Protein AF-0000000080388549 (afdb_homodimer)

Organism: NCBI:txid1090322

Foldseek 3Di:
DDWDLDLVLEAEEQDDLDDPRQKDFPSHQKYWHAPPVVRKIWIWGFDFDDDDGITGTDDTHTDDIGLQEDEDDDAAASLQPLVQLVVQVVVCVVRPNHQKYWHAHPVRGIIMDGNRDLVQAAEAEEFEEDDVPPTPLVVLVVVVVVVCLCRSLRYDYDYDYYYCLVVADAQEEEDDCVRVGHYHHLVDDDDDAAEHEYEEAPVSVVSCCVRDPPHHYHYQHCAQQDHPRGYDPEEYEYEDQDQVQAAWDAHPNHIYGYHYPPDDSVSSSVRVVRSSVVVVVVVVVVVD/DDWDLDLVLEAEEQDDLDDPRQKDFPSHQKYWHAPPVVRKIWIWGFDFDDDDGITGTDDTHTDDIGPQEDEDDDADASLQPLVQLVVQVVVCVVRPRHQKYWHAHPVRGIIIDGNRDLVQAAEAEEFEEDDVPPTPLVVLVVVVVVVCLCRSLRYDYDYDYYYCLVVADAQEEEDDCVRVHHYHHLVDDDDDAAEHEYEEAPVSVVSCCVRDPPHHYHYQHCAAQDHPRGYDPEEYEYEDQDQVQAAWDAHPNHIYGYHYPPDDSVSSSVRVVRSSVVVVVVVVVVVD

Structure (mmCIF, N/CA/C/O backbone):
data_AF-0000000080388549-model_v1
#
loop_
_entity.id
_entity.type
_entity.pdbx_description
1 polymer 'Uncharacterized protein'
#
loop_
_atom_site.group_PDB
_atom_site.id
_atom_site.type_symbol
_atom_site.label_atom_id
_atom_site.label_alt_id
_atom_site.label_comp_id
_atom_site.label_asym_id
_atom_site.label_entity_id
_atom_site.label_seq_id
_atom_site.pdbx_PDB_ins_code
_atom_site.Cartn_x
_atom_site.Cartn_y
_atom_site.Cartn_z
_atom_site.occupancy
_atom_site.B_iso_or_equiv
_atom_site.auth_seq_id
_atom_site.auth_comp_id
_atom_site.auth_asym_id
_atom_site.auth_atom_id
_atom_site.pdbx_PDB_model_num
ATOM 1 N N . MET A 1 1 ? -21.75 14.898 9.391 1 97.12 1 MET A N 1
ATOM 2 C CA . MET A 1 1 ? -20.391 14.781 9.938 1 97.12 1 MET A CA 1
ATOM 3 C C . MET A 1 1 ? -19.453 15.758 9.258 1 97.12 1 MET A C 1
ATOM 5 O O . MET A 1 1 ? -19.484 15.914 8.039 1 97.12 1 MET A O 1
ATOM 9 N N . ILE A 1 2 ? -18.703 16.516 10.023 1 97.56 2 ILE A N 1
ATOM 10 C CA . ILE A 1 2 ? -17.625 17.344 9.5 1 97.56 2 ILE A CA 1
ATOM 11 C C . ILE A 1 2 ? -16.281 16.719 9.867 1 97.56 2 ILE A C 1
ATOM 13 O O . ILE A 1 2 ? -15.961 16.562 11.047 1 97.56 2 ILE A O 1
ATOM 17 N N . PHE A 1 3 ? -15.555 16.328 8.938 1 97.44 3 PHE A N 1
ATOM 18 C CA . PHE A 1 3 ? -14.234 15.719 9.039 1 97.44 3 PHE A CA 1
ATOM 19 C C . PHE A 1 3 ? -13.297 16.266 7.973 1 97.44 3 PHE A C 1
ATOM 21 O O . PHE A 1 3 ? -13.398 15.906 6.801 1 97.44 3 PHE A O 1
ATOM 28 N N . PRO A 1 4 ? -12.367 17.156 8.398 1 96.31 4 PRO A N 1
ATOM 29 C CA . PRO A 1 4 ? -11.484 17.781 7.406 1 96.31 4 PRO A CA 1
ATOM 30 C C . PRO A 1 4 ? -10.758 16.75 6.543 1 96.31 4 PRO A C 1
ATOM 32 O O . PRO A 1 4 ? -10.32 15.711 7.047 1 96.31 4 PRO A O 1
ATOM 35 N N . ASP A 1 5 ? -10.594 17.047 5.254 1 90.5 5 ASP A N 1
ATOM 36 C CA . ASP A 1 5 ? -9.914 16.172 4.32 1 90.5 5 ASP A CA 1
ATOM 37 C C . ASP A 1 5 ? -8.414 16.109 4.609 1 90.5 5 ASP A C 1
ATOM 39 O O . ASP A 1 5 ? -7.777 15.07 4.43 1 90.5 5 ASP A O 1
ATOM 43 N N . GLU A 1 6 ? -7.887 17.203 5.016 1 89.88 6 GLU A N 1
ATOM 44 C CA . GLU A 1 6 ? -6.465 17.344 5.312 1 89.88 6 GLU A CA 1
ATOM 45 C C . GLU A 1 6 ? -6.242 18.125 6.602 1 89.88 6 GLU A C 1
ATOM 47 O O . GLU A 1 6 ? -6.98 19.062 6.895 1 89.88 6 GLU A O 1
ATOM 52 N N . TYR A 1 7 ? -5.191 17.734 7.289 1 88.31 7 TYR A N 1
ATOM 53 C CA . TYR A 1 7 ? -4.902 18.422 8.539 1 88.31 7 TYR A CA 1
ATOM 54 C C . TYR A 1 7 ? -4.508 19.875 8.281 1 88.31 7 TYR A C 1
ATOM 56 O O . TYR A 1 7 ? -4.633 20.719 9.164 1 88.31 7 TYR A O 1
ATOM 64 N N . LYS A 1 8 ? -4.031 20.219 7.105 1 86.31 8 LYS A N 1
ATOM 65 C CA . LYS A 1 8 ? -3.604 21.578 6.777 1 86.31 8 LYS A CA 1
ATOM 66 C C . LYS A 1 8 ? -4.797 22.531 6.73 1 86.31 8 LYS A C 1
ATOM 68 O O . LYS A 1 8 ? -4.621 23.75 6.707 1 86.31 8 LYS A O 1
ATOM 73 N N . HIS A 1 9 ? -5.996 21.984 6.684 1 93.75 9 HIS A N 1
ATOM 74 C CA . HIS A 1 9 ? -7.207 22.797 6.699 1 93.75 9 HIS A CA 1
ATOM 75 C C . HIS A 1 9 ? -7.609 23.172 8.125 1 93.75 9 HIS A C 1
ATOM 77 O O . HIS A 1 9 ? -8.57 23.922 8.328 1 93.75 9 HIS A O 1
ATOM 83 N N . VAL A 1 10 ? -6.832 22.641 9.039 1 94.38 10 VAL A N 1
ATOM 84 C CA . VAL A 1 10 ? -7.168 22.844 10.445 1 94.38 10 VAL A CA 1
ATOM 85 C C . VAL A 1 10 ? -6.113 23.734 11.102 1 94.38 10 VAL A C 1
ATOM 87 O O . VAL A 1 10 ? -4.941 23.359 11.18 1 94.38 10 VAL A O 1
ATOM 90 N N . GLY A 1 11 ? -6.594 24.891 11.484 1 90.94 11 GLY A N 1
ATOM 91 C CA . GLY A 1 11 ? -5.727 25.766 12.258 1 90.94 11 GLY A CA 1
ATOM 92 C C . GLY A 1 11 ? -5.922 25.625 13.758 1 90.94 11 GLY A C 1
ATOM 93 O O . GLY A 1 11 ? -6.98 25.188 14.211 1 90.94 11 GLY A O 1
ATOM 94 N N . HIS A 1 12 ? -4.871 25.922 14.492 1 90.69 12 HIS A N 1
ATOM 95 C CA . HIS A 1 12 ? -4.898 25.906 15.945 1 90.69 12 HIS A CA 1
ATOM 96 C C . HIS A 1 12 ? -4.395 27.234 16.516 1 90.69 12 HIS A C 1
ATOM 98 O O . HIS A 1 12 ? -3.4 27.781 16.031 1 90.69 12 HIS A O 1
ATOM 104 N N . SER A 1 13 ? -5.195 27.781 17.406 1 87.25 13 SER A N 1
ATOM 105 C CA . SER A 1 13 ? -4.805 29.047 18.031 1 87.25 13 SER A CA 1
ATOM 106 C C . SER A 1 13 ? -5.199 29.078 19.5 1 87.25 13 SER A C 1
ATOM 108 O O . SER A 1 13 ? -6.168 28.438 19.906 1 87.25 13 SER A O 1
ATOM 110 N N . LYS A 1 14 ? -4.457 29.828 20.25 1 85.88 14 LYS A N 1
ATOM 111 C CA . LYS A 1 14 ? -4.777 30.031 21.672 1 85.88 14 LYS A CA 1
ATOM 112 C C . LYS A 1 14 ? -5.652 31.266 21.859 1 85.88 14 LYS A C 1
ATOM 114 O O . LYS A 1 14 ? -6.184 31.484 22.953 1 85.88 14 LYS A O 1
ATOM 119 N N . GLU A 1 15 ? -5.742 32 20.844 1 83.12 15 GLU A N 1
ATOM 120 C CA . GLU A 1 15 ? -6.594 33.188 20.859 1 83.12 15 GLU A CA 1
ATOM 121 C C . GLU A 1 15 ? -7.496 33.219 19.625 1 83.12 15 GLU A C 1
ATOM 123 O O . GLU A 1 15 ? -7.156 32.656 18.578 1 83.12 15 GLU A O 1
ATOM 128 N N . MET A 1 16 ? -8.578 33.875 19.859 1 84.88 16 MET A N 1
ATOM 129 C CA . MET A 1 16 ? -9.484 34.062 18.734 1 84.88 16 MET A CA 1
ATOM 130 C C . MET A 1 16 ? -8.852 34.938 17.656 1 84.88 16 MET A C 1
ATOM 132 O O . MET A 1 16 ? -8.234 35.938 17.969 1 84.88 16 MET A O 1
ATOM 136 N N . PRO A 1 17 ? -8.938 34.344 16.5 1 81.31 17 PRO A N 1
ATOM 137 C CA . PRO A 1 17 ? -8.445 35.188 15.422 1 81.31 17 PRO A CA 1
ATOM 138 C C . PRO A 1 17 ? -9.414 36.312 15.07 1 81.31 17 PRO A C 1
ATOM 140 O O . PRO A 1 17 ? -10.164 36.219 14.094 1 81.31 17 PRO A O 1
ATOM 143 N N . ASP A 1 18 ? -9.469 37.25 15.891 1 77.44 18 ASP A N 1
ATOM 144 C CA . ASP A 1 18 ? -10.359 38.375 15.672 1 77.44 18 ASP A CA 1
ATOM 145 C C . ASP A 1 18 ? -9.672 39.688 16.031 1 77.44 18 ASP A C 1
ATOM 147 O O . ASP A 1 18 ? -8.523 39.688 16.484 1 77.44 18 ASP A O 1
ATOM 151 N N . GLY A 1 19 ? -10.32 40.719 15.586 1 74.19 19 GLY A N 1
ATOM 152 C CA . GLY A 1 19 ? -9.797 42.031 15.914 1 74.19 19 GLY A CA 1
ATOM 153 C C . GLY A 1 19 ? -8.531 42.375 15.156 1 74.19 19 GLY A C 1
ATOM 154 O O . GLY A 1 19 ? -8.492 42.281 13.922 1 74.19 19 GLY A O 1
ATOM 155 N N . GLU A 1 20 ? -7.457 42.625 15.898 1 67.81 20 GLU A N 1
ATOM 156 C CA . GLU A 1 20 ? -6.184 43.062 15.328 1 67.81 20 GLU A CA 1
ATOM 157 C C . GLU A 1 20 ? -5.363 41.875 14.852 1 67.81 20 GLU A C 1
ATOM 159 O O . GLU A 1 20 ? -4.531 42 13.953 1 67.81 20 GLU A O 1
ATOM 164 N N . ASP A 1 21 ? -5.68 40.781 15.398 1 76.12 21 ASP A N 1
ATOM 165 C CA . ASP A 1 21 ? -4.934 39.562 15.039 1 76.12 21 ASP A CA 1
ATOM 166 C C . ASP A 1 21 ? -5.84 38.531 14.359 1 76.12 21 ASP A C 1
ATOM 168 O O . ASP A 1 21 ? -6.113 37.469 14.914 1 76.12 21 ASP A O 1
ATOM 172 N N . ARG A 1 22 ? -6.215 38.875 13.133 1 84.44 22 ARG A N 1
ATOM 173 C CA . ARG A 1 22 ? -7.207 38.062 12.461 1 84.44 22 ARG A CA 1
ATOM 174 C C . ARG A 1 22 ? -6.582 37.281 11.305 1 84.44 22 ARG A C 1
ATOM 176 O O . ARG A 1 22 ? -7.297 36.688 10.484 1 84.44 22 ARG A O 1
ATOM 183 N N . ARG A 1 23 ? -5.297 37.344 11.211 1 85.19 23 ARG A N 1
ATOM 184 C CA . ARG A 1 23 ? -4.621 36.688 10.102 1 85.19 23 ARG A CA 1
ATOM 185 C C . ARG A 1 23 ? -4.504 35.188 10.344 1 85.19 23 ARG A C 1
ATOM 187 O O . ARG A 1 23 ? -4.09 34.75 11.422 1 85.19 23 ARG A O 1
ATOM 194 N N . ILE A 1 24 ? -4.957 34.406 9.391 1 88.69 24 ILE A N 1
ATOM 195 C CA . ILE A 1 24 ? -4.871 32.969 9.477 1 88.69 24 ILE A CA 1
ATOM 196 C C . ILE A 1 24 ? -4.254 32.406 8.188 1 88.69 24 ILE A C 1
ATOM 198 O O . ILE A 1 24 ? -4.227 33.094 7.164 1 88.69 24 ILE A O 1
ATOM 202 N N . TYR A 1 25 ? -3.705 31.234 8.289 1 87.56 25 TYR A N 1
ATOM 203 C CA . TYR A 1 25 ? -3.127 30.562 7.125 1 87.56 25 TYR A CA 1
ATOM 204 C C . TYR A 1 25 ? -4.168 30.391 6.027 1 87.56 25 TYR A C 1
ATOM 206 O O . TYR A 1 25 ? -5.324 30.047 6.309 1 87.56 25 TYR A O 1
ATOM 214 N N . PHE A 1 26 ? -3.877 30.516 4.75 1 89 26 PHE A N 1
ATOM 215 C CA . PHE A 1 26 ? -4.816 30.625 3.639 1 89 26 PHE A CA 1
ATOM 216 C C . PHE A 1 26 ? -5.523 29.297 3.395 1 89 26 PHE A C 1
ATOM 218 O O . PHE A 1 26 ? -6.582 29.266 2.77 1 89 26 PHE A O 1
ATOM 225 N N . LEU A 1 27 ? -4.992 28.203 3.898 1 89.56 27 LEU A N 1
ATOM 226 C CA . LEU A 1 27 ? -5.629 26.906 3.672 1 89.56 27 LEU A CA 1
ATOM 227 C C . LEU A 1 27 ? -6.609 26.578 4.793 1 89.56 27 LEU A C 1
ATOM 229 O O . LEU A 1 27 ? -7.363 25.609 4.699 1 89.56 27 LEU A O 1
ATOM 233 N N . THR A 1 28 ? -6.605 27.391 5.84 1 93.06 28 THR A N 1
ATOM 234 C CA . THR A 1 28 ? -7.41 27.094 7.023 1 93.06 28 THR A CA 1
ATOM 235 C C . THR A 1 28 ? -8.898 27.203 6.703 1 93.06 28 THR A C 1
ATOM 237 O O . THR A 1 28 ? -9.367 28.234 6.227 1 93.06 28 THR A O 1
ATOM 240 N N . ARG A 1 29 ? -9.594 26.109 6.969 1 96.25 29 ARG A N 1
ATOM 241 C CA . ARG A 1 29 ? -11.047 26.094 6.824 1 96.25 29 ARG A CA 1
ATOM 242 C C . ARG A 1 29 ? -11.734 25.938 8.18 1 96.25 29 ARG A C 1
ATOM 244 O O . ARG A 1 29 ? -12.891 26.328 8.336 1 96.25 29 ARG A O 1
ATOM 251 N N . TYR A 1 30 ? -11.008 25.406 9.07 1 97.25 30 TYR A N 1
ATOM 252 C CA . TYR A 1 30 ? -11.484 25.219 10.438 1 97.25 30 TYR A CA 1
ATOM 253 C C . TYR A 1 30 ? -10.445 25.688 11.445 1 97.25 30 TYR A C 1
ATOM 255 O O . TYR A 1 30 ? -9.242 25.484 11.242 1 97.25 30 TYR A O 1
ATOM 263 N N . MET A 1 31 ? -10.922 26.266 12.531 1 95.38 31 MET A N 1
ATOM 264 C CA . MET A 1 31 ? -10.016 26.766 13.57 1 95.38 31 MET A CA 1
ATOM 265 C C . MET A 1 31 ? -10.352 26.156 14.922 1 95.38 31 MET A C 1
ATOM 267 O O . MET A 1 31 ? -11.5 26.203 15.367 1 95.38 31 MET A O 1
ATOM 271 N N . ILE A 1 32 ? -9.398 25.484 15.5 1 95.88 32 ILE A N 1
ATOM 272 C CA . ILE A 1 32 ? -9.477 25.047 16.891 1 95.88 32 ILE A CA 1
ATOM 273 C C . ILE A 1 32 ? -8.852 26.109 17.797 1 95.88 32 ILE A C 1
ATOM 275 O O . ILE A 1 32 ? -7.668 26.438 17.656 1 95.88 32 ILE A O 1
ATOM 279 N N . VAL A 1 33 ? -9.633 26.625 18.672 1 93.44 33 VAL A N 1
ATOM 280 C CA . VAL A 1 33 ? -9.148 27.641 19.609 1 93.44 33 VAL A CA 1
ATOM 281 C C . VAL A 1 33 ? -9.094 27.047 21.016 1 93.44 33 VAL A C 1
ATOM 283 O O . VAL A 1 33 ? -10.109 26.547 21.531 1 93.44 33 VAL A O 1
ATOM 286 N N . GLU A 1 34 ? -7.973 27.078 21.531 1 92.69 34 GLU A N 1
ATOM 287 C CA . GLU A 1 34 ? -7.758 26.562 22.891 1 92.69 34 GLU A CA 1
ATOM 288 C C . GLU A 1 34 ? -7.727 27.688 23.922 1 92.69 34 GLU A C 1
ATOM 290 O O . GLU A 1 34 ? -6.922 28.609 23.797 1 92.69 34 GLU A O 1
ATOM 295 N N . ASN A 1 35 ? -8.633 27.578 24.828 1 90 35 ASN A N 1
ATOM 296 C CA . ASN A 1 35 ? -8.594 28.484 25.969 1 90 35 ASN A CA 1
ATOM 297 C C . ASN A 1 35 ? -7.648 27.984 27.062 1 90 35 ASN A C 1
ATOM 299 O O . ASN A 1 35 ? -7.98 27.047 27.781 1 90 35 ASN A O 1
ATOM 303 N N . CYS A 1 36 ? -6.52 28.609 27.25 1 82.75 36 CYS A N 1
ATOM 304 C CA . CYS A 1 36 ? -5.461 28.125 28.141 1 82.75 36 CYS A CA 1
ATOM 305 C C . CYS A 1 36 ? -5.879 28.25 29.594 1 82.75 36 CYS A C 1
ATOM 307 O O . CYS A 1 36 ? -5.363 27.531 30.453 1 82.75 36 CYS A O 1
ATOM 309 N N . GLU A 1 37 ? -6.77 29.125 29.906 1 85.19 37 GLU A N 1
ATOM 310 C CA . GLU A 1 37 ? -7.223 29.312 31.281 1 85.19 37 GLU A CA 1
ATOM 311 C C . GLU A 1 37 ? -8.148 28.188 31.719 1 85.19 37 GLU A C 1
ATOM 313 O O . GLU A 1 37 ? -8.016 27.656 32.812 1 85.19 37 GLU A O 1
ATOM 318 N N . THR A 1 38 ? -9.047 27.812 30.875 1 86.5 38 THR A N 1
ATOM 319 C CA . THR A 1 38 ? -10.062 26.828 31.219 1 86.5 38 THR A CA 1
ATOM 320 C C . THR A 1 38 ? -9.695 25.453 30.688 1 86.5 38 THR A C 1
ATOM 322 O O . THR A 1 38 ? -10.234 24.438 31.125 1 86.5 38 THR A O 1
ATOM 325 N N . GLY A 1 39 ? -8.805 25.469 29.703 1 87.75 39 GLY A N 1
ATOM 326 C CA . GLY A 1 39 ? -8.453 24.219 29.062 1 87.75 39 GLY A CA 1
ATOM 327 C C . GLY A 1 39 ? -9.5 23.734 28.062 1 87.75 39 GLY A C 1
ATOM 328 O O . GLY A 1 39 ? -9.391 22.641 27.516 1 87.75 39 GLY A O 1
ATOM 329 N N . ASN A 1 40 ? -10.477 24.562 27.844 1 93.25 40 ASN A N 1
ATOM 330 C CA . ASN A 1 40 ? -11.555 24.219 26.922 1 93.25 40 ASN A CA 1
ATOM 331 C C . ASN A 1 40 ? -11.195 24.594 25.484 1 93.25 40 ASN A C 1
ATOM 333 O O . ASN A 1 40 ? -10.305 25.406 25.25 1 93.25 40 ASN A O 1
ATOM 337 N N . TYR A 1 41 ? -11.875 23.906 24.594 1 96.44 41 TYR A N 1
ATOM 338 C CA . TYR A 1 41 ? -11.664 24.156 23.172 1 96.44 41 TYR A CA 1
ATOM 339 C C . TYR A 1 41 ? -12.93 24.719 22.531 1 96.44 41 TYR A C 1
ATOM 341 O O . TYR A 1 41 ? -14.039 24.484 23.016 1 96.44 41 TYR A O 1
ATOM 349 N N . SER A 1 42 ? -12.734 25.484 21.562 1 97.06 42 SER A N 1
ATOM 350 C CA . SER A 1 42 ? -13.789 25.891 20.656 1 97.06 42 SER A CA 1
ATOM 351 C C . SER A 1 42 ? -13.406 25.594 19.203 1 97.06 42 SER A C 1
ATOM 353 O O . SER A 1 42 ? -12.234 25.672 18.828 1 97.06 42 SER A O 1
ATOM 355 N N . LEU A 1 43 ? -14.391 25.156 18.438 1 98 43 LEU A N 1
ATOM 356 C CA . LEU A 1 43 ? -14.203 24.828 17.031 1 98 43 LEU A CA 1
ATOM 357 C C . LEU A 1 43 ? -15.008 25.766 16.125 1 98 43 LEU A C 1
ATOM 359 O O . LEU A 1 43 ? -16.203 25.953 16.344 1 98 43 LEU A O 1
ATOM 363 N N . PHE A 1 44 ? -14.328 26.344 15.133 1 97.31 44 PHE A N 1
ATOM 364 C CA . PHE A 1 44 ? -14.984 27.297 14.234 1 97.31 44 PHE A CA 1
ATOM 365 C C . PHE A 1 44 ? -14.766 26.891 12.773 1 97.31 44 PHE A C 1
ATOM 367 O O . PHE A 1 44 ? -13.688 26.422 12.414 1 97.31 44 PHE A O 1
ATOM 374 N N . GLU A 1 45 ? -15.766 27.047 11.938 1 97.69 45 GLU A N 1
ATOM 375 C CA . GLU A 1 45 ? -15.594 27.141 10.492 1 97.69 45 GLU A CA 1
ATOM 376 C C . GLU A 1 45 ? -15.227 28.562 10.078 1 97.69 45 GLU A C 1
ATOM 378 O O . GLU A 1 45 ? -15.852 29.531 10.523 1 97.69 45 GLU A O 1
ATOM 383 N N . VAL A 1 46 ? -14.227 28.719 9.234 1 95.62 46 VAL A N 1
ATOM 384 C CA . VAL A 1 46 ? -13.68 30.047 9.008 1 95.62 46 VAL A CA 1
ATOM 385 C C . VAL A 1 46 ? -13.797 30.406 7.531 1 95.62 46 VAL A C 1
ATOM 387 O O . VAL A 1 46 ? -13.555 29.578 6.66 1 95.62 46 VAL A O 1
ATOM 390 N N . GLU A 1 47 ? -14.227 31.578 7.27 1 94.69 47 GLU A N 1
ATOM 391 C CA . GLU A 1 47 ? -14.062 32.219 5.969 1 94.69 47 GLU A CA 1
ATOM 392 C C . GLU A 1 47 ? -12.969 33.281 6.012 1 94.69 47 GLU A C 1
ATOM 394 O O . GLU A 1 47 ? -12.805 33.969 7.02 1 94.69 47 GLU A O 1
ATOM 399 N N . HIS A 1 48 ? -12.141 33.281 5.023 1 93.25 48 HIS A N 1
ATOM 400 C CA . HIS A 1 48 ? -11.086 34.281 4.992 1 93.25 48 HIS A CA 1
ATOM 401 C C . HIS A 1 48 ? -10.953 34.906 3.605 1 93.25 48 HIS A C 1
ATOM 403 O O . HIS A 1 48 ? -11.469 34.375 2.627 1 93.25 48 HIS A O 1
ATOM 409 N N . GLN A 1 49 ? -10.445 36.094 3.588 1 92.25 49 GLN A N 1
ATOM 410 C CA . GLN A 1 49 ? -10.234 36.844 2.338 1 92.25 49 GLN A CA 1
ATOM 411 C C . GLN A 1 49 ? -8.844 37.438 2.283 1 92.25 49 GLN A C 1
ATOM 413 O O . GLN A 1 49 ? -8.219 37.656 3.32 1 92.25 49 GLN A O 1
ATOM 418 N N . GLY A 1 50 ? -8.359 37.656 1.029 1 90.31 50 GLY A N 1
ATOM 419 C CA . GLY A 1 50 ? -7.062 38.281 0.82 1 90.31 50 GLY A CA 1
ATOM 420 C C . GLY A 1 50 ? -6.133 37.438 -0.041 1 90.31 50 GLY A C 1
ATOM 421 O O . GLY A 1 50 ? -6.57 36.5 -0.698 1 90.31 50 GLY A O 1
ATOM 422 N N . GLU A 1 51 ? -4.875 37.906 -0.137 1 87.06 51 GLU A N 1
ATOM 423 C CA . GLU A 1 51 ? -3.861 37.219 -0.941 1 87.06 51 GLU A CA 1
ATOM 424 C C . GLU A 1 51 ? -2.672 36.812 -0.086 1 87.06 51 GLU A C 1
ATOM 426 O O . GLU A 1 51 ? -2.52 37.281 1.047 1 87.06 51 GLU A O 1
ATOM 431 N N . GLY A 1 52 ? -1.947 35.875 -0.583 1 84.5 52 GLY A N 1
ATOM 432 C CA . GLY A 1 52 ? -0.74 35.438 0.109 1 84.5 52 GLY A CA 1
ATOM 433 C C . GLY A 1 52 ? -0.97 34.281 1.055 1 84.5 52 GLY A C 1
ATOM 434 O O . GLY A 1 52 ? -2.035 33.656 1.036 1 84.5 52 GLY A O 1
ATOM 435 N N . LEU A 1 53 ? 0.017 34 1.964 1 85.38 53 LEU A N 1
ATOM 436 C CA . LEU A 1 53 ? 0.013 32.812 2.842 1 85.38 53 LEU A CA 1
ATOM 437 C C . LEU A 1 53 ? -0.881 33.062 4.055 1 85.38 53 LEU A C 1
ATOM 439 O O . LEU A 1 53 ? -1.437 32.125 4.613 1 85.38 53 LEU A O 1
ATOM 443 N N . LEU A 1 54 ? -0.937 34.312 4.477 1 86.75 54 LEU A N 1
ATOM 444 C CA . LEU A 1 54 ? -1.821 34.688 5.574 1 86.75 54 LEU A CA 1
ATOM 445 C C . LEU A 1 54 ? -2.961 35.562 5.074 1 86.75 54 LEU A C 1
ATOM 447 O O . LEU A 1 54 ? -2.736 36.5 4.293 1 86.75 54 LEU A O 1
ATOM 451 N N . ARG A 1 55 ? -4.184 35.156 5.523 1 90.5 55 ARG A N 1
ATOM 452 C CA . ARG A 1 55 ? -5.375 35.875 5.082 1 90.5 55 ARG A CA 1
ATOM 453 C C . ARG A 1 55 ? -6.234 36.312 6.273 1 90.5 55 ARG A C 1
ATOM 455 O O . ARG A 1 55 ? -6.102 35.75 7.367 1 90.5 55 ARG A O 1
ATOM 462 N N . ASP A 1 56 ? -7.059 37.312 6.008 1 91.06 56 ASP A N 1
ATOM 463 C CA . ASP A 1 56 ? -7.898 37.844 7.082 1 91.06 56 ASP A CA 1
ATOM 464 C C . ASP A 1 56 ? -9.141 36.969 7.277 1 91.06 56 ASP A C 1
ATOM 466 O O . ASP A 1 56 ? -9.898 36.719 6.328 1 91.06 56 ASP A O 1
ATOM 470 N N . ALA A 1 57 ? -9.289 36.531 8.523 1 92.94 57 ALA A N 1
ATOM 471 C CA . ALA A 1 57 ? -10.539 35.844 8.852 1 92.94 57 ALA A CA 1
ATOM 472 C C . ALA A 1 57 ? -11.719 36.812 8.812 1 92.94 57 ALA A C 1
ATOM 474 O O . ALA A 1 57 ? -11.695 37.844 9.484 1 92.94 57 ALA A O 1
ATOM 475 N N . THR A 1 58 ? -12.719 36.562 8.078 1 93 58 THR A N 1
ATOM 476 C CA . THR A 1 58 ? -13.844 37.469 7.91 1 93 58 THR A CA 1
ATOM 477 C C . THR A 1 58 ? -15.086 36.938 8.617 1 93 58 THR A C 1
ATOM 479 O O . THR A 1 58 ? -15.984 37.719 8.969 1 93 58 THR A O 1
ATOM 482 N N . CYS A 1 59 ? -15.156 35.688 8.797 1 93.38 59 CYS A N 1
ATOM 483 C CA . CYS A 1 59 ? -16.297 35.062 9.445 1 93.38 59 CYS A CA 1
ATOM 484 C C . CYS A 1 59 ? -15.883 33.812 10.227 1 93.38 59 CYS A C 1
ATOM 486 O O . CYS A 1 59 ? -15.133 33 9.719 1 93.38 59 CYS A O 1
ATOM 488 N N . LEU A 1 60 ? -16.328 33.75 11.406 1 94.44 60 LEU A N 1
ATOM 489 C CA . LEU A 1 60 ? -16.125 32.594 12.258 1 94.44 60 LEU A CA 1
ATOM 490 C C . LEU A 1 60 ? -17.453 32.031 12.734 1 94.44 60 LEU A C 1
ATOM 492 O O . LEU A 1 60 ?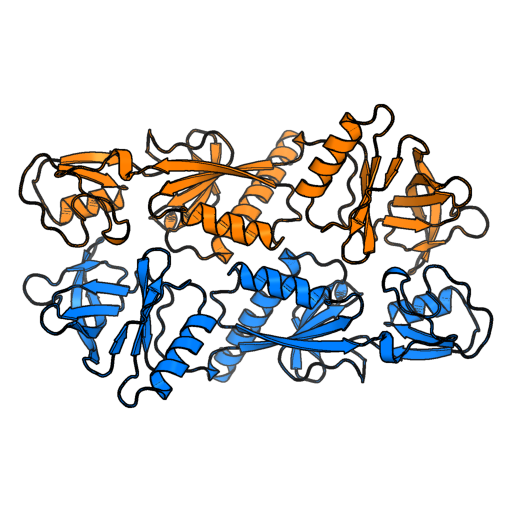 -18.125 32.625 13.578 1 94.44 60 LEU A O 1
ATOM 496 N N . LYS A 1 61 ? -17.797 30.938 12.164 1 96.69 61 LYS A N 1
ATOM 497 C CA . LYS A 1 61 ? -19.016 30.234 12.594 1 96.69 61 LYS A CA 1
ATOM 498 C C . LYS A 1 61 ? -18.688 29.156 13.617 1 96.69 61 LYS A C 1
ATOM 500 O O . LYS A 1 61 ? -18.016 28.172 13.297 1 96.69 61 LYS A O 1
ATOM 505 N N . GLU A 1 62 ? -19.203 29.344 14.805 1 97.31 62 GLU A N 1
ATOM 506 C CA . GLU A 1 62 ? -18.938 28.375 15.859 1 97.31 62 GLU A CA 1
ATOM 507 C C . GLU A 1 62 ? -19.656 27.047 15.586 1 97.31 62 GLU A C 1
ATOM 509 O O . GLU A 1 62 ? -20.859 27.031 15.312 1 97.31 62 GLU A O 1
ATOM 514 N N . LEU A 1 63 ? -18.938 25.969 15.617 1 98.19 63 LEU A N 1
ATOM 515 C CA . LEU A 1 63 ? -19.484 24.641 15.383 1 98.19 63 LEU A CA 1
ATOM 516 C C . LEU A 1 63 ? -19.688 23.891 16.703 1 98.19 63 LEU A C 1
ATOM 518 O O . LEU A 1 63 ? -20.641 23.125 16.859 1 98.19 63 LEU A O 1
ATOM 522 N N . ALA A 1 64 ? -18.797 24.031 17.641 1 98 64 ALA A N 1
ATOM 523 C CA . ALA A 1 64 ? -18.812 23.375 18.938 1 98 64 ALA A CA 1
ATOM 524 C C . ALA A 1 64 ? -17.938 24.141 19.938 1 98 64 ALA A C 1
ATOM 526 O O . ALA A 1 64 ? -17.016 24.859 19.547 1 98 64 ALA A O 1
ATOM 527 N N . SER A 1 65 ? -18.266 23.984 21.266 1 96.88 65 SER A N 1
ATOM 528 C CA . SER A 1 65 ? -17.484 24.672 22.281 1 96.88 65 SER A CA 1
ATOM 529 C C . SER A 1 65 ? -17.625 24 23.641 1 96.88 65 SER A C 1
ATOM 531 O O . SER A 1 65 ? -18.594 23.281 23.891 1 96.88 65 SER A O 1
ATOM 533 N N . GLY A 1 66 ? -16.578 24.219 24.406 1 94.88 66 GLY A N 1
ATOM 534 C CA . GLY A 1 66 ? -16.641 23.828 25.797 1 94.88 66 GLY A CA 1
ATOM 535 C C . GLY A 1 66 ? -16.844 22.344 26 1 94.88 66 GLY A C 1
ATOM 536 O O . GLY A 1 66 ? -16.078 21.531 25.484 1 94.88 66 GLY A O 1
ATOM 537 N N . GLU A 1 67 ? -17.953 22 26.594 1 95.56 67 GLU A N 1
ATOM 538 C CA . GLU A 1 67 ? -18.219 20.625 27.016 1 95.56 67 GLU A CA 1
ATOM 539 C C . GLU A 1 67 ? -18.547 19.75 25.812 1 95.56 67 GLU A C 1
ATOM 541 O O . GLU A 1 67 ? -18.531 18.516 25.922 1 95.56 67 GLU A O 1
ATOM 546 N N . GLU A 1 68 ? -18.75 20.344 24.703 1 98 68 GLU A N 1
ATOM 547 C CA . GLU A 1 68 ? -19.094 19.594 23.5 1 98 68 GLU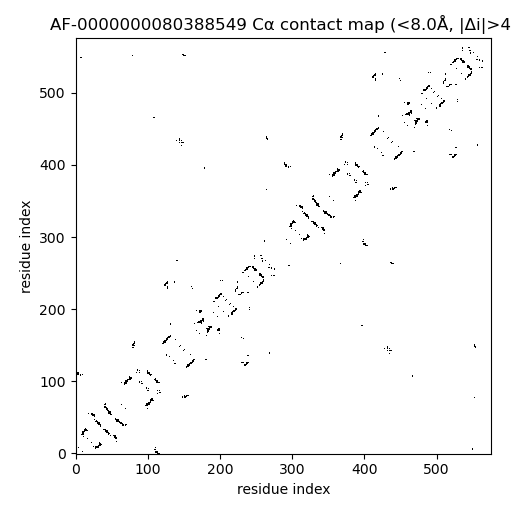 A CA 1
ATOM 548 C C . GLU A 1 68 ? -17.844 18.984 22.875 1 98 68 GLU A C 1
ATOM 550 O O . GLU A 1 68 ? -17.938 18.109 22 1 98 68 GLU A O 1
ATOM 555 N N . ILE A 1 69 ? -16.656 19.453 23.312 1 98.31 69 ILE A N 1
ATOM 556 C CA . ILE A 1 69 ? -15.422 19.078 22.656 1 98.31 69 ILE A CA 1
ATOM 557 C C . ILE A 1 69 ? -14.508 18.344 23.641 1 98.31 69 ILE A C 1
ATOM 559 O O . ILE A 1 69 ? -14.328 18.797 24.781 1 98.31 69 ILE A O 1
ATOM 563 N N . VAL A 1 70 ? -13.969 17.234 23.219 1 97.12 70 VAL A N 1
ATOM 564 C CA . VAL A 1 70 ? -12.922 16.547 23.984 1 97.12 70 VAL A CA 1
ATOM 565 C C . VAL A 1 70 ? -11.703 16.328 23.094 1 97.12 70 VAL A C 1
ATOM 567 O O . VAL A 1 70 ? -11.836 16.062 21.891 1 97.12 70 VAL A O 1
ATOM 570 N N . ARG A 1 71 ? -10.602 16.453 23.641 1 96.81 71 ARG A N 1
ATOM 571 C CA . ARG A 1 71 ? -9.359 16.094 22.969 1 96.81 71 ARG A CA 1
ATOM 572 C C . ARG A 1 71 ? -8.938 14.672 23.312 1 96.81 71 ARG A C 1
ATOM 574 O O . ARG A 1 71 ? -8.805 14.328 24.484 1 96.81 71 ARG A O 1
ATOM 581 N N . TYR A 1 72 ? -8.773 13.828 22.281 1 97.38 72 TYR A N 1
ATOM 582 C CA . TYR A 1 72 ? -8.344 12.445 22.484 1 97.38 72 TYR A CA 1
ATOM 583 C C . TYR A 1 72 ? -6.898 12.398 22.969 1 97.38 72 TYR A C 1
ATOM 585 O O . TYR A 1 72 ? -6.035 13.102 22.438 1 97.38 72 TYR A O 1
ATOM 593 N N . GLU A 1 73 ? -6.527 11.555 23.891 1 94.81 73 GLU A N 1
ATOM 594 C CA . GLU A 1 73 ? -5.262 11.594 24.625 1 94.81 73 GLU A CA 1
ATOM 595 C C . GLU A 1 73 ? -4.141 10.961 23.812 1 94.81 73 GLU A C 1
ATOM 597 O O . GLU A 1 73 ? -3 11.43 23.844 1 94.81 73 GLU A O 1
ATOM 602 N N . LYS A 1 74 ? -4.473 9.945 23.047 1 95.44 74 LYS A N 1
ATOM 603 C CA . LYS A 1 74 ? -3.434 9.203 22.344 1 95.44 74 LYS A CA 1
ATOM 604 C C . LYS A 1 74 ? -3.197 9.781 20.953 1 95.44 74 LYS A C 1
ATOM 606 O O . LYS A 1 74 ? -4.125 10.297 20.328 1 95.44 74 LYS A O 1
ATOM 611 N N . GLU A 1 75 ? -1.926 9.758 20.531 1 92.94 75 GLU A N 1
ATOM 612 C CA . GLU A 1 75 ? -1.603 10.086 19.141 1 92.94 75 GLU A CA 1
ATOM 613 C C . GLU A 1 75 ? -2.006 8.953 18.203 1 92.94 75 GLU A C 1
ATOM 615 O O . GLU A 1 75 ? -1.825 7.777 18.516 1 92.94 75 GLU A O 1
ATOM 620 N N . LEU A 1 76 ? -2.648 9.32 17.094 1 93.88 76 LEU A N 1
ATOM 621 C CA . LEU A 1 76 ? -3.117 8.344 16.125 1 93.88 76 LEU A CA 1
ATOM 622 C C . LEU A 1 76 ? -2.662 8.719 14.719 1 93.88 76 LEU A C 1
ATOM 624 O O . LEU A 1 76 ? -2.154 9.82 14.5 1 93.88 76 LEU A O 1
ATOM 628 N N . ASN A 1 77 ? -2.711 7.742 13.828 1 91.19 77 ASN A N 1
ATOM 629 C CA . ASN A 1 77 ? -2.592 8.086 12.414 1 91.19 77 ASN A CA 1
ATOM 630 C C . ASN A 1 77 ? -3.811 8.859 11.922 1 91.19 77 ASN A C 1
ATOM 632 O O . ASN A 1 77 ? -4.871 8.273 11.688 1 91.19 77 ASN A O 1
ATOM 636 N N . ILE A 1 78 ? -3.631 10.086 11.734 1 92.44 78 ILE A N 1
ATOM 637 C CA . ILE A 1 78 ? -4.789 10.93 11.469 1 92.44 78 ILE A CA 1
ATOM 638 C C . ILE A 1 78 ? -5.191 10.797 10 1 92.44 78 ILE A C 1
ATOM 640 O O . ILE A 1 78 ? -6.184 11.391 9.57 1 92.44 78 ILE A O 1
ATOM 644 N N . LYS A 1 79 ? -4.43 10 9.242 1 92.31 79 LYS A N 1
ATOM 645 C CA . LYS A 1 79 ? -4.828 9.695 7.867 1 92.31 79 LYS A CA 1
ATOM 646 C C . LYS A 1 79 ? -5.766 8.492 7.812 1 92.31 79 LYS A C 1
ATOM 648 O O . LYS A 1 79 ? -6.383 8.227 6.781 1 92.31 79 LYS A O 1
ATOM 653 N N . ASP A 1 80 ? -5.883 7.77 8.883 1 94.44 80 ASP A N 1
ATOM 654 C CA . ASP A 1 80 ? -6.809 6.645 8.984 1 94.44 80 ASP A CA 1
ATOM 655 C C . ASP A 1 80 ? -8.211 7.121 9.367 1 94.44 80 ASP A C 1
ATOM 657 O O . ASP A 1 80 ? -8.57 7.121 10.547 1 94.44 80 ASP A O 1
ATOM 661 N N . ARG A 1 81 ? -8.977 7.414 8.438 1 96.88 81 ARG A N 1
ATOM 662 C CA . ARG A 1 81 ? -10.266 8.062 8.664 1 96.88 81 ARG A CA 1
ATOM 663 C C . ARG A 1 81 ? -11.227 7.133 9.398 1 96.88 81 ARG A C 1
ATOM 665 O O . ARG A 1 81 ? -11.914 7.559 10.328 1 96.88 81 ARG A O 1
ATOM 672 N N . ALA A 1 82 ? -11.289 5.867 8.992 1 97.25 82 ALA A N 1
ATOM 673 C CA . ALA A 1 82 ? -12.188 4.926 9.656 1 97.25 82 ALA A CA 1
ATOM 674 C C . ALA A 1 82 ? -11.883 4.824 11.141 1 97.25 82 ALA A C 1
ATOM 676 O O . ALA A 1 82 ? -12.797 4.828 11.977 1 97.25 82 ALA A O 1
ATOM 677 N N . LEU A 1 83 ? -10.609 4.746 11.461 1 96.94 83 LEU A N 1
ATOM 678 C CA . LEU A 1 83 ? -10.18 4.676 12.852 1 96.94 83 LEU A CA 1
ATOM 679 C C . LEU A 1 83 ? -10.672 5.891 13.633 1 96.94 83 LEU A C 1
ATOM 681 O O . LEU A 1 83 ? -11.188 5.754 14.742 1 96.94 83 LEU A O 1
ATOM 685 N N . LEU A 1 84 ? -10.57 7.082 13.07 1 97.88 84 LEU A N 1
ATOM 686 C CA . LEU A 1 84 ? -10.945 8.312 13.75 1 97.88 84 LEU A CA 1
ATOM 687 C C . LEU A 1 84 ? -12.461 8.414 13.898 1 97.88 84 LEU A C 1
ATOM 689 O O . LEU A 1 84 ? -12.961 8.844 14.938 1 97.88 84 LEU A O 1
ATOM 693 N N . ILE A 1 85 ? -13.172 8.039 12.875 1 98.25 85 ILE A N 1
ATOM 694 C CA . ILE A 1 85 ? -14.633 8.047 12.945 1 98.25 85 ILE A CA 1
ATOM 695 C C . ILE A 1 85 ? -15.102 7.094 14.039 1 98.25 85 ILE A C 1
ATOM 697 O O . ILE A 1 85 ? -15.93 7.457 14.875 1 98.25 85 ILE A O 1
ATOM 701 N N . ASP A 1 86 ? -14.539 5.93 14.086 1 98.06 86 ASP A N 1
ATOM 702 C CA . ASP A 1 86 ? -14.906 4.941 15.094 1 98.06 86 ASP A CA 1
ATOM 703 C C . ASP A 1 86 ? -14.617 5.457 16.5 1 98.06 86 ASP A C 1
ATOM 705 O O . ASP A 1 86 ? -15.469 5.371 17.391 1 98.06 86 ASP A O 1
ATOM 709 N N . THR A 1 87 ? -13.414 5.961 16.641 1 98.19 87 THR A N 1
ATOM 710 C CA . THR A 1 87 ? -12.992 6.453 17.938 1 98.19 87 THR A CA 1
ATOM 711 C C . THR A 1 87 ? -13.883 7.609 18.391 1 98.19 87 THR A C 1
ATOM 713 O O . THR A 1 87 ? -14.336 7.629 19.547 1 98.19 87 THR A O 1
ATOM 716 N N . ALA A 1 88 ? -14.156 8.531 17.5 1 98.56 88 ALA A N 1
ATOM 717 C CA . ALA A 1 88 ? -15.016 9.672 17.828 1 98.56 88 ALA A CA 1
ATOM 718 C C . ALA A 1 88 ? -16.422 9.203 18.172 1 98.56 88 ALA A C 1
ATOM 720 O O . ALA A 1 88 ? -17.047 9.719 19.109 1 98.56 88 ALA A O 1
ATOM 721 N N . THR A 1 89 ? -16.938 8.258 17.391 1 98.31 89 THR A N 1
ATOM 722 C CA . THR A 1 89 ? -18.281 7.727 17.625 1 98.31 89 THR A CA 1
ATOM 723 C C . THR A 1 89 ? -18.391 7.133 19.031 1 98.31 89 THR A C 1
ATOM 725 O O . THR A 1 89 ? -19.344 7.41 19.75 1 98.31 89 THR A O 1
ATOM 728 N N . GLU A 1 90 ? -17.422 6.344 19.391 1 98.06 90 GLU A N 1
ATOM 729 C CA . GLU A 1 90 ? -17.422 5.707 20.703 1 98.06 90 GLU A CA 1
ATOM 730 C C . GLU A 1 90 ? -17.359 6.746 21.812 1 98.06 90 GLU A C 1
ATOM 732 O O . GLU A 1 90 ? -18.109 6.648 22.797 1 98.06 90 GLU A O 1
ATOM 737 N N . ILE A 1 91 ? -16.547 7.734 21.641 1 98 91 ILE A N 1
ATOM 738 C CA . ILE A 1 91 ? -16.391 8.781 22.656 1 98 91 ILE A CA 1
ATOM 739 C C . ILE A 1 91 ? -17.688 9.586 22.766 1 98 91 ILE A C 1
ATOM 741 O O . ILE A 1 91 ? -18.156 9.852 23.875 1 98 91 ILE A O 1
ATOM 745 N N . CYS A 1 92 ? -18.266 9.953 21.656 1 97.75 92 CYS A N 1
ATOM 746 C CA . CYS A 1 92 ? -19.484 10.766 21.656 1 97.75 92 CYS A CA 1
ATOM 747 C C . CYS A 1 92 ? -20.656 9.992 22.25 1 97.75 92 CYS A C 1
ATOM 749 O O . CYS A 1 92 ? -21.547 10.586 22.859 1 97.75 92 CYS A O 1
ATOM 751 N N . LYS A 1 93 ? -20.672 8.727 22.078 1 96.81 93 LYS A N 1
ATOM 752 C CA . LYS A 1 93 ? -21.719 7.895 22.672 1 96.81 93 LYS A CA 1
ATOM 753 C C . LYS A 1 93 ? -21.562 7.785 24.172 1 96.81 93 LYS A C 1
ATOM 755 O O . LYS A 1 93 ? -22.547 7.688 24.906 1 96.81 93 LYS A O 1
ATOM 760 N N . SER A 1 94 ? -20.344 7.754 24.562 1 96.44 94 SER A N 1
ATOM 761 C CA . SER A 1 94 ? -20.047 7.488 25.969 1 96.44 94 SER A CA 1
ATOM 762 C C . SER A 1 94 ? -20.156 8.758 26.797 1 96.44 94 SER A C 1
ATOM 764 O O . SER A 1 94 ? -20.281 8.695 28.031 1 96.44 94 SER A O 1
ATOM 766 N N . LYS A 1 95 ? -20.172 9.906 26.141 1 94.88 95 LYS A N 1
ATOM 767 C CA . LYS A 1 95 ? -20.203 11.188 26.844 1 94.88 95 LYS A CA 1
ATOM 768 C C . LYS A 1 95 ? -21.375 12.039 26.359 1 94.88 95 LYS A C 1
ATOM 770 O O . LYS A 1 95 ? -21.391 12.492 25.219 1 94.88 95 LYS A O 1
ATOM 775 N N . GLU A 1 96 ? -22.328 12.297 27.094 1 90.38 96 GLU A N 1
ATOM 776 C CA . GLU A 1 96 ? -23.625 12.867 26.75 1 90.38 96 GLU A CA 1
ATOM 777 C C . GLU A 1 96 ? -23.469 14.203 26.016 1 90.38 96 GLU A C 1
ATOM 779 O O . GLU A 1 96 ? -24.156 14.461 25.047 1 90.38 96 GLU A O 1
ATOM 784 N N . LYS A 1 97 ? -22.547 15.07 26.391 1 95.19 97 LYS A N 1
ATOM 785 C CA . LYS A 1 97 ? -22.5 16.406 25.812 1 95.19 97 LYS A CA 1
ATOM 786 C C . LYS A 1 97 ? -21.438 16.5 24.719 1 95.19 97 LYS A C 1
ATOM 788 O O . LYS A 1 97 ? -21.375 17.5 24 1 95.19 97 LYS A O 1
ATOM 793 N N . VAL A 1 98 ? -20.797 15.469 24.5 1 98 98 VAL A N 1
ATOM 794 C CA . VAL A 1 98 ? -19.672 15.539 23.578 1 98 98 VAL A CA 1
ATOM 795 C C . VAL A 1 98 ? -20.141 15.203 22.156 1 98 98 VAL A C 1
ATOM 797 O O . VAL A 1 98 ? -20.766 14.164 21.938 1 98 98 VAL A O 1
ATOM 800 N N . ASN A 1 99 ? -19.859 16.031 21.203 1 98.56 99 ASN A N 1
ATOM 801 C CA . ASN A 1 99 ? -20.203 15.766 19.797 1 98.56 99 ASN A CA 1
ATOM 802 C C . ASN A 1 99 ? -19 16 18.891 1 98.56 99 ASN A C 1
ATOM 804 O O . ASN A 1 99 ? -19.094 15.812 17.672 1 98.56 99 ASN A O 1
ATOM 808 N N . THR A 1 100 ? -17.891 16.438 19.453 1 98.75 100 THR A N 1
ATOM 809 C CA . THR A 1 100 ? -16.672 16.75 18.703 1 98.75 100 THR A CA 1
ATOM 810 C C . THR A 1 100 ? -15.445 16.188 19.406 1 98.75 100 THR A C 1
ATOM 812 O O . THR A 1 100 ? -15.281 16.344 20.609 1 98.75 100 THR A O 1
ATOM 815 N N . VAL A 1 101 ? -14.664 15.461 18.641 1 98.62 101 VAL A N 1
ATOM 816 C CA . VAL A 1 101 ? -13.422 14.93 19.188 1 98.62 101 VAL A CA 1
ATOM 817 C C . VAL A 1 101 ? -12.234 15.484 18.406 1 98.62 101 VAL A C 1
ATOM 819 O O . VAL A 1 101 ? -12.203 15.406 17.172 1 98.62 101 VAL A O 1
ATOM 822 N N . ILE A 1 102 ? -11.289 16.094 19.078 1 98.25 102 ILE A N 1
ATOM 823 C CA . ILE A 1 102 ? -10.031 16.562 18.5 1 98.25 102 ILE A CA 1
ATOM 824 C C . ILE A 1 102 ? -8.977 15.469 18.625 1 98.25 102 ILE A C 1
ATOM 826 O O . ILE A 1 102 ? -8.836 14.844 19.672 1 98.25 102 ILE A O 1
ATOM 830 N N . PHE A 1 103 ? -8.312 15.211 17.484 1 97.44 103 PHE A N 1
ATOM 831 C CA . PHE A 1 103 ? -7.25 14.211 17.469 1 97.44 103 PHE A CA 1
ATOM 832 C C . PHE A 1 103 ? -5.898 14.859 17.188 1 97.44 103 PHE A C 1
ATOM 834 O O . PHE A 1 103 ? -5.809 15.836 16.453 1 97.44 103 PHE A O 1
ATOM 841 N N . THR A 1 104 ? -4.887 14.242 17.844 1 93.38 104 THR A N 1
ATOM 842 C CA . THR A 1 104 ? -3.498 14.578 17.547 1 93.38 104 THR A CA 1
ATOM 843 C C . THR A 1 104 ? -2.826 13.461 16.75 1 93.38 104 THR A C 1
ATOM 845 O O . THR A 1 104 ? -2.879 12.297 17.156 1 93.38 104 THR A O 1
ATOM 848 N N . GLY A 1 105 ? -2.26 13.844 15.617 1 90 105 GLY A N 1
ATOM 849 C CA . GLY A 1 105 ? -1.555 12.875 14.805 1 90 105 GLY A CA 1
ATOM 850 C C . GLY A 1 105 ? -0.198 12.492 15.367 1 90 105 GLY A C 1
ATOM 851 O O . GLY A 1 105 ? 0.371 13.227 16.172 1 90 105 GLY A O 1
ATOM 852 N N . ILE A 1 106 ? 0.321 11.375 14.922 1 83.81 106 ILE A N 1
ATOM 853 C CA . ILE A 1 106 ? 1.673 10.953 15.266 1 83.81 106 ILE A CA 1
ATOM 854 C C . ILE A 1 106 ? 2.676 12.016 14.828 1 83.81 106 ILE A C 1
ATOM 856 O O . ILE A 1 106 ? 3.719 12.195 15.461 1 83.81 106 ILE A O 1
ATOM 860 N N . ASP A 1 107 ? 2.367 12.75 13.828 1 78.44 107 ASP A N 1
ATOM 861 C CA . ASP A 1 107 ? 3.201 13.844 13.344 1 78.44 107 ASP A CA 1
ATOM 862 C C . ASP A 1 107 ? 2.879 15.148 14.078 1 78.44 107 ASP A C 1
ATOM 864 O O . ASP A 1 107 ? 3.363 16.219 13.695 1 78.44 107 ASP A O 1
ATOM 868 N N . LYS A 1 108 ? 1.95 15.102 15.023 1 83.06 108 LYS A N 1
ATOM 869 C CA . LYS A 1 108 ? 1.609 16.172 15.953 1 83.06 108 LYS A CA 1
ATOM 870 C C . LYS A 1 108 ? 0.632 17.156 15.32 1 83.06 108 LYS A C 1
ATOM 872 O O . LYS A 1 108 ? 0.258 18.156 15.938 1 83.06 108 LYS A O 1
ATOM 877 N N . HIS A 1 109 ? 0.183 16.875 14.172 1 86.81 109 HIS A N 1
ATOM 878 C CA . HIS A 1 109 ? -0.858 17.703 13.57 1 86.81 109 HIS A CA 1
ATOM 879 C C . HIS A 1 109 ? -2.227 17.375 14.164 1 86.81 109 HIS A C 1
ATOM 881 O O . HIS A 1 109 ? -2.457 16.266 14.625 1 86.81 109 HIS A O 1
ATOM 887 N N . LEU A 1 110 ? -3.039 18.406 14.086 1 92.31 110 LEU A N 1
ATOM 888 C CA . LEU A 1 110 ? -4.359 18.234 14.688 1 92.31 110 LEU A CA 1
ATOM 889 C C . LEU A 1 110 ? -5.422 18.047 13.617 1 92.31 110 LEU A C 1
ATOM 891 O O . LEU A 1 110 ? -5.293 18.562 12.5 1 92.31 110 LEU A O 1
ATOM 895 N N . THR A 1 111 ? -6.395 17.25 13.938 1 96.38 111 THR A N 1
ATOM 896 C CA . THR A 1 111 ? -7.645 17.141 13.188 1 96.38 111 THR A CA 1
ATOM 897 C C . THR A 1 111 ? -8.82 16.891 14.133 1 96.38 111 THR A C 1
ATOM 899 O O . THR A 1 111 ? -8.664 16.953 15.352 1 96.38 111 THR A O 1
ATOM 902 N N . PHE A 1 112 ? -10 16.828 13.547 1 98.38 112 PHE A N 1
ATOM 903 C CA . PHE A 1 112 ? -11.164 16.609 14.391 1 98.38 112 PHE A CA 1
ATOM 904 C C . PHE A 1 112 ? -12.258 15.875 13.625 1 98.38 112 PHE A C 1
ATOM 906 O O . PHE A 1 112 ? -12.203 15.781 12.398 1 98.38 112 PHE A O 1
ATOM 913 N N . VAL A 1 113 ? -13.102 15.273 14.367 1 98.62 113 VAL A N 1
ATOM 914 C CA . VAL A 1 113 ? -14.359 14.75 13.844 1 98.62 113 VAL A CA 1
ATOM 915 C C . VAL A 1 113 ? -15.531 15.359 14.617 1 98.62 113 VAL A C 1
ATOM 917 O O . VAL A 1 113 ? -15.617 15.219 15.844 1 98.62 113 VAL A O 1
ATOM 920 N N . HIS A 1 114 ? -16.359 16.141 13.922 1 98.75 114 HIS A N 1
ATOM 921 C CA . HIS A 1 114 ? -17.562 16.75 14.484 1 98.75 114 HIS A CA 1
ATOM 922 C C . HIS A 1 114 ? -18.812 16 14.062 1 98.75 114 HIS A C 1
ATOM 924 O O . HIS A 1 114 ? -19.062 15.82 12.867 1 98.75 114 HIS A O 1
ATOM 930 N N . LYS A 1 115 ? -19.641 15.531 15.055 1 98.44 115 LYS A N 1
ATOM 931 C CA . LYS A 1 115 ? -20.859 14.758 14.844 1 98.44 115 LYS A CA 1
ATOM 932 C C . LYS A 1 115 ? -20.578 13.523 13.984 1 98.44 115 LYS A C 1
ATOM 934 O O . LYS A 1 115 ? -21.141 13.375 12.898 1 98.44 115 LYS A O 1
ATOM 939 N N . PRO A 1 116 ? -19.688 12.633 14.531 1 98.44 116 PRO A N 1
ATOM 940 C CA . PRO A 1 116 ? -19.281 11.445 13.781 1 98.44 116 PRO A CA 1
ATOM 941 C C . PRO A 1 116 ? -20.469 10.633 13.273 1 98.44 116 PRO A C 1
ATOM 943 O O . PRO A 1 116 ? -21.469 10.492 13.977 1 98.44 116 PRO A O 1
ATOM 946 N N . ASP A 1 117 ? -20.344 10.203 12.062 1 97.62 117 ASP A N 1
ATOM 947 C CA . ASP A 1 117 ? -21.359 9.398 11.398 1 97.62 117 ASP A CA 1
ATOM 948 C C . ASP A 1 117 ? -20.766 8.086 10.875 1 97.62 117 ASP A C 1
ATOM 950 O O . ASP A 1 117 ? -20.281 8.031 9.742 1 97.62 117 ASP A O 1
ATOM 954 N N . PRO A 1 118 ? -20.844 7.055 11.602 1 96.62 118 PRO A N 1
ATOM 955 C CA . PRO A 1 118 ? -20.25 5.777 11.211 1 96.62 118 PRO A CA 1
ATOM 956 C C . PRO A 1 118 ? -20.828 5.219 9.922 1 96.62 118 PRO A C 1
ATOM 958 O O . PRO A 1 118 ? -20.234 4.344 9.289 1 96.62 118 PRO A O 1
ATOM 961 N N . SER A 1 119 ? -22.016 5.695 9.555 1 95.56 119 SER A N 1
ATOM 962 C CA . SER A 1 119 ? -22.656 5.199 8.344 1 95.56 119 SER A CA 1
ATOM 963 C C . SER A 1 119 ? -21.875 5.625 7.102 1 95.56 119 SER A C 1
ATOM 965 O O . SER A 1 119 ? -22.094 5.098 6.008 1 95.56 119 SER A O 1
ATOM 967 N N . GLU A 1 120 ? -20.938 6.555 7.277 1 94.19 120 GLU A N 1
ATOM 968 C CA . GLU A 1 120 ? -20.109 7.02 6.164 1 94.19 120 GLU A CA 1
ATOM 969 C C . GLU A 1 120 ? -18.969 6.051 5.879 1 94.19 120 GLU A C 1
ATOM 971 O O . GLU A 1 120 ? -18.297 6.16 4.855 1 94.19 120 GLU A O 1
ATOM 976 N N . ILE A 1 121 ? -18.75 5.117 6.777 1 97.12 121 ILE A N 1
ATOM 977 C CA . ILE A 1 121 ? -17.719 4.105 6.562 1 97.12 121 ILE A CA 1
ATOM 978 C C . ILE A 1 121 ? -18.25 3.02 5.629 1 97.12 121 ILE A C 1
ATOM 980 O O . ILE A 1 121 ? -19.328 2.473 5.855 1 97.12 121 ILE A O 1
ATOM 984 N N . ILE A 1 122 ? -17.531 2.744 4.578 1 97.5 122 ILE A N 1
ATOM 985 C CA . ILE A 1 122 ? -17.906 1.708 3.623 1 97.5 122 ILE A CA 1
ATOM 986 C C . ILE A 1 122 ? -17.406 0.35 4.109 1 97.5 122 ILE A C 1
ATOM 988 O O . ILE A 1 122 ? -16.219 0.184 4.402 1 97.5 122 ILE A O 1
ATOM 992 N N . GLU A 1 123 ? -18.312 -0.585 4.207 1 97.88 123 GLU A N 1
ATOM 993 C CA . GLU A 1 123 ? -17.953 -1.951 4.574 1 97.88 123 GLU A CA 1
ATOM 994 C C . GLU A 1 123 ? -17.656 -2.797 3.336 1 97.88 123 GLU A C 1
ATOM 996 O O . GLU A 1 123 ? -18.484 -2.873 2.424 1 97.88 123 GLU A O 1
ATOM 1001 N N . ILE A 1 124 ? -16.516 -3.402 3.289 1 98.56 124 ILE A N 1
ATOM 1002 C CA . ILE A 1 124 ? -16.125 -4.254 2.172 1 98.56 124 ILE A CA 1
ATOM 1003 C C . ILE A 1 124 ? -15.867 -5.672 2.67 1 98.56 124 ILE A C 1
ATOM 1005 O O . ILE A 1 124 ? -15.055 -5.883 3.578 1 98.56 124 ILE A O 1
ATOM 1009 N N . GLU A 1 125 ? -16.531 -6.555 2.135 1 98.25 125 GLU A N 1
ATOM 1010 C CA . GLU A 1 125 ? -16.391 -7.969 2.484 1 98.25 125 GLU A CA 1
ATOM 1011 C C . GLU A 1 125 ? -15.289 -8.633 1.657 1 98.25 125 GLU A C 1
ATOM 1013 O O . GLU A 1 125 ? -15.242 -8.477 0.436 1 98.25 125 GLU A O 1
ATOM 1018 N N . ILE A 1 126 ? -14.359 -9.289 2.355 1 98 126 ILE A N 1
ATOM 1019 C CA . ILE A 1 126 ? -13.367 -10.117 1.684 1 98 126 ILE A CA 1
ATOM 1020 C C . ILE A 1 126 ? -13.922 -11.516 1.462 1 98 126 ILE A C 1
ATOM 1022 O O . ILE A 1 126 ? -14.094 -12.281 2.414 1 98 126 ILE A O 1
ATOM 1026 N N . VAL A 1 127 ? -14.203 -11.789 0.246 1 96.31 127 VAL A N 1
ATOM 1027 C CA . VAL A 1 127 ? -14.734 -13.094 -0.11 1 96.31 127 VAL A CA 1
ATOM 1028 C C . VAL A 1 127 ? -13.633 -13.961 -0.705 1 96.31 127 VAL A C 1
ATOM 1030 O O . VAL A 1 127 ? -13.141 -13.688 -1.806 1 96.31 127 VAL A O 1
ATOM 1033 N N . ASP A 1 128 ? -13.281 -14.961 0.042 1 94.5 128 ASP A N 1
ATOM 1034 C CA . ASP A 1 128 ? -12.148 -15.789 -0.365 1 94.5 128 ASP A CA 1
ATOM 1035 C C . ASP A 1 128 ? -12.266 -17.203 0.213 1 94.5 128 ASP A C 1
ATOM 1037 O O . ASP A 1 128 ? -13.258 -17.531 0.868 1 94.5 128 ASP A O 1
ATOM 1041 N N . ILE A 1 129 ? -11.336 -18.016 -0.195 1 91.56 129 ILE A N 1
ATOM 1042 C CA . ILE A 1 129 ? -11.336 -19.406 0.252 1 91.56 129 ILE A CA 1
ATOM 1043 C C . ILE A 1 129 ? -10.039 -19.719 0.982 1 91.56 129 ILE A C 1
ATOM 1045 O O . ILE A 1 129 ? -9.039 -19.016 0.812 1 91.56 129 ILE A O 1
ATOM 1049 N N . PHE A 1 130 ? -10.094 -20.672 1.864 1 89.12 130 PHE A N 1
ATOM 1050 C CA . PHE A 1 130 ? -8.938 -21.281 2.529 1 89.12 130 PHE A CA 1
ATOM 1051 C C . PHE A 1 130 ? -9.141 -22.781 2.711 1 89.12 130 PHE A C 1
ATOM 1053 O O . PHE A 1 130 ? -10.281 -23.25 2.727 1 89.12 130 PHE A O 1
ATOM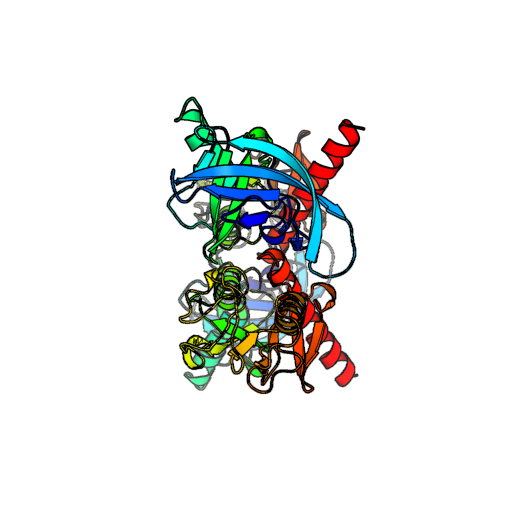 1060 N N . PRO A 1 131 ? -8.078 -23.531 2.742 1 88.44 131 PRO A N 1
ATOM 1061 C CA . PRO A 1 131 ? -6.66 -23.172 2.816 1 88.44 131 PRO A CA 1
ATOM 1062 C C . PRO A 1 131 ? -6.094 -22.719 1.473 1 88.44 131 PRO A C 1
ATOM 1064 O O . PRO A 1 131 ? -6.691 -22.984 0.425 1 88.44 131 PRO A O 1
ATOM 1067 N N . PRO A 1 132 ? -4.797 -22.188 1.662 1 82 132 PRO A N 1
ATOM 1068 C CA . PRO A 1 132 ? -4.039 -22.062 2.91 1 82 132 PRO A CA 1
ATOM 1069 C C . PRO A 1 132 ? -4.66 -21.078 3.887 1 82 132 PRO A C 1
ATOM 1071 O O . PRO A 1 132 ? -5.543 -20.297 3.506 1 82 132 PRO A O 1
ATOM 1074 N N . GLU A 1 133 ? -4.211 -21.266 5.25 1 83.12 133 GLU A N 1
ATOM 1075 C CA . GLU A 1 133 ? -4.641 -20.344 6.293 1 83.12 133 GLU A CA 1
ATOM 1076 C C . GLU A 1 133 ? -3.488 -19.453 6.754 1 83.12 133 GLU A C 1
ATOM 1078 O O . GLU A 1 133 ? -2.445 -19.953 7.18 1 83.12 133 GLU A O 1
ATOM 1083 N N . PRO A 1 134 ? -3.656 -18.125 6.73 1 85.75 134 PRO A N 1
ATOM 1084 C CA . PRO A 1 134 ? -4.82 -17.359 6.289 1 85.75 134 PRO A CA 1
ATOM 1085 C C . PRO A 1 134 ? -4.988 -17.359 4.77 1 85.75 134 PRO A C 1
ATOM 1087 O O . PRO A 1 134 ? -4.047 -17.688 4.043 1 85.75 134 PRO A O 1
ATOM 1090 N N . SER A 1 135 ? -6.312 -17.062 4.348 1 90.56 135 SER A N 1
ATOM 1091 C CA . SER A 1 135 ? -6.508 -16.906 2.91 1 90.56 135 SER A CA 1
ATOM 1092 C C . SER A 1 135 ? -5.582 -15.828 2.344 1 90.56 135 SER A C 1
ATOM 1094 O O . SER A 1 135 ? -5.238 -14.867 3.037 1 90.56 135 SER A O 1
ATOM 1096 N N . TRP A 1 136 ? -5.219 -16.062 1.169 1 90.44 136 TRP A N 1
ATOM 1097 C CA . TRP A 1 136 ? -4.27 -15.141 0.553 1 90.44 136 TRP A CA 1
ATOM 1098 C C . TRP A 1 136 ? -4.828 -13.727 0.512 1 90.44 136 TRP A C 1
ATOM 1100 O O . TRP A 1 136 ? -4.156 -12.773 0.929 1 90.44 136 TRP A O 1
ATOM 1110 N N . LEU A 1 137 ? -5.996 -13.594 0.055 1 95.69 137 LEU A N 1
ATOM 1111 C CA . LEU A 1 137 ? -6.578 -12.266 -0.126 1 95.69 137 LEU A CA 1
ATOM 1112 C C . LEU A 1 137 ? -6.785 -11.578 1.218 1 95.69 137 LEU A C 1
ATOM 1114 O O . LEU A 1 137 ? -6.5 -10.383 1.358 1 95.69 137 LEU A O 1
ATOM 1118 N N . ALA A 1 138 ? -7.277 -12.328 2.16 1 96 138 ALA A N 1
ATOM 1119 C CA . ALA A 1 138 ? -7.465 -11.758 3.492 1 96 138 ALA A CA 1
ATOM 1120 C C . ALA A 1 138 ? -6.141 -11.289 4.082 1 96 138 ALA A C 1
ATOM 1122 O O . ALA A 1 138 ? -6.059 -10.211 4.664 1 96 138 ALA A O 1
ATOM 1123 N N . SER A 1 139 ? -5.156 -12.117 3.914 1 94.81 139 SER A N 1
ATOM 1124 C CA . SER A 1 139 ? -3.834 -11.781 4.434 1 94.81 139 SER A CA 1
ATOM 1125 C C . SER A 1 139 ? -3.273 -10.539 3.758 1 94.81 139 SER A C 1
ATOM 1127 O O . SER A 1 139 ? -2.734 -9.656 4.426 1 94.81 139 SER A O 1
ATOM 1129 N N . VAL A 1 140 ? -3.439 -10.453 2.477 1 96 140 VAL A N 1
ATOM 1130 C CA . VAL A 1 140 ? -2.951 -9.32 1.695 1 96 140 VAL A CA 1
ATOM 1131 C C . VAL A 1 140 ? -3.684 -8.055 2.115 1 96 140 VAL A C 1
ATOM 1133 O O . VAL A 1 140 ? -3.055 -7.023 2.373 1 96 140 VAL A O 1
ATOM 1136 N N . VAL A 1 141 ? -4.957 -8.109 2.256 1 97.94 141 VAL A N 1
ATOM 1137 C CA . VAL A 1 141 ? -5.777 -6.949 2.609 1 97.94 141 VAL A CA 1
ATOM 1138 C C . VAL A 1 141 ? -5.398 -6.457 4.004 1 97.94 141 VAL A C 1
ATOM 1140 O O . VAL A 1 141 ? -5.246 -5.25 4.219 1 97.94 141 VAL A O 1
ATOM 1143 N N . ARG A 1 142 ? -5.195 -7.391 4.855 1 96.5 142 ARG A N 1
ATOM 1144 C CA . ARG A 1 142 ? -4.836 -7.027 6.223 1 96.5 142 ARG A CA 1
ATOM 1145 C C . ARG A 1 142 ? -3.508 -6.273 6.258 1 96.5 142 ARG A C 1
ATOM 1147 O O . ARG A 1 142 ? -3.389 -5.246 6.93 1 96.5 142 ARG A O 1
ATOM 1154 N N . ARG A 1 143 ? -2.52 -6.762 5.57 1 96.19 143 ARG A N 1
ATOM 1155 C CA . ARG A 1 143 ? -1.207 -6.125 5.547 1 96.19 143 ARG A CA 1
ATOM 1156 C C . ARG A 1 143 ? -1.283 -4.734 4.926 1 96.19 143 ARG A C 1
ATOM 1158 O O . ARG A 1 143 ? -0.696 -3.783 5.449 1 96.19 143 ARG A O 1
ATOM 1165 N N . ILE A 1 144 ? -2.039 -4.621 3.865 1 97.94 144 ILE A N 1
ATOM 1166 C CA . ILE A 1 144 ? -2.16 -3.338 3.182 1 97.94 144 ILE A CA 1
ATOM 1167 C C . ILE A 1 144 ? -2.908 -2.35 4.07 1 97.94 144 ILE A C 1
ATOM 1169 O O . ILE A 1 144 ? -2.523 -1.182 4.176 1 97.94 144 ILE A O 1
ATOM 1173 N N . GLU A 1 145 ? -3.949 -2.85 4.672 1 97.19 145 GLU A N 1
ATOM 1174 C CA . GLU A 1 145 ? -4.711 -1.999 5.582 1 97.19 145 GLU A CA 1
ATOM 1175 C C . GLU A 1 145 ? -3.824 -1.454 6.699 1 97.19 145 GLU A C 1
ATOM 1177 O O . GLU A 1 145 ? -3.895 -0.269 7.035 1 97.19 145 GLU A O 1
ATOM 1182 N N . GLN A 1 146 ? -2.977 -2.25 7.234 1 95.75 146 GLN A N 1
ATOM 1183 C CA . GLN A 1 146 ? -2.104 -1.874 8.344 1 95.75 146 GLN A CA 1
ATOM 1184 C C . GLN A 1 146 ? -1.087 -0.822 7.906 1 95.75 146 GLN A C 1
ATOM 1186 O O . GLN A 1 146 ? -0.607 -0.038 8.727 1 95.75 146 GLN A O 1
ATOM 1191 N N . SER A 1 147 ? -0.785 -0.771 6.648 1 96.75 147 SER A N 1
ATOM 1192 C CA . SER A 1 147 ? 0.192 0.187 6.141 1 96.75 147 SER A CA 1
ATOM 1193 C C . SER A 1 147 ? -0.389 1.596 6.09 1 96.75 147 SER A C 1
ATOM 1195 O O . SER A 1 147 ? 0.353 2.576 6 1 96.75 147 SER A O 1
ATOM 1197 N N . GLY A 1 148 ? -1.702 1.688 6.008 1 96.38 148 GLY A N 1
ATOM 1198 C CA . GLY A 1 148 ? -2.361 2.982 5.957 1 96.38 148 GLY A CA 1
ATOM 1199 C C . GLY A 1 148 ? -2.666 3.443 4.543 1 96.38 148 GLY A C 1
ATOM 1200 O O . GLY A 1 148 ? -3.236 4.52 4.344 1 96.38 148 GLY A O 1
ATOM 1201 N N . VAL A 1 149 ? -2.391 2.629 3.547 1 97.75 149 VAL A N 1
ATOM 1202 C CA . VAL A 1 149 ? -2.508 3.035 2.15 1 97.75 149 VAL A CA 1
ATOM 1203 C C . VAL A 1 149 ? -3.965 3.359 1.828 1 97.75 149 VAL A C 1
ATOM 1205 O O . VAL A 1 149 ? -4.246 4.18 0.95 1 97.75 149 VAL A O 1
ATOM 1208 N N . TRP A 1 150 ? -4.902 2.783 2.57 1 97.75 150 TRP A N 1
ATOM 1209 C CA . TRP A 1 150 ? -6.32 3.041 2.348 1 97.75 150 TRP A CA 1
ATOM 1210 C C . TRP A 1 150 ? -6.883 3.973 3.418 1 97.75 150 TRP A C 1
ATOM 1212 O O . TRP A 1 150 ? -8.102 4.086 3.574 1 97.75 150 TRP A O 1
ATOM 1222 N N . GLY A 1 151 ? -6.035 4.609 4.133 1 95.69 151 GLY A N 1
ATOM 12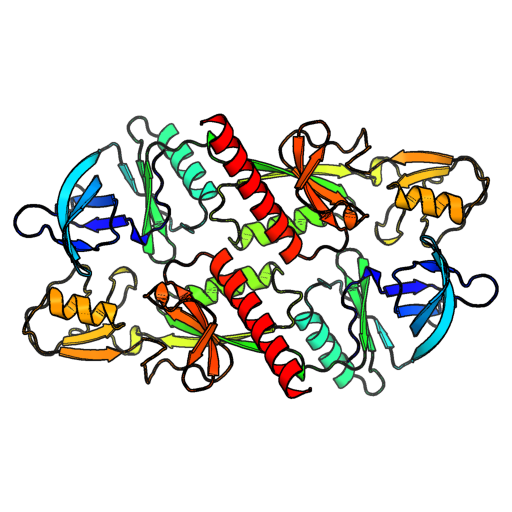23 C CA . GLY A 1 151 ? -6.465 5.398 5.277 1 95.69 151 GLY A CA 1
ATOM 1224 C C . GLY A 1 151 ? -7.43 6.508 4.914 1 95.69 151 GLY A C 1
ATOM 1225 O O . GLY A 1 151 ? -8.273 6.895 5.723 1 95.69 151 GLY A O 1
ATOM 1226 N N . ASP A 1 152 ? -7.344 6.996 3.68 1 94.81 152 ASP A N 1
ATOM 1227 C CA . ASP A 1 152 ? -8.141 8.141 3.238 1 94.81 152 ASP A CA 1
ATOM 1228 C C . ASP A 1 152 ? -9.516 7.691 2.752 1 94.81 152 ASP A C 1
ATOM 1230 O O . ASP A 1 152 ? -10.375 8.523 2.461 1 94.81 152 ASP A O 1
ATOM 1234 N N . LEU A 1 153 ? -9.891 6.414 2.682 1 96.44 153 LEU A N 1
ATOM 1235 C CA . LEU A 1 153 ? -11.078 5.922 1.989 1 96.44 153 LEU A CA 1
ATOM 1236 C C . LEU A 1 153 ? -12.219 5.664 2.973 1 96.44 153 LEU A C 1
ATOM 1238 O O . LEU A 1 153 ? -13.352 5.426 2.564 1 96.44 153 LEU A O 1
ATOM 1242 N N . SER A 1 154 ? -12 5.715 4.285 1 96.12 154 SER A N 1
ATOM 1243 C CA . SER A 1 154 ? -13.008 5.418 5.297 1 96.12 154 SER A CA 1
ATOM 1244 C C . SER A 1 154 ? -13.648 4.055 5.059 1 96.12 154 SER A C 1
ATOM 1246 O O . SER A 1 154 ? -14.852 3.963 4.82 1 96.12 154 SER A O 1
ATOM 1248 N N . ILE A 1 155 ? -12.875 3.004 5.16 1 97.94 155 ILE A N 1
ATOM 1249 C CA . ILE A 1 155 ? -13.383 1.669 4.863 1 97.94 155 ILE A CA 1
ATOM 1250 C C . ILE A 1 155 ? -13.055 0.724 6.016 1 97.94 155 ILE A C 1
ATOM 1252 O O . ILE A 1 155 ? -12.078 0.932 6.738 1 97.94 155 ILE A O 1
ATOM 1256 N N . HIS A 1 156 ? -13.938 -0.22 6.191 1 97.75 156 HIS A N 1
ATOM 1257 C CA . HIS A 1 156 ? -13.734 -1.393 7.035 1 97.75 156 HIS A CA 1
ATOM 1258 C C . HIS A 1 156 ? -13.812 -2.678 6.219 1 97.75 156 HIS A C 1
ATOM 1260 O O . HIS A 1 156 ? -14.516 -2.74 5.211 1 97.75 156 HIS A O 1
ATOM 1266 N N . PHE A 1 157 ? -13.094 -3.643 6.715 1 98.19 157 PHE A N 1
ATOM 1267 C CA . PHE A 1 157 ? -13.141 -4.941 6.055 1 98.19 157 PHE A CA 1
ATOM 1268 C C . PHE A 1 157 ? -13.766 -5.992 6.965 1 98.19 157 PHE A C 1
ATOM 1270 O O . PHE A 1 157 ? -13.562 -5.965 8.18 1 98.19 157 PHE A O 1
ATOM 1277 N N . SER A 1 158 ? -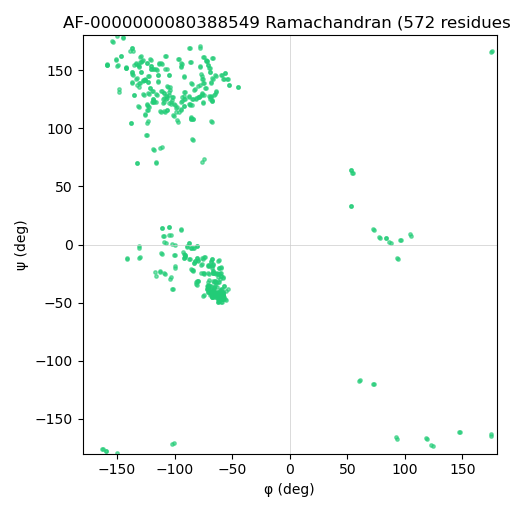14.508 -6.789 6.449 1 97.69 158 SER A N 1
ATOM 1278 C CA . SER A 1 158 ? -14.977 -8.016 7.09 1 97.69 158 SER A CA 1
ATOM 1279 C C . SER A 1 158 ? -14.656 -9.242 6.246 1 97.69 158 SER A C 1
ATOM 1281 O O . SER A 1 158 ? -14.438 -9.125 5.035 1 97.69 158 SER A O 1
ATOM 1283 N N . GLU A 1 159 ? -14.57 -10.422 6.898 1 96.75 159 GLU A N 1
ATOM 1284 C CA . GLU A 1 159 ? -14.164 -11.625 6.18 1 96.75 159 GLU A CA 1
ATOM 1285 C C . GLU A 1 159 ? -15.344 -12.562 5.961 1 96.75 159 GLU A C 1
ATOM 1287 O O . GLU A 1 159 ? -16.156 -12.773 6.867 1 96.75 159 GLU A O 1
ATOM 1292 N N . ASN A 1 160 ? -15.523 -12.945 4.793 1 95.56 160 ASN A N 1
ATOM 1293 C CA . ASN A 1 160 ? -16.406 -14.016 4.34 1 95.56 160 ASN A CA 1
ATOM 1294 C C . ASN A 1 160 ? -15.625 -15.125 3.637 1 95.56 160 ASN A C 1
ATOM 1296 O O . ASN A 1 160 ? -15.578 -15.172 2.406 1 95.56 160 ASN A O 1
ATOM 1300 N N . LEU A 1 161 ? -15.062 -16 4.484 1 94.56 161 LEU A N 1
ATOM 1301 C CA . LEU A 1 161 ? -14.133 -17.016 3.986 1 94.56 161 LEU A CA 1
ATOM 1302 C C . LEU A 1 161 ? -14.789 -18.391 3.984 1 94.56 161 LEU A C 1
ATOM 1304 O O . LEU A 1 161 ? -15.516 -18.734 4.922 1 94.56 161 LEU A O 1
ATOM 1308 N N . THR A 1 162 ? -14.586 -19.078 2.957 1 93.06 162 THR A N 1
ATOM 1309 C CA . THR A 1 162 ? -15.109 -20.438 2.84 1 93.06 162 THR A CA 1
ATOM 1310 C C . THR A 1 162 ? -14 -21.453 3.092 1 93.06 162 THR A C 1
ATOM 1312 O O . THR A 1 162 ? -12.953 -21.422 2.449 1 93.06 162 THR A O 1
ATOM 1315 N N . ASP A 1 163 ? -14.273 -22.344 3.996 1 93.31 163 ASP A N 1
ATOM 1316 C CA . ASP A 1 163 ? -13.352 -23.422 4.332 1 93.31 163 ASP A CA 1
ATOM 1317 C C . ASP A 1 163 ? -13.531 -24.625 3.393 1 93.31 163 ASP A C 1
ATOM 1319 O O . ASP A 1 163 ? -14.516 -25.359 3.498 1 93.31 163 ASP A O 1
ATOM 1323 N N . LEU A 1 164 ? -12.562 -24.844 2.525 1 92.88 164 LEU A N 1
ATOM 1324 C CA . LEU A 1 164 ? -12.672 -25.906 1.533 1 92.88 164 LEU A CA 1
ATOM 1325 C C . LEU A 1 164 ? -12.453 -27.281 2.172 1 92.88 164 LEU A C 1
ATOM 1327 O O . LEU A 1 164 ? -12.75 -28.312 1.562 1 92.88 164 LEU A O 1
ATOM 1331 N N . ARG A 1 165 ? -11.977 -27.406 3.387 1 93.94 165 ARG A N 1
ATOM 1332 C CA . ARG A 1 165 ? -11.766 -28.688 4.074 1 93.94 165 ARG A CA 1
ATOM 1333 C C . ARG A 1 165 ? -13.078 -29.453 4.223 1 93.94 165 ARG A C 1
ATOM 1335 O O . ARG A 1 165 ? -13.078 -30.672 4.383 1 93.94 165 ARG A O 1
ATOM 1342 N N . GLN A 1 166 ? -14.148 -28.625 4.195 1 94.12 166 GLN A N 1
ATOM 1343 C CA . GLN A 1 166 ? -15.461 -29.234 4.324 1 94.12 166 GLN A CA 1
ATOM 1344 C C . GLN A 1 166 ? -15.734 -30.203 3.176 1 94.12 166 GLN A C 1
ATOM 1346 O O . GLN A 1 166 ? -16.625 -31.062 3.27 1 94.12 166 GLN A O 1
ATOM 1351 N N . PHE A 1 167 ? -14.914 -30.156 2.117 1 94.38 167 PHE A N 1
ATOM 1352 C CA . PHE A 1 167 ? -15.148 -31 0.952 1 94.38 167 PHE A CA 1
ATOM 1353 C C . PHE A 1 167 ? -14.094 -32.094 0.87 1 94.38 167 PHE A C 1
ATOM 1355 O O . PHE A 1 167 ? -14.055 -32.875 -0.102 1 94.38 167 PHE A O 1
ATOM 1362 N N . GLU A 1 168 ? -13.227 -32.188 1.752 1 94.75 168 GLU A N 1
ATOM 1363 C CA . GLU A 1 168 ? -12.164 -33.188 1.715 1 94.75 168 GLU A CA 1
ATOM 1364 C C . GLU A 1 168 ? -12.742 -34.594 1.698 1 94.75 168 GLU A C 1
ATOM 1366 O O . GLU A 1 168 ? -13.75 -34.875 2.348 1 94.75 168 GLU A O 1
ATOM 1371 N N . GLY A 1 169 ? -12.062 -35.469 1.003 1 92 169 GLY A N 1
ATOM 1372 C CA . GLY A 1 169 ? -12.453 -36.844 0.871 1 92 169 GLY A CA 1
ATOM 1373 C C . GLY A 1 169 ? -11.57 -37.625 -0.079 1 92 169 GLY A C 1
ATOM 1374 O O . GLY A 1 169 ? -10.82 -37.062 -0.863 1 92 169 GLY A O 1
ATOM 1375 N N . GLU A 1 170 ? -11.688 -38.844 -0.007 1 89.5 170 GLU A N 1
ATOM 1376 C CA . GLU A 1 170 ? -10.852 -39.75 -0.809 1 89.5 170 GLU A CA 1
ATOM 1377 C C . GLU A 1 170 ? -11.117 -39.562 -2.299 1 89.5 170 GLU A C 1
ATOM 1379 O O . GLU A 1 170 ? -10.203 -39.656 -3.119 1 89.5 170 GLU A O 1
ATOM 1384 N N . ASN A 1 171 ? -12.352 -39.219 -2.631 1 92.31 171 ASN A N 1
ATOM 1385 C CA . ASN A 1 171 ? -12.727 -39.125 -4.039 1 92.31 171 ASN A CA 1
ATOM 1386 C C . ASN A 1 171 ? -12.828 -37.656 -4.484 1 92.31 171 ASN A C 1
ATOM 1388 O O . ASN A 1 171 ? -13.281 -37.375 -5.59 1 92.31 171 ASN A O 1
ATOM 1392 N N . THR A 1 172 ? -12.422 -36.812 -3.615 1 95.94 172 THR A N 1
ATOM 1393 C CA . THR A 1 172 ? -12.484 -35.375 -3.961 1 95.94 172 THR A CA 1
ATOM 1394 C C . THR A 1 172 ? -11.25 -34.969 -4.746 1 95.94 172 THR A C 1
ATOM 1396 O O . THR A 1 172 ? -10.133 -35.406 -4.445 1 95.94 172 THR A O 1
ATOM 1399 N N . VAL A 1 173 ? -11.477 -34.156 -5.77 1 95.31 173 VAL A N 1
ATOM 1400 C CA . VAL A 1 173 ? -10.406 -33.625 -6.609 1 95.31 173 VAL A CA 1
ATOM 1401 C C . VAL A 1 173 ? -10.336 -32.094 -6.488 1 95.31 173 VAL A C 1
ATOM 1403 O O . VAL A 1 173 ? -11.32 -31.422 -6.742 1 95.31 173 VAL A O 1
ATOM 1406 N N . PHE A 1 174 ? -9.203 -31.641 -6.098 1 93 174 PHE A N 1
ATOM 1407 C CA . PHE A 1 174 ? -8.953 -30.219 -5.996 1 93 174 PHE A CA 1
ATOM 1408 C C . PHE A 1 174 ? -8.023 -29.75 -7.113 1 93 174 PHE A C 1
ATOM 1410 O O . PHE A 1 174 ? -7.352 -30.562 -7.75 1 93 174 PHE A O 1
ATOM 1417 N N . PRO A 1 175 ? -8.031 -28.438 -7.32 1 85.75 175 PRO A N 1
ATOM 1418 C CA . PRO A 1 175 ? -7.227 -27.953 -8.445 1 85.75 175 PRO A CA 1
ATOM 1419 C C . PRO A 1 175 ? -5.727 -28.094 -8.203 1 85.75 175 PRO A C 1
ATOM 1421 O O . PRO A 1 175 ? -4.98 -28.453 -9.117 1 85.75 175 PRO A O 1
ATOM 1424 N N . CYS A 1 176 ? -5.328 -27.812 -7.023 1 81.88 176 CYS A N 1
ATOM 1425 C CA . CYS A 1 176 ? -3.889 -27.688 -6.828 1 81.88 176 CYS A CA 1
ATOM 1426 C C . CYS A 1 176 ? -3.443 -28.375 -5.543 1 81.88 176 CYS A C 1
ATOM 1428 O O . CYS A 1 176 ? -4.082 -28.219 -4.5 1 81.88 176 CYS A O 1
ATOM 1430 N N . SER A 1 177 ? -2.342 -29 -5.664 1 77.69 177 SER A N 1
ATOM 1431 C CA . SER A 1 177 ? -1.773 -29.703 -4.52 1 77.69 177 SER A CA 1
ATOM 1432 C C . SER A 1 177 ? -1.254 -28.719 -3.475 1 77.69 177 SER A C 1
ATOM 1434 O O . SER A 1 177 ? -1.076 -29.078 -2.309 1 77.69 177 SER A O 1
ATOM 1436 N N . SER A 1 178 ? -1.058 -27.516 -3.885 1 70.88 178 SER A N 1
ATOM 1437 C CA . SER A 1 178 ? -0.529 -26.5 -2.986 1 70.88 178 SER A CA 1
ATOM 1438 C C . SER A 1 178 ? -1.529 -26.156 -1.888 1 70.88 178 SER A C 1
ATOM 1440 O O . SER A 1 178 ? -1.162 -25.578 -0.868 1 70.88 178 SER A O 1
ATOM 1442 N N . SER A 1 179 ? -2.715 -26.484 -2.121 1 77 179 SER A N 1
ATOM 1443 C CA . SER A 1 179 ? -3.736 -26.203 -1.117 1 77 179 SER A CA 1
ATOM 1444 C C . SER A 1 179 ? -3.51 -27.031 0.147 1 77 179 SER A C 1
ATOM 1446 O O . SER A 1 179 ? -3.967 -26.656 1.229 1 77 179 SER A O 1
ATOM 1448 N N . GLY A 1 180 ? -2.836 -28.156 0 1 78.38 180 GLY A N 1
ATOM 1449 C CA . GLY A 1 180 ? -2.615 -29.062 1.118 1 78.38 180 GLY A CA 1
ATOM 1450 C C . GLY A 1 180 ? -3.859 -29.828 1.523 1 78.38 180 GLY A C 1
ATOM 1451 O O . GLY A 1 180 ? -3.891 -30.453 2.584 1 78.38 180 GLY A O 1
ATOM 1452 N N . LEU A 1 181 ? -4.863 -29.781 0.713 1 88.06 181 LEU A N 1
ATOM 1453 C CA . LEU A 1 181 ? -6.137 -30.438 1.01 1 88.06 181 LEU A CA 1
ATOM 1454 C C . LEU A 1 181 ? -6.039 -31.938 0.796 1 88.06 181 LEU A C 1
ATOM 1456 O O . LEU A 1 181 ? -5.305 -32.406 -0.081 1 88.06 181 LEU A O 1
ATOM 1460 N N . LYS A 1 182 ? -6.766 -32.625 1.652 1 89.25 182 LYS A N 1
ATOM 1461 C CA . LYS A 1 182 ? -6.797 -34.062 1.517 1 89.25 182 LYS A CA 1
ATOM 1462 C C . LYS A 1 182 ? -7.672 -34.5 0.341 1 89.25 182 LYS A C 1
ATOM 1464 O O . LYS A 1 182 ? -8.852 -34.156 0.28 1 89.25 182 LYS A O 1
ATOM 1469 N N . GLY A 1 183 ? -7.188 -35.188 -0.554 1 90.19 183 GLY A N 1
ATOM 1470 C CA . GLY A 1 183 ? -7.816 -35.656 -1.782 1 90.19 183 GLY A CA 1
ATOM 1471 C C . GLY A 1 183 ? -6.848 -35.75 -2.943 1 90.19 183 GLY A C 1
ATOM 1472 O O . GLY A 1 183 ? -5.656 -36 -2.742 1 90.19 183 GLY A O 1
ATOM 1473 N N . LYS A 1 184 ? -7.402 -35.781 -4.086 1 90.69 184 LYS A N 1
ATOM 1474 C CA . LYS A 1 184 ? -6.59 -35.75 -5.297 1 90.69 184 LYS A CA 1
ATOM 1475 C C . LYS A 1 184 ? -6.469 -34.344 -5.852 1 90.69 184 LYS A C 1
ATOM 1477 O O . LYS A 1 184 ? -7.23 -33.469 -5.473 1 90.69 184 LYS A O 1
ATOM 1482 N N . CYS A 1 185 ? -5.496 -34.188 -6.625 1 87.88 185 CYS A N 1
ATOM 1483 C CA . CYS A 1 185 ? -5.281 -32.875 -7.199 1 87.88 185 CYS A CA 1
ATOM 1484 C C . CYS A 1 185 ? -5.074 -32.969 -8.703 1 87.88 185 CYS A C 1
ATOM 1486 O O . CYS A 1 185 ? -4.348 -33.844 -9.188 1 87.88 185 CYS A O 1
ATOM 1488 N N . LEU A 1 186 ? -5.672 -32.031 -9.367 1 86 186 LEU A N 1
ATOM 1489 C CA . LEU A 1 186 ? -5.625 -31.984 -10.828 1 86 186 LEU A CA 1
ATOM 1490 C C . LEU A 1 186 ? -4.188 -31.844 -11.32 1 86 186 LEU A C 1
ATOM 1492 O O . LEU A 1 186 ? -3.842 -32.344 -12.398 1 86 186 LEU A O 1
ATOM 1496 N N . ASP A 1 187 ? -3.379 -31.234 -10.562 1 76.69 187 ASP A N 1
ATOM 1497 C CA . ASP A 1 187 ? -2.039 -30.906 -11.031 1 76.69 187 ASP A CA 1
ATOM 1498 C C . ASP A 1 187 ? -1.094 -32.094 -10.891 1 76.69 187 ASP A C 1
ATOM 1500 O O . ASP A 1 187 ? -0.029 -32.125 -11.516 1 76.69 187 ASP A O 1
ATOM 1504 N N . CYS A 1 188 ? -1.508 -33.125 -10.125 1 77.5 188 CYS A N 1
ATOM 1505 C CA . CYS A 1 188 ? -0.484 -34.125 -9.898 1 77.5 188 CYS A CA 1
ATOM 1506 C C . CYS A 1 188 ? -1.087 -35.531 -9.938 1 77.5 188 CYS A C 1
ATOM 1508 O O . CYS A 1 188 ? -0.364 -36.531 -10.07 1 77.5 188 CYS A O 1
ATOM 1510 N N . ASP A 1 189 ? -2.391 -35.625 -9.906 1 83.31 189 ASP A N 1
ATOM 1511 C CA . ASP A 1 189 ? -2.982 -36.969 -9.797 1 83.31 189 ASP A CA 1
ATOM 1512 C C . ASP A 1 189 ? -3.695 -37.344 -11.086 1 83.31 189 ASP A C 1
ATOM 1514 O O . ASP A 1 189 ? -4.074 -36.5 -11.883 1 83.31 189 ASP A O 1
ATOM 1518 N N . VAL A 1 190 ? -3.775 -38.656 -11.227 1 87.5 190 VAL A N 1
ATOM 1519 C CA . VAL A 1 190 ? -4.547 -39.219 -12.328 1 87.5 190 VAL A CA 1
ATOM 1520 C C . VAL A 1 190 ? -5.875 -39.781 -11.797 1 87.5 190 VAL A C 1
ATOM 1522 O O . VAL A 1 190 ? -5.906 -40.5 -10.812 1 87.5 190 VAL A O 1
ATOM 1525 N N . ILE A 1 191 ? -6.918 -39.375 -12.43 1 90.75 191 ILE A N 1
ATOM 1526 C CA . ILE A 1 191 ? -8.258 -39.812 -12.062 1 90.75 191 ILE A CA 1
ATOM 1527 C C . ILE A 1 191 ? -8.742 -40.875 -13.047 1 90.75 191 ILE A C 1
ATOM 1529 O O . ILE A 1 191 ? -8.859 -40.625 -14.242 1 90.75 191 ILE A O 1
ATOM 1533 N N . GLU A 1 192 ? -9.062 -42.062 -12.547 1 90.06 192 GLU A N 1
ATOM 1534 C CA . GLU A 1 192 ? -9.383 -43.188 -13.43 1 90.06 192 GLU A CA 1
ATOM 1535 C C . GLU A 1 192 ? -10.828 -43.625 -13.227 1 90.06 192 GLU A C 1
ATOM 1537 O O . GLU A 1 192 ? -11.414 -44.25 -14.125 1 90.06 192 GLU A O 1
ATOM 1542 N N . GLU A 1 193 ? -11.336 -43.406 -12.109 1 91.44 193 GLU A N 1
ATOM 1543 C CA . GLU A 1 193 ? -12.648 -43.969 -11.781 1 91.44 193 GLU A CA 1
ATOM 1544 C C . GLU A 1 193 ? -13.727 -42.875 -11.781 1 91.44 193 GLU A C 1
ATOM 1546 O O . GLU A 1 193 ? -13.445 -41.719 -11.469 1 91.44 193 GLU A O 1
ATOM 1551 N N . ASP A 1 194 ? -14.922 -43.344 -12.094 1 94 194 ASP A N 1
ATOM 1552 C CA . ASP A 1 194 ? -16.078 -42.438 -12.031 1 94 194 ASP A CA 1
ATOM 1553 C C . ASP A 1 194 ? -16.438 -42.094 -10.586 1 94 194 ASP A C 1
ATOM 1555 O O . ASP A 1 194 ? -16.047 -42.812 -9.656 1 94 194 ASP A O 1
ATOM 1559 N N . GLY A 1 195 ? -17.078 -40.906 -10.445 1 93.5 195 GLY A N 1
ATOM 1560 C CA . GLY A 1 195 ? -17.641 -40.594 -9.148 1 93.5 195 GLY A CA 1
ATOM 1561 C C . GLY A 1 195 ? -16.828 -39.562 -8.383 1 93.5 195 GLY A C 1
ATOM 1562 O O . GLY A 1 195 ? -17.094 -39.312 -7.207 1 93.5 195 GLY A O 1
ATOM 1563 N N . ALA A 1 196 ? -15.859 -39 -9.031 1 94.94 196 ALA A N 1
ATOM 1564 C CA . ALA A 1 196 ? -15.055 -37.969 -8.375 1 94.94 196 ALA A CA 1
ATOM 1565 C C . ALA A 1 196 ? -15.875 -36.719 -8.094 1 94.94 196 ALA A C 1
ATOM 1567 O O . ALA A 1 196 ? -16.812 -36.406 -8.828 1 94.94 196 ALA A O 1
ATOM 1568 N N . LEU A 1 197 ? -15.617 -36.094 -6.953 1 96.69 197 LEU A N 1
ATOM 1569 C CA . LEU A 1 197 ? -16.125 -34.781 -6.645 1 96.69 197 LEU A CA 1
ATOM 1570 C C . LEU A 1 197 ? -15.094 -33.688 -6.957 1 96.69 197 LEU A C 1
ATOM 1572 O O . LEU A 1 197 ? -14.125 -33.531 -6.215 1 96.69 197 LEU A O 1
ATOM 1576 N N . LEU A 1 198 ? -15.352 -33 -8.023 1 96.25 198 LEU A N 1
ATOM 1577 C CA . LEU A 1 198 ? -14.461 -31.906 -8.391 1 96.25 198 LEU A CA 1
ATOM 1578 C C . LEU A 1 198 ? -14.844 -30.625 -7.664 1 96.25 198 LEU A C 1
ATOM 1580 O O . LEU A 1 198 ? -15.977 -30.156 -7.766 1 96.25 198 LEU A O 1
ATOM 1584 N N . VAL A 1 199 ? -13.93 -30.094 -6.883 1 94.19 199 VAL A N 1
ATOM 1585 C CA . VAL A 1 199 ? -14.109 -28.797 -6.227 1 94.19 199 VAL A CA 1
ATOM 1586 C C . VAL A 1 199 ? -13.195 -27.766 -6.875 1 94.19 199 VAL A C 1
ATOM 1588 O O . VAL A 1 199 ? -11.969 -27.891 -6.844 1 94.19 199 VAL A O 1
ATOM 1591 N N . GLY A 1 200 ? -13.719 -26.781 -7.516 1 92.19 200 GLY A N 1
ATOM 1592 C CA . GLY A 1 200 ? -12.898 -25.797 -8.195 1 92.19 200 GLY A CA 1
ATOM 1593 C C . GLY A 1 200 ? -13.711 -24.797 -9 1 92.19 200 GLY A C 1
ATOM 1594 O O . GLY A 1 200 ? -14.883 -24.562 -8.703 1 92.19 200 GLY A O 1
ATOM 1595 N N . CYS A 1 201 ? -13.07 -24.125 -9.867 1 90 201 CYS A N 1
ATOM 1596 C CA . CYS A 1 201 ? -13.734 -23.141 -10.719 1 90 201 CYS A CA 1
ATOM 1597 C C . CYS A 1 201 ? -13.953 -23.703 -12.125 1 90 201 CYS A C 1
ATOM 1599 O O . CYS A 1 201 ? -13.766 -24.906 -12.352 1 90 201 CYS A O 1
ATOM 1601 N N . GLU A 1 202 ? -14.406 -22.828 -13.047 1 84.94 202 GLU A N 1
ATOM 1602 C CA . GLU A 1 202 ? -14.695 -23.25 -14.414 1 84.94 202 GLU A CA 1
ATOM 1603 C C . GLU A 1 202 ? -13.422 -23.703 -15.125 1 84.94 202 GLU A C 1
ATOM 1605 O O . GLU A 1 202 ? -13.461 -24.625 -15.945 1 84.94 202 GLU A O 1
ATOM 1610 N N . ILE A 1 203 ? -12.391 -23.109 -14.742 1 87.25 203 ILE A N 1
ATOM 1611 C CA . ILE A 1 203 ? -11.117 -23.516 -15.336 1 87.25 203 ILE A CA 1
ATOM 1612 C C . ILE A 1 203 ? -10.75 -24.922 -14.852 1 87.25 203 ILE A C 1
ATOM 1614 O O . ILE A 1 203 ? -10.312 -25.766 -15.641 1 87.25 203 ILE A O 1
ATOM 1618 N N . SER A 1 204 ? -10.938 -25.156 -13.555 1 90.25 204 SER A N 1
ATOM 1619 C CA . SER A 1 204 ? -10.695 -26.484 -13.008 1 90.25 204 SER A CA 1
ATOM 1620 C C . SER A 1 204 ? -11.555 -27.547 -13.703 1 90.25 204 SER A C 1
ATOM 1622 O O . SER A 1 204 ? -11.078 -28.641 -14 1 90.25 204 SER A O 1
ATOM 1624 N N . LYS A 1 205 ? -12.75 -27.141 -13.922 1 91.75 205 LYS A N 1
ATOM 1625 C CA . LYS A 1 205 ? -13.664 -28.047 -14.625 1 91.75 205 LYS A CA 1
ATOM 1626 C C . LYS A 1 205 ? -13.156 -28.359 -16.031 1 91.75 205 LYS A C 1
ATOM 1628 O O . LYS A 1 205 ? -13.086 -29.531 -16.422 1 91.75 205 LYS A O 1
ATOM 1633 N N . SER A 1 206 ? -12.812 -27.312 -16.75 1 89.56 206 SER A N 1
ATOM 1634 C CA . SER A 1 206 ? -12.305 -27.484 -18.109 1 89.56 206 SER A CA 1
ATOM 1635 C C . SER A 1 206 ? -11.047 -28.344 -18.125 1 89.56 206 SER A C 1
ATOM 1637 O O . SER A 1 206 ? -10.867 -29.188 -19.016 1 89.56 206 SER A O 1
ATOM 1639 N N . LEU A 1 207 ? -10.219 -28.156 -17.156 1 89.25 207 LEU A N 1
ATOM 1640 C CA . LEU A 1 207 ? -8.984 -28.938 -17.062 1 89.25 207 LEU A CA 1
ATOM 1641 C C . LEU A 1 207 ? -9.281 -30.406 -16.766 1 89.25 207 LEU A C 1
ATOM 1643 O O . LEU A 1 207 ? -8.68 -31.281 -17.375 1 89.25 207 LEU A O 1
ATOM 1647 N N . PHE A 1 208 ? -10.203 -30.641 -15.875 1 92.62 208 PHE A N 1
ATOM 1648 C CA . PHE A 1 208 ? -10.609 -32 -15.539 1 92.62 208 PHE A CA 1
ATOM 1649 C C . PHE A 1 208 ? -11.117 -32.719 -16.766 1 92.62 208 PHE A C 1
ATOM 1651 O O . PHE A 1 208 ? -10.68 -33.844 -17.062 1 92.62 208 PHE A O 1
ATOM 1658 N N . GLU A 1 209 ? -11.945 -32.062 -17.5 1 92.06 209 GLU A N 1
ATOM 1659 C CA . GLU A 1 209 ? -12.57 -32.688 -18.672 1 92.06 209 GLU A CA 1
ATOM 1660 C C . GLU A 1 209 ? -11.547 -32.938 -19.781 1 92.06 209 GLU A C 1
ATOM 1662 O O . GLU A 1 209 ? -11.664 -33.906 -20.531 1 92.06 209 GLU A O 1
ATOM 1667 N N . SER A 1 210 ? -10.633 -32.031 -19.875 1 86.25 210 SER A N 1
ATOM 1668 C CA . SER A 1 210 ? -9.586 -32.156 -20.891 1 86.25 210 SER A CA 1
ATOM 1669 C C . SER A 1 210 ? -8.641 -33.312 -20.531 1 86.25 210 SER A C 1
ATOM 1671 O O . SER A 1 210 ? -8.25 -34.094 -21.406 1 86.25 210 SER A O 1
ATOM 1673 N N . ARG A 1 211 ? -8.289 -33.469 -19.281 1 86.38 211 ARG A N 1
ATOM 1674 C CA . ARG A 1 211 ? -7.312 -34.438 -18.828 1 86.38 211 ARG A CA 1
ATOM 1675 C C . ARG A 1 211 ? -7.941 -35.844 -18.719 1 86.38 211 ARG A C 1
ATOM 1677 O O . ARG A 1 211 ? -7.266 -36.844 -18.938 1 86.38 211 ARG A O 1
ATOM 1684 N N . PHE A 1 212 ? -9.203 -35.812 -18.406 1 91.31 212 PHE A N 1
ATOM 1685 C CA . PHE A 1 212 ? -9.875 -37.094 -18.156 1 91.31 212 PHE A CA 1
ATOM 1686 C C . PHE A 1 212 ? -11.195 -37.156 -18.906 1 91.31 212 PHE A C 1
ATOM 1688 O O . PHE A 1 212 ? -12.266 -37.219 -18.281 1 91.31 212 PHE A O 1
ATOM 1695 N N . PRO A 1 213 ? -11.086 -37.25 -20.203 1 90.31 213 PRO A N 1
ATOM 1696 C CA . PRO A 1 213 ? -12.32 -37.281 -21 1 90.31 213 PRO A CA 1
ATOM 1697 C C . PRO A 1 213 ? -13.18 -38.531 -20.703 1 90.31 213 PRO A C 1
ATOM 1699 O O . PRO A 1 213 ? -12.656 -39.625 -20.594 1 90.31 213 PRO A O 1
ATOM 1702 N N . GLY A 1 214 ? -14.453 -38.281 -20.5 1 92.88 214 GLY A N 1
ATOM 1703 C CA . GLY A 1 214 ? -15.406 -39.344 -20.375 1 92.88 214 GLY A CA 1
ATOM 1704 C C . GLY A 1 214 ? -15.648 -39.781 -18.953 1 92.88 214 GLY A C 1
ATOM 1705 O O . GLY A 1 214 ? -16.531 -40.625 -18.672 1 92.88 214 GLY A O 1
ATOM 1706 N N . ILE A 1 215 ? -14.836 -39.344 -18.016 1 94.56 215 ILE A N 1
ATOM 1707 C CA . ILE A 1 215 ? -15.008 -39.719 -16.609 1 94.56 215 ILE A CA 1
ATOM 1708 C C . ILE A 1 215 ? -16.172 -38.906 -16.016 1 94.56 215 ILE A C 1
ATOM 1710 O O . ILE A 1 215 ? -16.266 -37.719 -16.188 1 94.56 215 ILE A O 1
ATOM 1714 N N . GLU A 1 216 ? -17.047 -39.688 -15.375 1 95.88 216 GLU A N 1
ATOM 1715 C CA . GLU A 1 216 ? -18.172 -39.031 -14.719 1 95.88 216 GLU A CA 1
ATOM 1716 C C . GLU A 1 216 ? -17.75 -38.438 -13.383 1 95.88 216 GLU A C 1
ATOM 1718 O O . GLU A 1 216 ? -17 -39.031 -12.625 1 95.88 216 GLU A O 1
ATOM 1723 N N . TYR A 1 217 ? -18.203 -37.188 -13.094 1 96.56 217 TYR A N 1
ATOM 1724 C CA . TYR A 1 217 ? -17.844 -36.5 -11.867 1 96.56 217 TYR A CA 1
ATOM 1725 C C . TYR A 1 217 ? -18.969 -35.562 -11.414 1 96.56 217 TYR A C 1
ATOM 1727 O O . TYR A 1 217 ? -19.875 -35.25 -12.195 1 96.56 217 TYR A O 1
ATOM 1735 N N . SER A 1 218 ? -19.047 -35.281 -10.117 1 95.69 218 SER A N 1
ATOM 1736 C CA . SER A 1 218 ? -19.828 -34.156 -9.586 1 95.69 218 SER A CA 1
ATOM 1737 C C . SER A 1 218 ? -18.969 -32.906 -9.398 1 95.69 218 SER A C 1
ATOM 1739 O O . SER A 1 218 ? -17.75 -33 -9.328 1 95.69 218 SER A O 1
ATOM 1741 N N . PHE A 1 219 ? -19.688 -31.75 -9.422 1 95.31 219 PHE A N 1
ATOM 1742 C CA . PHE A 1 219 ? -18.922 -30.516 -9.453 1 95.31 219 PHE A CA 1
ATOM 1743 C C . PHE A 1 219 ? -19.422 -29.531 -8.406 1 95.31 219 PHE A C 1
ATOM 1745 O O . PHE A 1 219 ? -20.625 -29.234 -8.359 1 95.31 219 PHE A O 1
ATOM 1752 N N . VAL A 1 220 ? -18.547 -29.188 -7.484 1 93.88 220 VAL A N 1
ATOM 1753 C CA . VAL A 1 220 ? -18.781 -28.047 -6.59 1 93.88 220 VAL A CA 1
ATOM 1754 C C . VAL A 1 220 ? -18.078 -26.812 -7.129 1 93.88 220 VAL A C 1
ATOM 1756 O O . VAL A 1 220 ? -16.844 -26.734 -7.145 1 93.88 220 VAL A O 1
ATOM 1759 N N . ASN A 1 221 ? -18.859 -25.844 -7.516 1 91.56 221 ASN A N 1
ATOM 1760 C CA . ASN A 1 221 ? -18.359 -24.609 -8.125 1 91.56 221 ASN A CA 1
ATOM 1761 C C . ASN A 1 221 ? -18 -23.578 -7.062 1 91.56 221 ASN A C 1
ATOM 1763 O O . ASN A 1 221 ? -18.859 -23.172 -6.281 1 91.56 221 ASN A O 1
ATOM 1767 N N . ILE A 1 222 ? -16.766 -23.156 -7.051 1 89.44 222 ILE A N 1
ATOM 1768 C CA . ILE A 1 222 ? -16.359 -22.188 -6.047 1 89.44 222 ILE A CA 1
ATOM 1769 C C . ILE A 1 222 ? -16.062 -20.844 -6.719 1 89.44 222 ILE A C 1
ATOM 1771 O O . ILE A 1 222 ? -15.406 -19.984 -6.129 1 89.44 222 ILE A O 1
ATOM 1775 N N . CYS A 1 223 ? -16.484 -20.719 -7.93 1 88.94 223 CYS A N 1
ATOM 1776 C CA . CYS A 1 223 ? -16.391 -19.438 -8.625 1 88.94 223 CYS A CA 1
ATOM 1777 C C . CYS A 1 223 ? -17.344 -18.406 -8.016 1 88.94 223 CYS A C 1
ATOM 1779 O O . CYS A 1 223 ? -18.547 -18.656 -7.918 1 88.94 223 CYS A O 1
ATOM 1781 N N . PRO A 1 224 ? -16.828 -17.25 -7.656 1 84.31 224 PRO A N 1
ATOM 1782 C CA . PRO A 1 224 ? -17.703 -16.25 -7.043 1 84.31 224 PRO A CA 1
ATOM 1783 C C . PRO A 1 224 ? -18.859 -15.844 -7.945 1 84.31 224 PRO A C 1
ATOM 1785 O O . PRO A 1 224 ? -19.922 -15.43 -7.449 1 84.31 224 PRO A O 1
ATOM 1788 N N . PHE A 1 225 ? -18.766 -16.062 -9.25 1 87.69 225 PHE A N 1
ATOM 1789 C CA . PHE A 1 225 ? -19.781 -15.617 -10.203 1 87.69 225 PHE A CA 1
ATOM 1790 C C . PHE A 1 225 ? -20.906 -16.641 -10.289 1 87.69 225 PHE A C 1
ATOM 1792 O O . PHE A 1 225 ? -22.016 -16.297 -10.711 1 87.69 225 PHE A O 1
ATOM 1799 N N . LYS A 1 226 ? -20.641 -17.828 -9.93 1 86.12 226 LYS A N 1
ATOM 1800 C CA . LYS A 1 226 ? -21.609 -18.875 -10.227 1 86.12 226 LYS A CA 1
ATOM 1801 C C . LYS A 1 226 ? -21.906 -19.719 -8.984 1 86.12 226 LYS A C 1
ATOM 1803 O O . LYS A 1 226 ? -22.859 -20.484 -8.969 1 86.12 226 LYS A O 1
ATOM 1808 N N . SER A 1 227 ? -21.109 -19.516 -7.996 1 84.56 227 SER A N 1
ATOM 1809 C CA . SER A 1 227 ? -21.172 -20.406 -6.844 1 84.56 227 SER A CA 1
ATOM 1810 C C . SER A 1 227 ? -22.391 -20.094 -5.98 1 84.56 227 SER A C 1
ATOM 1812 O O . SER A 1 227 ? -22.766 -18.938 -5.812 1 84.56 227 SER A O 1
ATOM 1814 N N . ASP A 1 228 ? -22.969 -21.156 -5.461 1 79.75 228 ASP A N 1
ATOM 1815 C CA . ASP A 1 228 ? -24.031 -21 -4.469 1 79.75 228 ASP A CA 1
ATOM 1816 C C . ASP A 1 228 ? -23.469 -20.984 -3.051 1 79.75 228 ASP A C 1
ATOM 1818 O O . ASP A 1 228 ? -24.172 -20.672 -2.094 1 79.75 228 ASP A O 1
ATOM 1822 N N . ILE A 1 229 ? -22.266 -21.297 -2.941 1 80.56 229 ILE A N 1
ATOM 1823 C CA . ILE A 1 229 ? -21.641 -21.438 -1.628 1 80.56 229 ILE A CA 1
ATOM 1824 C C . ILE A 1 229 ? -20.766 -20.219 -1.343 1 80.56 229 ILE A C 1
ATOM 1826 O O . ILE A 1 229 ? -20.625 -19.812 -0.189 1 80.56 229 ILE A O 1
ATOM 1830 N N . PHE A 1 230 ? -20.297 -19.719 -2.328 1 80.38 230 PHE A N 1
ATOM 1831 C CA . PHE A 1 230 ? -19.359 -18.609 -2.279 1 80.3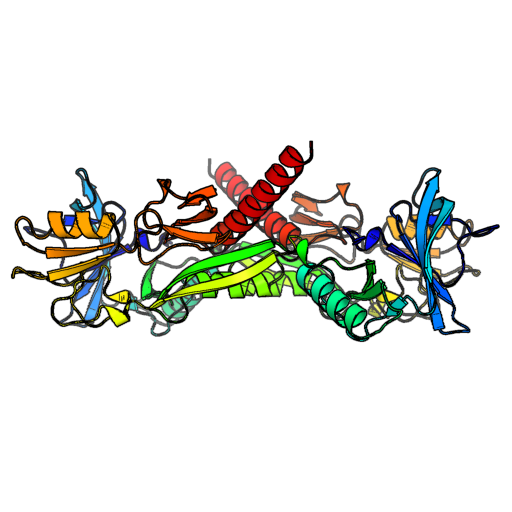8 230 PHE A CA 1
ATOM 1832 C C . PHE A 1 230 ? -19.984 -17.328 -2.805 1 80.38 230 PHE A C 1
ATOM 1834 O O . PHE A 1 230 ? -20.016 -17.094 -4.012 1 80.38 230 PHE A O 1
ATOM 1841 N N . LYS A 1 231 ? -20.719 -16.625 -1.875 1 85.62 231 LYS A N 1
ATOM 1842 C CA . LYS A 1 231 ? -21.422 -15.438 -2.361 1 85.62 231 LYS A CA 1
ATOM 1843 C C . LYS A 1 231 ? -21.188 -14.242 -1.441 1 85.62 231 LYS A C 1
ATOM 1845 O O . LYS A 1 231 ? -21.156 -14.391 -0.218 1 85.62 231 LYS A O 1
ATOM 1850 N N . PRO A 1 232 ? -20.969 -13.18 -2.123 1 94.38 232 PRO A N 1
ATOM 1851 C CA . PRO A 1 232 ? -20.875 -11.969 -1.297 1 94.38 232 PRO A CA 1
ATOM 1852 C C . PRO A 1 232 ? -22.219 -11.57 -0.688 1 94.38 232 PRO A C 1
ATOM 1854 O O . PRO A 1 232 ? -23.266 -11.828 -1.279 1 94.38 232 PRO A O 1
ATOM 1857 N N . THR A 1 233 ? -22.266 -10.977 0.467 1 94.38 233 THR A N 1
ATOM 1858 C CA . THR A 1 233 ? -23.484 -10.523 1.129 1 94.38 233 THR A CA 1
ATOM 1859 C C . THR A 1 233 ? -23.531 -9 1.173 1 94.38 233 THR A C 1
ATOM 1861 O O . THR A 1 233 ? -24.578 -8.414 1.491 1 94.38 233 THR A O 1
ATOM 1864 N N . ARG A 1 234 ? -22.547 -8.312 0.811 1 96.69 234 ARG A N 1
ATOM 1865 C CA . ARG A 1 234 ? -22.391 -6.859 0.719 1 96.69 234 ARG A CA 1
ATOM 1866 C C . ARG A 1 234 ? -21.25 -6.484 -0.217 1 96.69 234 ARG A C 1
ATOM 1868 O O . ARG A 1 234 ? -20.656 -7.352 -0.862 1 96.69 234 ARG A O 1
ATOM 1875 N N . VAL A 1 235 ? -20.984 -5.207 -0.344 1 97.94 235 VAL A N 1
ATOM 1876 C CA . VAL A 1 235 ? -19.875 -4.758 -1.171 1 97.94 235 VAL A CA 1
ATOM 1877 C C . VAL A 1 235 ? -18.641 -5.609 -0.881 1 97.94 235 VAL A C 1
ATOM 1879 O O . VAL A 1 235 ? -18.328 -5.902 0.279 1 97.94 235 VAL A O 1
ATOM 1882 N N . PHE A 1 236 ? -17.906 -6.051 -2.006 1 98.38 236 PHE A N 1
ATOM 1883 C CA . PHE A 1 236 ? -16.938 -7.109 -1.741 1 98.38 236 PHE A CA 1
ATOM 1884 C C . PHE A 1 236 ? -15.711 -6.965 -2.643 1 98.38 236 PHE A C 1
ATOM 1886 O O . PHE A 1 236 ? -15.734 -6.203 -3.611 1 98.38 236 PHE A O 1
ATOM 1893 N N . ILE A 1 237 ? -14.672 -7.633 -2.211 1 98.5 237 ILE A N 1
ATOM 1894 C CA . ILE A 1 237 ? -13.547 -7.973 -3.066 1 98.5 237 ILE A CA 1
ATOM 1895 C C . ILE A 1 237 ? -13.328 -9.484 -3.066 1 98.5 237 ILE A C 1
ATOM 1897 O O . ILE A 1 237 ? -13.477 -10.141 -2.031 1 98.5 237 ILE A O 1
ATOM 1901 N N . THR A 1 238 ? -13.023 -10.008 -4.199 1 97.12 238 THR A N 1
ATOM 1902 C CA . THR A 1 238 ? -12.781 -11.438 -4.328 1 97.12 238 THR A CA 1
ATOM 1903 C C . THR A 1 238 ? -11.773 -11.727 -5.441 1 97.12 238 THR A C 1
ATOM 1905 O O . THR A 1 238 ? -11.211 -10.797 -6.023 1 97.12 238 THR A O 1
ATOM 1908 N N . ARG A 1 239 ? -11.484 -12.977 -5.648 1 93.88 239 ARG A N 1
ATOM 1909 C CA . ARG A 1 239 ? -10.523 -13.375 -6.672 1 93.88 239 ARG A CA 1
ATOM 1910 C C . ARG A 1 239 ? -11.172 -14.289 -7.707 1 93.88 239 ARG A C 1
ATOM 1912 O O . ARG A 1 239 ? -12.109 -15.023 -7.391 1 93.88 239 ARG A O 1
ATOM 1919 N N . CYS A 1 240 ? -10.602 -14.156 -8.859 1 92.25 240 CYS A N 1
ATOM 1920 C CA . CYS A 1 240 ? -11.023 -15.023 -9.953 1 92.25 240 CYS A CA 1
ATOM 1921 C C . CYS A 1 240 ? -9.828 -15.547 -10.734 1 92.25 240 CYS A C 1
ATOM 1923 O O . CYS A 1 240 ? -8.812 -14.852 -10.867 1 92.25 240 CYS A O 1
ATOM 1925 N N . CYS A 1 241 ? -9.93 -16.766 -11.289 1 88.06 241 CYS A N 1
ATOM 1926 C CA . CYS A 1 241 ? -8.852 -17.406 -12.031 1 88.06 241 CYS A CA 1
ATOM 1927 C C . CYS A 1 241 ? -8.727 -16.812 -13.43 1 88.06 241 CYS A C 1
ATOM 1929 O O . CYS A 1 241 ? -7.723 -17.031 -14.109 1 88.06 241 CYS A O 1
ATOM 1931 N N . ARG A 1 242 ? -9.758 -16.141 -13.836 1 88.31 242 ARG A N 1
ATOM 1932 C CA . ARG A 1 242 ? -9.758 -15.523 -15.164 1 88.31 242 ARG A CA 1
ATOM 1933 C C . ARG A 1 242 ? -9.398 -14.039 -15.078 1 88.31 242 ARG A C 1
ATOM 1935 O O . ARG A 1 242 ? -10.18 -13.242 -14.547 1 88.31 242 ARG A O 1
ATOM 1942 N N . ALA A 1 243 ? -8.336 -13.68 -15.695 1 87.31 243 ALA A N 1
ATOM 1943 C CA . ALA A 1 243 ? -7.848 -12.305 -15.648 1 87.31 243 ALA A CA 1
ATOM 1944 C C . ALA A 1 243 ? -8.859 -11.344 -16.266 1 87.31 243 ALA A C 1
ATOM 1946 O O . ALA A 1 243 ? -8.992 -10.195 -15.82 1 87.31 243 ALA A O 1
ATOM 1947 N N . GLU A 1 244 ? -9.602 -11.852 -17.297 1 90.69 244 GLU A N 1
ATOM 1948 C CA . GLU A 1 244 ? -10.555 -11.008 -18 1 90.69 244 GLU A CA 1
ATOM 1949 C C . GLU A 1 244 ? -11.719 -10.609 -17.094 1 90.69 244 GLU A C 1
ATOM 1951 O O . GLU A 1 244 ? -12.461 -9.672 -17.406 1 90.69 244 GLU A O 1
ATOM 1956 N N . ASN A 1 245 ? -11.906 -11.305 -16 1 92.56 245 ASN A N 1
ATOM 1957 C CA . ASN A 1 245 ? -12.992 -11.016 -15.078 1 92.56 245 ASN A CA 1
ATOM 1958 C C . ASN A 1 245 ? -12.578 -9.992 -14.023 1 92.56 245 ASN A C 1
ATOM 1960 O O . ASN A 1 245 ? -13.391 -9.578 -13.195 1 92.56 245 ASN A O 1
ATOM 1964 N N . SER A 1 246 ? -11.352 -9.555 -14.055 1 95.19 246 SER A N 1
ATOM 1965 C CA . SER A 1 246 ? -10.875 -8.602 -13.055 1 95.19 246 SER A CA 1
ATOM 1966 C C . SER A 1 246 ? -11.516 -7.234 -13.242 1 95.19 246 SER A C 1
ATOM 1968 O O . SER A 1 246 ? -11.852 -6.848 -14.367 1 95.19 246 SER A O 1
ATOM 1970 N N . GLY A 1 247 ? -11.648 -6.492 -12.195 1 97.19 247 GLY A N 1
ATOM 1971 C CA . GLY A 1 247 ? -12.234 -5.164 -12.234 1 97.19 247 GLY A CA 1
ATOM 1972 C C . GLY A 1 247 ? -13.484 -5.035 -11.383 1 97.19 247 GLY A C 1
ATOM 1973 O O . GLY A 1 247 ? -13.711 -5.848 -10.484 1 97.19 247 GLY A O 1
ATOM 1974 N N . ILE A 1 248 ? -14.18 -3.945 -11.594 1 98 248 ILE A N 1
ATOM 1975 C CA . ILE A 1 248 ? -15.43 -3.717 -10.891 1 98 248 ILE A CA 1
ATOM 1976 C C . ILE A 1 248 ? -16.531 -4.578 -11.5 1 98 248 ILE A C 1
ATOM 1978 O O . ILE A 1 248 ? -16.719 -4.586 -12.719 1 98 248 ILE A O 1
ATOM 1982 N N . VAL A 1 249 ? -17.203 -5.281 -10.648 1 96.94 249 VAL A N 1
ATOM 1983 C CA . VAL A 1 249 ? -18.219 -6.203 -11.125 1 96.94 249 VAL A CA 1
ATOM 1984 C C . VAL A 1 249 ? -19.469 -6.109 -10.242 1 96.94 249 VAL A C 1
ATOM 1986 O O . VAL A 1 249 ? -19.453 -5.414 -9.219 1 96.94 249 VAL A O 1
ATOM 1989 N N . THR A 1 250 ? -20.531 -6.734 -10.711 1 95.5 250 THR A N 1
ATOM 1990 C CA . THR A 1 250 ? -21.734 -6.969 -9.922 1 95.5 250 THR A CA 1
ATOM 1991 C C . THR A 1 250 ? -22.062 -8.461 -9.859 1 95.5 250 THR A C 1
ATOM 1993 O O . THR A 1 250 ? -22.203 -9.109 -10.898 1 95.5 250 THR A O 1
ATOM 1996 N N . ILE A 1 251 ? -22.062 -8.969 -8.641 1 93.12 251 ILE A N 1
ATOM 1997 C CA . ILE A 1 251 ? -22.406 -10.367 -8.414 1 93.12 251 ILE A CA 1
ATOM 1998 C C . ILE A 1 251 ? -23.641 -10.453 -7.52 1 93.12 251 ILE A C 1
ATOM 2000 O O . ILE A 1 251 ? -23.672 -9.891 -6.422 1 93.12 251 ILE A O 1
ATOM 2004 N N . ALA A 1 252 ? -24.703 -11.133 -8.031 1 88.12 252 ALA A N 1
ATOM 2005 C CA . ALA A 1 252 ? -25.953 -11.266 -7.289 1 88.12 252 ALA A CA 1
ATOM 2006 C C . ALA A 1 252 ? -26.484 -9.906 -6.848 1 88.12 252 ALA A C 1
ATOM 2008 O O . ALA A 1 252 ? -26.891 -9.734 -5.699 1 88.12 252 ALA A O 1
ATOM 2009 N N . GLY A 1 253 ? -26.266 -8.898 -7.629 1 92.56 253 GLY A N 1
ATOM 2010 C CA . GLY A 1 253 ? -26.797 -7.566 -7.391 1 92.56 253 GLY A CA 1
ATOM 2011 C C . GLY A 1 253 ? -25.922 -6.723 -6.488 1 92.56 253 GLY A C 1
ATOM 2012 O O . GLY A 1 253 ? -26.25 -5.574 -6.188 1 92.56 253 GLY A O 1
ATOM 2013 N N . ILE A 1 254 ? -24.844 -7.27 -6.109 1 95.5 254 ILE A N 1
ATOM 2014 C CA . ILE A 1 254 ? -23.969 -6.559 -5.184 1 95.5 254 ILE A CA 1
ATOM 2015 C C . ILE A 1 254 ? -22.703 -6.113 -5.906 1 95.5 254 ILE A C 1
ATOM 2017 O O . ILE A 1 254 ? -22.062 -6.906 -6.598 1 95.5 254 ILE A O 1
ATOM 2021 N N . LYS A 1 255 ? -22.359 -4.871 -5.762 1 96.75 255 LYS A N 1
ATOM 2022 C CA . LYS A 1 255 ? -21.172 -4.312 -6.387 1 96.75 255 LYS A CA 1
ATOM 2023 C C . LYS A 1 255 ? -19.906 -4.766 -5.66 1 96.75 255 LYS A C 1
ATOM 2025 O O . LYS A 1 255 ? -19.891 -4.836 -4.43 1 96.75 255 LYS A O 1
ATOM 2030 N N . GLY A 1 256 ? -18.891 -5.078 -6.461 1 98.06 256 GLY A N 1
ATOM 2031 C CA . GLY A 1 256 ? -17.625 -5.48 -5.879 1 98.06 256 GLY A CA 1
ATOM 2032 C C . GLY A 1 256 ? -16.469 -5.406 -6.863 1 98.06 256 GLY A C 1
ATOM 2033 O O . GLY A 1 256 ? -16.609 -4.84 -7.949 1 98.06 256 GLY A O 1
ATOM 2034 N N . ALA A 1 257 ? -15.359 -5.84 -6.359 1 98.5 257 ALA A N 1
ATOM 2035 C CA . ALA A 1 257 ? -14.141 -5.891 -7.172 1 98.5 257 ALA A CA 1
ATOM 2036 C C . ALA A 1 257 ? -13.578 -7.309 -7.223 1 98.5 257 ALA A C 1
ATOM 2038 O O . ALA A 1 257 ? -13.648 -8.047 -6.238 1 98.5 257 ALA A O 1
ATOM 2039 N N . VAL A 1 258 ? -13.023 -7.641 -8.367 1 97.56 258 VAL A N 1
ATOM 2040 C CA . VAL A 1 258 ? -12.391 -8.938 -8.57 1 97.56 258 VAL A CA 1
ATOM 2041 C C . VAL A 1 258 ? -10.938 -8.742 -8.992 1 97.56 258 VAL A C 1
ATOM 2043 O O . VAL A 1 258 ? -10.641 -7.914 -9.852 1 97.56 258 VAL A O 1
ATOM 2046 N N . VAL A 1 259 ? -10.07 -9.445 -8.312 1 96.75 259 VAL A N 1
ATOM 2047 C CA . VAL A 1 259 ? -8.68 -9.492 -8.75 1 96.75 259 VAL A CA 1
ATOM 2048 C C . VAL A 1 259 ? -8.328 -10.906 -9.203 1 96.75 259 VAL A C 1
ATOM 2050 O O . VAL A 1 259 ? -9 -11.867 -8.828 1 96.75 259 VAL A O 1
ATOM 2053 N N . HIS A 1 260 ? -7.34 -10.984 -10.039 1 92.56 260 HIS A N 1
ATOM 2054 C CA . HIS A 1 260 ? -6.875 -12.281 -10.523 1 92.56 260 HIS A CA 1
ATOM 2055 C C . HIS A 1 260 ? -6.125 -13.039 -9.438 1 92.56 260 HIS A C 1
ATOM 2057 O O . HIS A 1 260 ? -5.559 -12.43 -8.523 1 92.56 260 HIS A O 1
ATOM 2063 N N . TRP A 1 261 ? -6.047 -14.336 -9.562 1 85.94 261 TRP A N 1
ATOM 2064 C CA . TRP A 1 261 ? -5.32 -15.164 -8.602 1 85.94 261 TRP A CA 1
ATOM 2065 C C . TRP A 1 261 ? -3.842 -14.797 -8.578 1 85.94 261 TRP A C 1
ATOM 2067 O O . TRP A 1 261 ? -3.174 -14.961 -7.551 1 85.94 261 TRP A O 1
ATOM 2077 N N . GLY A 1 262 ? -3.361 -14.281 -9.617 1 85.88 262 GLY A N 1
ATOM 2078 C CA . GLY A 1 262 ? -1.972 -13.852 -9.695 1 85.88 262 GLY A CA 1
ATOM 2079 C C . GLY A 1 262 ? -1.773 -12.391 -9.367 1 85.88 262 GLY A C 1
ATOM 2080 O O . GLY A 1 262 ? -0.7 -11.828 -9.609 1 85.88 262 GLY A O 1
ATOM 2081 N N . ALA A 1 263 ? -2.768 -11.758 -8.812 1 91.88 263 ALA A N 1
ATOM 2082 C CA . ALA A 1 263 ? -2.707 -10.328 -8.531 1 91.88 263 ALA A CA 1
ATOM 2083 C C . ALA A 1 263 ? -1.633 -10.023 -7.488 1 91.88 263 ALA A C 1
ATOM 2085 O O . ALA A 1 263 ? -1.376 -10.828 -6.594 1 91.88 263 ALA A O 1
ATOM 2086 N N . SER A 1 264 ? -1.014 -8.875 -7.645 1 93.06 264 SER A N 1
ATOM 2087 C CA . SER A 1 264 ? -0.072 -8.367 -6.656 1 93.06 264 SER A CA 1
ATOM 2088 C C . SER A 1 264 ? -0.788 -7.555 -5.582 1 93.06 264 SER A C 1
ATOM 2090 O O . SER A 1 264 ? -1.981 -7.27 -5.703 1 93.06 264 SER A O 1
ATOM 2092 N N . GLU A 1 265 ? -0.002 -7.262 -4.523 1 96.56 265 GLU A N 1
ATOM 2093 C CA . GLU A 1 265 ? -0.542 -6.375 -3.496 1 96.56 265 GLU A CA 1
ATOM 2094 C C . GLU A 1 265 ? -0.972 -5.039 -4.09 1 96.56 265 GLU A C 1
ATOM 2096 O O . GLU A 1 265 ? -1.983 -4.465 -3.676 1 96.56 265 GLU A O 1
ATOM 2101 N N . PHE A 1 266 ? -0.231 -4.555 -5.078 1 97.56 266 PHE A N 1
ATOM 2102 C CA . PHE A 1 266 ? -0.586 -3.291 -5.719 1 97.56 266 PHE A CA 1
ATOM 2103 C C . PHE A 1 266 ? -1.901 -3.42 -6.477 1 97.56 266 PHE A C 1
ATOM 2105 O O . PHE A 1 266 ? -2.734 -2.512 -6.441 1 97.56 266 PHE A O 1
ATOM 2112 N N . ASP A 1 267 ? -2.119 -4.512 -7.164 1 96.88 267 ASP A N 1
ATOM 2113 C CA . ASP A 1 267 ? -3.377 -4.754 -7.863 1 96.88 267 ASP A CA 1
ATOM 2114 C C . ASP A 1 267 ? -4.559 -4.703 -6.898 1 96.88 267 ASP A C 1
ATOM 2116 O O . ASP A 1 267 ? -5.594 -4.109 -7.207 1 96.88 267 ASP A O 1
ATOM 2120 N N . VAL A 1 268 ? -4.379 -5.348 -5.758 1 98.19 268 VAL A N 1
ATOM 2121 C CA . VAL A 1 268 ? -5.426 -5.371 -4.742 1 98.19 268 VAL A CA 1
ATOM 2122 C C . VAL A 1 268 ? -5.695 -3.955 -4.242 1 98.19 268 VAL A C 1
ATOM 2124 O O . VAL A 1 268 ? -6.852 -3.555 -4.086 1 98.19 268 VAL A O 1
ATOM 2127 N N . THR A 1 269 ? -4.621 -3.176 -4.004 1 98.62 269 THR A N 1
ATOM 2128 C CA . THR A 1 269 ? -4.738 -1.794 -3.555 1 98.62 269 THR A CA 1
ATOM 2129 C C . THR A 1 269 ? -5.594 -0.98 -4.52 1 98.62 269 THR A C 1
ATOM 2131 O O . THR A 1 269 ? -6.535 -0.301 -4.105 1 98.62 269 THR A O 1
ATOM 2134 N N . MET A 1 270 ? -5.293 -1.132 -5.77 1 98.44 270 MET A N 1
ATOM 2135 C CA . MET A 1 270 ? -5.988 -0.347 -6.785 1 98.44 270 MET A CA 1
ATOM 2136 C C . MET A 1 270 ? -7.422 -0.83 -6.957 1 98.44 270 MET A C 1
ATOM 2138 O O . MET A 1 270 ? -8.328 -0.027 -7.188 1 98.44 270 MET A O 1
ATOM 2142 N N . ALA A 1 271 ? -7.629 -2.135 -6.883 1 98.62 271 ALA A N 1
ATOM 2143 C CA . ALA A 1 271 ? -8.977 -2.678 -7.008 1 98.62 271 ALA A CA 1
ATOM 2144 C C . ALA A 1 271 ? -9.906 -2.096 -5.945 1 98.62 271 ALA A C 1
ATOM 2146 O O . ALA A 1 271 ? -11.031 -1.699 -6.246 1 98.62 271 ALA A O 1
ATOM 2147 N N . ILE A 1 272 ? -9.438 -2.014 -4.695 1 98.69 272 ILE A N 1
ATOM 2148 C CA . ILE A 1 272 ? -10.227 -1.489 -3.588 1 98.69 272 ILE A CA 1
ATOM 2149 C C . ILE A 1 272 ? -10.477 0.003 -3.793 1 98.69 272 ILE A C 1
ATOM 2151 O O . ILE A 1 272 ? -11.602 0.483 -3.607 1 98.69 272 ILE A O 1
ATOM 2155 N N . ARG A 1 273 ? -9.469 0.754 -4.156 1 98.31 273 ARG A N 1
ATOM 2156 C CA . ARG A 1 273 ? -9.617 2.189 -4.371 1 98.31 273 ARG A CA 1
ATOM 2157 C C . ARG A 1 273 ? -10.617 2.471 -5.488 1 98.31 273 ARG A C 1
ATOM 2159 O O . ARG A 1 273 ? -11.477 3.346 -5.355 1 98.31 273 ARG A O 1
ATOM 2166 N N . ASN A 1 274 ? -10.461 1.711 -6.613 1 98.19 274 ASN A N 1
ATOM 2167 C CA . ASN A 1 274 ? -11.391 1.871 -7.727 1 98.19 274 ASN A CA 1
ATOM 2168 C C . ASN A 1 274 ? -12.82 1.547 -7.309 1 98.19 274 ASN A C 1
ATOM 2170 O O . ASN A 1 274 ? -13.766 2.223 -7.727 1 98.19 274 ASN A O 1
ATOM 2174 N N . LEU A 1 275 ? -12.969 0.546 -6.508 1 98.56 275 LEU A N 1
ATOM 2175 C CA . LEU A 1 275 ? -14.281 0.161 -6.012 1 98.56 275 LEU A CA 1
ATOM 2176 C C . LEU A 1 275 ? -14.906 1.286 -5.191 1 98.56 275 LEU A C 1
ATOM 2178 O O . LEU A 1 275 ? -16.062 1.657 -5.414 1 98.56 275 LEU A O 1
ATOM 2182 N N . VAL A 1 276 ? -14.148 1.856 -4.277 1 97.88 276 VAL A N 1
ATOM 2183 C CA . VAL A 1 276 ? -14.648 2.918 -3.408 1 97.88 276 VAL A CA 1
ATOM 2184 C C . VAL A 1 276 ? -15.016 4.141 -4.242 1 97.88 276 VAL A C 1
ATOM 2186 O O . VAL A 1 276 ? -16.047 4.777 -4.004 1 97.88 276 VAL A O 1
ATOM 2189 N N . GLN A 1 277 ? -14.164 4.43 -5.203 1 96.44 277 GLN A N 1
ATOM 2190 C CA . GLN A 1 277 ? -14.461 5.555 -6.086 1 96.44 277 GLN A CA 1
ATOM 2191 C C . GLN A 1 277 ? -15.766 5.34 -6.84 1 96.44 277 GLN A C 1
ATOM 2193 O O . GLN A 1 277 ? -16.578 6.262 -6.969 1 96.44 277 GLN A O 1
ATOM 2198 N N . GLU A 1 278 ? -15.961 4.137 -7.328 1 96.12 278 GLU A N 1
ATOM 2199 C CA . GLU A 1 278 ? -17.188 3.791 -8.039 1 96.12 278 GLU A CA 1
ATOM 2200 C C . GLU A 1 278 ? -18.406 3.916 -7.121 1 96.12 278 GLU A C 1
ATOM 2202 O O . GLU A 1 278 ? -19.453 4.414 -7.539 1 96.12 278 GLU A O 1
ATOM 2207 N N . LEU A 1 279 ? -18.281 3.49 -5.91 1 95.81 279 LEU A N 1
ATOM 2208 C CA . LEU A 1 279 ? -19.375 3.553 -4.949 1 95.81 279 LEU A CA 1
ATOM 2209 C C . LEU A 1 279 ? -19.734 5 -4.625 1 95.81 279 LEU A C 1
ATOM 2211 O O . LEU A 1 279 ? -20.906 5.34 -4.492 1 95.81 279 LEU A O 1
ATOM 2215 N N . LYS A 1 280 ? -18.719 5.84 -4.508 1 92.06 280 LYS A N 1
ATOM 2216 C CA . LYS A 1 280 ? -18.953 7.242 -4.184 1 92.06 280 LYS A CA 1
ATOM 2217 C C . LYS A 1 280 ? -19.594 7.98 -5.359 1 92.06 280 LYS A C 1
ATOM 2219 O O . LYS A 1 280 ? -20.406 8.883 -5.164 1 92.06 280 LYS A O 1
ATOM 2224 N N . LEU A 1 281 ? -19.188 7.617 -6.523 1 88.12 281 LEU A N 1
ATOM 2225 C CA . LEU A 1 281 ? -19.797 8.211 -7.715 1 88.12 281 LEU A CA 1
ATOM 2226 C C . LEU A 1 281 ? -21.266 7.805 -7.836 1 88.12 281 LEU A C 1
ATOM 2228 O O . LEU A 1 281 ? -22.094 8.609 -8.242 1 88.12 281 LEU A O 1
ATOM 2232 N N . SER A 1 282 ? -21.578 6.613 -7.492 1 83.06 282 SER A N 1
ATOM 2233 C CA . SER A 1 282 ? -22.953 6.113 -7.574 1 83.06 282 SER A CA 1
ATOM 2234 C C . SER A 1 282 ? -23.859 6.809 -6.562 1 83.06 282 SER A C 1
ATOM 2236 O O . SER A 1 282 ? -25.016 7.113 -6.863 1 83.06 282 SER A O 1
ATOM 2238 N N . VAL A 1 283 ? -23.359 7.055 -5.398 1 78.25 283 VAL A N 1
ATOM 2239 C CA . VAL A 1 283 ? -24.125 7.734 -4.363 1 78.25 283 VAL A CA 1
ATOM 2240 C C . VAL A 1 283 ? -24.406 9.18 -4.785 1 78.25 283 VAL A C 1
ATOM 2242 O O . VAL A 1 283 ? -25.5 9.688 -4.598 1 78.25 283 VAL A O 1
ATOM 2245 N N . LYS A 1 284 ? -23.406 9.82 -5.402 1 73.56 284 LYS A N 1
ATOM 2246 C CA . LYS A 1 284 ? -23.578 11.195 -5.859 1 73.56 284 LYS A CA 1
ATOM 2247 C C . LYS A 1 284 ? -24.641 11.281 -6.957 1 73.56 284 LYS A C 1
ATOM 2249 O O . LYS A 1 284 ? -25.422 12.234 -7.004 1 73.56 284 LYS A O 1
ATOM 2254 N N . LYS A 1 285 ? -24.703 10.281 -7.797 1 72.94 285 LYS A N 1
ATOM 2255 C CA . LYS A 1 285 ? -25.688 10.25 -8.883 1 72.94 285 LYS A CA 1
ATOM 2256 C C . LYS A 1 285 ? -27.094 10.023 -8.352 1 72.94 285 LYS A C 1
ATOM 2258 O O . LYS A 1 285 ? -28.062 10.547 -8.898 1 72.94 285 LYS A O 1
ATOM 2263 N N . ASP A 1 286 ? -27.125 9.281 -7.273 1 68.88 286 ASP A N 1
ATOM 2264 C CA . ASP A 1 286 ? -28.422 9.023 -6.684 1 68.88 286 ASP A CA 1
ATOM 2265 C C . ASP A 1 286 ? -28.953 10.25 -5.941 1 68.88 286 ASP A C 1
ATOM 2267 O O . ASP A 1 286 ? -30.156 10.406 -5.77 1 68.88 286 ASP A O 1
ATOM 2271 N N . ASN A 1 287 ? -28.047 11.078 -5.539 1 61.47 287 ASN A N 1
ATOM 2272 C CA . ASN A 1 287 ? -28.438 12.273 -4.805 1 61.47 287 ASN A CA 1
ATOM 2273 C C . ASN A 1 287 ? -28.625 13.469 -5.742 1 61.47 287 ASN A C 1
ATOM 2275 O O . ASN A 1 287 ? -28.969 14.562 -5.297 1 61.47 287 ASN A O 1
ATOM 2279 N N . LEU A 1 288 ? -28.312 13.328 -6.973 1 54.88 288 LEU A N 1
ATOM 2280 C CA . LEU A 1 288 ? -28.625 14.344 -7.977 1 54.88 288 LEU A CA 1
ATOM 2281 C C . LEU A 1 288 ? -29.969 14.062 -8.633 1 54.88 288 LEU A C 1
ATOM 2283 O O . LEU A 1 288 ? -30.719 15 -8.945 1 54.88 288 LEU A O 1
ATOM 2287 N N . MET B 1 1 ? 19.859 -11.938 -15.914 1 97.19 1 MET B N 1
ATOM 2288 C CA . MET B 1 1 ? 19 -12.539 -14.898 1 97.19 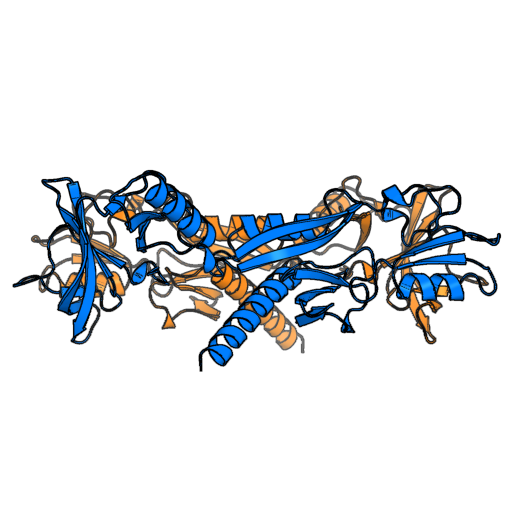1 MET B CA 1
ATOM 2289 C C . MET B 1 1 ? 17.656 -12.938 -15.492 1 97.19 1 MET B C 1
ATOM 2291 O O . MET B 1 1 ? 17.062 -12.18 -16.266 1 97.19 1 MET B O 1
ATOM 2295 N N . ILE B 1 2 ? 17.234 -14.141 -15.258 1 97.69 2 ILE B N 1
ATOM 2296 C CA . ILE B 1 2 ? 15.883 -14.578 -15.594 1 97.69 2 ILE B CA 1
ATOM 2297 C C . ILE B 1 2 ? 15.047 -14.711 -14.328 1 97.69 2 ILE B C 1
ATOM 2299 O O . ILE B 1 2 ? 15.383 -15.492 -13.438 1 97.69 2 ILE B O 1
ATOM 2303 N N . PHE B 1 3 ? 14.07 -13.953 -14.203 1 97.56 3 PHE B N 1
ATOM 2304 C CA . PHE B 1 3 ? 13.133 -13.898 -13.086 1 97.56 3 PHE B CA 1
ATOM 2305 C C . PHE B 1 3 ? 11.703 -13.734 -13.586 1 97.56 3 PHE B C 1
ATOM 2307 O O . PHE B 1 3 ? 11.305 -12.641 -13.984 1 97.56 3 PHE B O 1
ATOM 2314 N N . PRO B 1 4 ? 10.93 -14.844 -13.539 1 96.38 4 PRO B N 1
ATOM 2315 C CA . PRO B 1 4 ? 9.57 -14.766 -14.078 1 96.38 4 PRO B CA 1
ATOM 2316 C C . PRO B 1 4 ? 8.758 -13.633 -13.461 1 96.38 4 PRO B C 1
ATOM 2318 O O . PRO B 1 4 ? 8.852 -13.375 -12.258 1 96.38 4 PRO B O 1
ATOM 2321 N N . ASP B 1 5 ? 7.926 -12.969 -14.281 1 90.62 5 ASP B N 1
ATOM 2322 C CA . ASP B 1 5 ? 7.086 -11.867 -13.82 1 90.62 5 ASP B CA 1
ATOM 2323 C C . ASP B 1 5 ? 5.961 -12.375 -12.922 1 90.62 5 ASP B C 1
ATOM 2325 O O . ASP B 1 5 ? 5.559 -11.688 -11.977 1 90.62 5 ASP B O 1
ATOM 2329 N N . GLU B 1 6 ? 5.477 -13.516 -13.219 1 89.94 6 GLU B N 1
ATOM 2330 C CA . GLU B 1 6 ? 4.379 -14.141 -12.484 1 89.94 6 GLU B CA 1
ATOM 2331 C C . GLU B 1 6 ? 4.652 -15.617 -12.227 1 89.94 6 GLU B C 1
ATOM 2333 O O . GLU B 1 6 ? 5.223 -16.297 -13.086 1 89.94 6 GLU B O 1
ATOM 2338 N N . TYR B 1 7 ? 4.18 -16.047 -11.078 1 88.5 7 TYR B N 1
ATOM 2339 C CA . TYR B 1 7 ? 4.395 -17.453 -10.75 1 88.5 7 TYR B CA 1
ATOM 2340 C C . TYR B 1 7 ? 3.623 -18.359 -11.703 1 88.5 7 TYR B C 1
ATOM 2342 O O . TYR B 1 7 ? 3.973 -19.531 -11.883 1 88.5 7 TYR B O 1
ATOM 2350 N N . LYS B 1 8 ? 2.566 -17.906 -12.352 1 86.69 8 LYS B N 1
ATOM 2351 C CA . LYS B 1 8 ? 1.757 -18.703 -13.266 1 86.69 8 LYS B CA 1
ATOM 2352 C C . LYS B 1 8 ? 2.537 -19.047 -14.531 1 86.69 8 LYS B C 1
ATOM 2354 O O . LYS B 1 8 ? 2.117 -19.906 -15.312 1 86.69 8 LYS B O 1
ATOM 2359 N N . HIS B 1 9 ? 3.65 -18.359 -14.758 1 93.88 9 HIS B N 1
ATOM 2360 C CA . HIS B 1 9 ? 4.508 -18.656 -15.898 1 93.88 9 HIS B CA 1
ATOM 2361 C C . HIS B 1 9 ? 5.449 -19.812 -15.594 1 93.88 9 HIS B C 1
ATOM 2363 O O . HIS B 1 9 ? 6.195 -20.25 -16.469 1 93.88 9 HIS B O 1
ATOM 2369 N N . VAL B 1 10 ? 5.352 -20.266 -14.367 1 94.56 10 VAL B N 1
ATOM 2370 C CA . VAL B 1 10 ? 6.27 -21.312 -13.93 1 94.56 10 VAL B CA 1
ATOM 2371 C C . VAL B 1 10 ? 5.496 -22.609 -13.688 1 94.56 10 VAL B C 1
ATOM 2373 O O . VAL B 1 10 ? 4.625 -22.656 -12.82 1 94.56 10 VAL B O 1
ATOM 2376 N N . GLY B 1 11 ? 5.832 -23.562 -14.523 1 91.12 11 GLY B N 1
ATOM 2377 C CA . GLY B 1 11 ? 5.281 -24.891 -14.305 1 91.12 11 GLY B CA 1
ATOM 2378 C C . GLY B 1 11 ? 6.203 -25.781 -13.508 1 91.12 11 GLY B C 1
ATOM 2379 O O . GLY B 1 11 ? 7.414 -25.562 -13.461 1 91.12 11 GLY B O 1
ATOM 2380 N N . HIS B 1 12 ? 5.602 -26.734 -12.82 1 90.94 12 HIS B N 1
ATOM 2381 C CA . HIS B 1 12 ? 6.328 -27.734 -12.055 1 90.94 12 HIS B CA 1
ATOM 2382 C C . HIS B 1 12 ? 5.887 -29.141 -12.43 1 90.94 12 HIS B C 1
ATOM 2384 O O . HIS B 1 12 ? 4.691 -29.406 -12.586 1 90.94 12 HIS B O 1
ATOM 2390 N N . SER B 1 13 ? 6.883 -29.984 -12.727 1 87.62 13 SER B N 1
ATOM 2391 C CA . SER B 1 13 ? 6.574 -31.359 -13.086 1 87.62 13 SER B CA 1
ATOM 2392 C C . SER B 1 13 ? 7.613 -32.344 -12.523 1 87.62 13 SER B C 1
ATOM 2394 O O . SER B 1 13 ? 8.773 -31.953 -12.328 1 87.62 13 SER B O 1
ATOM 2396 N N . LYS B 1 14 ? 7.176 -33.531 -12.297 1 86.38 14 LYS B N 1
ATOM 2397 C CA . LYS B 1 14 ? 8.086 -34.594 -11.852 1 86.38 14 LYS B CA 1
ATOM 2398 C C . LYS B 1 14 ? 8.648 -35.375 -13.039 1 86.38 14 LYS B C 1
ATOM 2400 O O . LYS B 1 14 ? 9.586 -36.156 -12.883 1 86.38 14 LYS B O 1
ATOM 2405 N N . GLU B 1 15 ? 8.055 -35.125 -14.117 1 83.38 15 GLU B N 1
ATOM 2406 C CA . GLU B 1 15 ? 8.516 -35.75 -15.352 1 83.38 15 GLU B CA 1
ATOM 2407 C C . GLU B 1 15 ? 8.68 -34.75 -16.469 1 83.38 15 GLU B C 1
ATOM 2409 O O . GLU B 1 15 ? 8.016 -33.688 -16.469 1 83.38 15 GLU B O 1
ATOM 2414 N N . MET B 1 16 ? 9.578 -35.125 -17.328 1 85.38 16 MET B N 1
ATOM 2415 C CA . MET B 1 16 ? 9.766 -34.25 -18.484 1 85.38 16 MET B CA 1
ATOM 2416 C C . MET B 1 16 ? 8.508 -34.219 -19.344 1 85.38 16 MET B C 1
ATOM 2418 O O . MET B 1 16 ? 7.898 -35.25 -19.594 1 85.38 16 MET B O 1
ATOM 2422 N N . PRO B 1 17 ? 8.164 -32.969 -19.594 1 81.38 17 PRO B N 1
ATOM 2423 C CA . PRO B 1 17 ? 7.027 -32.906 -20.516 1 81.38 17 PRO B CA 1
ATOM 2424 C C . PRO B 1 17 ? 7.422 -33.188 -21.969 1 81.38 17 PRO B C 1
ATOM 2426 O O . PRO B 1 17 ? 7.543 -32.25 -22.766 1 81.38 17 PRO B O 1
ATOM 2429 N N . ASP B 1 18 ? 7.711 -34.344 -22.203 1 77.75 18 ASP B N 1
ATOM 2430 C CA . ASP B 1 18 ? 8.109 -34.75 -23.547 1 77.75 18 ASP B CA 1
ATOM 2431 C C . ASP B 1 18 ? 7.438 -36.062 -23.938 1 77.75 18 ASP B C 1
ATOM 2433 O O . ASP B 1 18 ? 6.707 -36.656 -23.141 1 77.75 18 ASP B O 1
ATOM 2437 N N . GLY B 1 19 ? 7.531 -36.312 -25.203 1 75.5 19 GLY B N 1
ATOM 2438 C CA . GLY B 1 19 ? 6.973 -37.562 -25.703 1 75.5 19 GLY B CA 1
ATOM 2439 C C . GLY B 1 19 ? 5.457 -37.562 -25.734 1 75.5 19 GLY B C 1
ATOM 2440 O O . GLY B 1 19 ? 4.844 -36.688 -26.328 1 75.5 19 GLY B O 1
ATOM 2441 N N . GLU B 1 20 ? 4.84 -38.5 -25 1 69 20 GLU B N 1
ATOM 2442 C CA . GLU B 1 20 ? 3.395 -38.688 -24.984 1 69 20 GLU B CA 1
ATOM 2443 C C . GLU B 1 20 ? 2.717 -37.75 -24.016 1 69 20 GLU B C 1
ATOM 2445 O O . GLU B 1 20 ? 1.547 -37.375 -24.188 1 69 20 GLU B O 1
ATOM 2450 N N . ASP B 1 21 ? 3.473 -37.312 -23.094 1 77.25 21 ASP B N 1
ATOM 2451 C CA . ASP B 1 21 ? 2.92 -36.406 -22.094 1 77.25 21 ASP B CA 1
ATOM 2452 C C . ASP B 1 21 ? 3.574 -35.031 -22.156 1 77.25 21 ASP B C 1
ATOM 2454 O O . ASP B 1 21 ? 4.246 -34.594 -21.219 1 77.25 21 ASP B O 1
ATOM 2458 N N . ARG B 1 22 ? 3.258 -34.312 -23.234 1 84.88 22 ARG B N 1
ATOM 2459 C CA . ARG B 1 22 ? 3.957 -33.062 -23.484 1 84.88 22 ARG B CA 1
ATOM 2460 C C . ARG B 1 22 ? 3.037 -31.875 -23.25 1 84.88 22 ARG B C 1
ATOM 2462 O O . ARG B 1 22 ? 3.379 -30.734 -23.609 1 84.88 22 ARG B O 1
ATOM 2469 N N . ARG B 1 23 ? 1.876 -32.125 -22.734 1 85.12 23 ARG B N 1
ATOM 2470 C CA . ARG B 1 23 ? 0.911 -31.047 -22.531 1 85.12 23 ARG B CA 1
ATOM 2471 C C . ARG B 1 23 ? 1.266 -30.219 -21.297 1 85.12 23 ARG B C 1
ATOM 2473 O O . ARG B 1 23 ? 1.538 -30.781 -20.234 1 85.12 23 ARG B O 1
ATOM 2480 N N . ILE B 1 24 ? 1.338 -28.953 -21.484 1 88.94 24 ILE B N 1
ATOM 2481 C CA . ILE B 1 24 ? 1.624 -28.031 -20.391 1 88.94 24 ILE B CA 1
ATOM 2482 C C . ILE B 1 24 ? 0.602 -26.891 -20.375 1 88.94 24 ILE B C 1
ATOM 2484 O O . ILE B 1 24 ? -0.07 -26.656 -21.391 1 88.94 24 ILE B O 1
ATOM 2488 N N . TYR B 1 25 ? 0.436 -26.281 -19.25 1 87.94 25 TYR B N 1
ATOM 2489 C CA . TYR B 1 25 ? -0.469 -25.141 -19.125 1 87.94 25 TYR B CA 1
ATOM 2490 C C . TYR B 1 25 ? -0.073 -24.016 -20.078 1 87.94 25 TYR B C 1
ATOM 2492 O O . TYR B 1 25 ? 1.113 -23.734 -20.25 1 87.94 25 TYR B O 1
ATOM 2500 N N . PHE B 1 26 ? -0.961 -23.281 -20.703 1 89.19 26 PHE B N 1
ATOM 2501 C CA . PHE B 1 26 ? -0.727 -22.375 -21.828 1 89.19 26 PHE B CA 1
ATOM 2502 C C . PHE B 1 26 ? 0.052 -21.156 -21.375 1 89.19 26 PHE B C 1
ATOM 2504 O O . PHE B 1 26 ? 0.661 -20.469 -22.188 1 89.19 26 PHE B O 1
ATOM 2511 N N . LEU B 1 27 ? 0.08 -20.875 -20.078 1 89.75 27 LEU B N 1
ATOM 2512 C CA . LEU B 1 27 ? 0.797 -19.688 -19.609 1 89.75 27 LEU B CA 1
ATOM 2513 C C . LEU B 1 27 ? 2.24 -20.031 -19.266 1 89.75 27 LEU B C 1
ATOM 2515 O O . LEU B 1 27 ? 3.055 -19.141 -19.016 1 89.75 27 LEU B O 1
ATOM 2519 N N . THR B 1 28 ? 2.566 -21.312 -19.266 1 93.31 28 THR B N 1
ATOM 2520 C CA . THR B 1 28 ? 3.881 -21.766 -18.812 1 93.31 28 THR B CA 1
ATOM 2521 C C . THR B 1 28 ? 4.969 -21.297 -19.781 1 93.31 28 THR B C 1
ATOM 2523 O O . THR B 1 28 ? 4.906 -21.562 -20.984 1 93.31 28 THR B O 1
ATOM 2526 N N . ARG B 1 29 ? 5.926 -20.578 -19.219 1 96.44 29 ARG B N 1
ATOM 2527 C CA . ARG B 1 29 ? 7.094 -20.141 -19.984 1 96.44 29 ARG B CA 1
ATOM 2528 C C . ARG B 1 29 ? 8.359 -20.844 -19.484 1 96.44 29 ARG B C 1
ATOM 2530 O O . ARG B 1 29 ? 9.336 -20.953 -20.234 1 96.44 29 ARG B O 1
ATOM 2537 N N . TYR B 1 30 ? 8.289 -21.266 -18.281 1 97.38 30 TYR B N 1
ATOM 2538 C CA . TYR B 1 30 ? 9.391 -21.969 -17.656 1 97.38 30 TYR B CA 1
ATOM 2539 C C . TYR B 1 30 ? 8.898 -23.219 -16.938 1 97.38 30 TYR B C 1
ATOM 2541 O O . TYR B 1 30 ? 7.824 -23.219 -16.328 1 97.38 30 TYR B O 1
ATOM 2549 N N . MET B 1 31 ? 9.695 -24.281 -17 1 95.56 31 MET B N 1
ATOM 2550 C CA . MET B 1 31 ? 9.32 -25.531 -16.375 1 95.56 31 MET B CA 1
ATOM 2551 C C . MET B 1 31 ? 10.391 -26 -15.391 1 95.56 31 MET B C 1
ATOM 2553 O O . MET B 1 31 ? 11.57 -26.094 -15.75 1 95.56 31 MET B O 1
ATOM 2557 N N . ILE B 1 32 ? 10.016 -26.141 -14.164 1 96.06 32 ILE B N 1
ATOM 2558 C CA . ILE B 1 32 ? 10.852 -26.797 -13.164 1 96.06 32 ILE B CA 1
ATOM 2559 C C . ILE B 1 32 ? 10.523 -28.297 -13.109 1 96.06 32 ILE B C 1
ATOM 2561 O O . ILE B 1 32 ? 9.391 -28.672 -12.844 1 96.06 32 ILE B O 1
ATOM 2565 N N . VAL B 1 33 ? 11.5 -29.094 -13.398 1 93.62 33 VAL B N 1
ATOM 2566 C CA . VAL B 1 33 ? 11.328 -30.531 -13.359 1 93.62 33 VAL B CA 1
ATOM 2567 C C . VAL B 1 33 ? 12.086 -31.125 -12.172 1 93.62 33 VAL B C 1
ATOM 2569 O O . VAL B 1 33 ? 13.297 -30.922 -12.039 1 93.62 33 VAL B O 1
ATOM 2572 N N . GLU B 1 34 ? 11.375 -31.766 -11.391 1 92.88 34 GLU B N 1
ATOM 2573 C CA . GLU B 1 34 ? 11.953 -32.375 -10.203 1 92.88 34 GLU B CA 1
ATOM 2574 C C . GLU B 1 34 ? 12.18 -33.875 -10.43 1 92.88 34 GLU B C 1
ATOM 2576 O O . GLU B 1 34 ? 11.25 -34.625 -10.75 1 92.88 34 GLU B O 1
ATOM 2581 N N . ASN B 1 35 ? 13.414 -34.25 -10.305 1 90.06 35 ASN B N 1
ATOM 2582 C CA . ASN B 1 35 ? 13.734 -35.656 -10.312 1 90.06 35 ASN B CA 1
ATOM 2583 C C . ASN B 1 35 ? 13.57 -36.281 -8.922 1 90.06 35 ASN B C 1
ATOM 2585 O O . ASN B 1 35 ? 14.406 -36.062 -8.047 1 90.06 35 ASN B O 1
ATOM 2589 N N . CYS B 1 36 ? 12.562 -37.094 -8.711 1 82.88 36 CYS B N 1
ATOM 2590 C CA . CYS B 1 36 ? 12.195 -37.625 -7.398 1 82.88 36 CYS B CA 1
ATOM 2591 C C . CYS B 1 36 ? 13.234 -38.625 -6.91 1 82.88 36 CYS B C 1
ATOM 2593 O O . CYS B 1 36 ? 13.375 -38.844 -5.703 1 82.88 36 CYS B O 1
ATOM 2595 N N . GLU B 1 37 ? 13.953 -39.25 -7.785 1 85.12 37 GLU B N 1
ATOM 2596 C CA . GLU B 1 37 ? 14.953 -40.25 -7.406 1 85.12 37 GLU B CA 1
ATOM 2597 C C . GLU B 1 37 ? 16.203 -39.562 -6.832 1 85.12 37 GLU B C 1
ATOM 2599 O O . GLU B 1 37 ? 16.734 -40 -5.812 1 85.12 37 GLU B O 1
ATOM 2604 N N . THR B 1 38 ? 16.641 -38.531 -7.449 1 86.31 38 THR B N 1
ATOM 2605 C CA . THR B 1 38 ? 17.875 -37.875 -7.062 1 86.31 38 THR B CA 1
ATOM 2606 C C . THR B 1 38 ? 17.609 -36.625 -6.215 1 86.31 38 THR B C 1
ATOM 2608 O O . THR B 1 38 ? 18.5 -36.125 -5.527 1 86.31 38 THR B O 1
ATOM 2611 N N . GLY B 1 39 ? 16.391 -36.156 -6.312 1 87.69 39 GLY B N 1
ATOM 2612 C CA . GLY B 1 39 ? 16.047 -34.938 -5.609 1 87.69 39 GLY B CA 1
ATOM 2613 C C . GLY B 1 39 ? 16.547 -33.688 -6.312 1 87.69 39 GLY B C 1
ATOM 2614 O O . GLY B 1 39 ? 16.438 -32.594 -5.777 1 87.69 39 GLY B O 1
ATOM 2615 N N . ASN B 1 40 ? 17.094 -33.875 -7.469 1 93.31 40 ASN B N 1
ATOM 2616 C CA . ASN B 1 40 ? 17.625 -32.781 -8.234 1 93.31 40 ASN B CA 1
ATOM 2617 C C . ASN B 1 40 ? 16.562 -32.094 -9.094 1 93.31 40 ASN B C 1
ATOM 2619 O O . ASN B 1 40 ? 15.508 -32.688 -9.352 1 93.31 40 ASN B O 1
ATOM 2623 N N . TYR B 1 41 ? 16.844 -30.875 -9.414 1 96.56 41 TYR B N 1
ATOM 2624 C CA . TYR B 1 41 ? 15.922 -30.109 -10.25 1 96.56 41 TYR B CA 1
ATOM 2625 C C . TYR B 1 41 ? 16.562 -29.75 -11.586 1 96.56 41 TYR B C 1
ATOM 2627 O O . TYR B 1 41 ? 17.781 -29.688 -11.703 1 96.56 41 TYR B O 1
ATOM 2635 N N . SER B 1 42 ? 15.766 -29.625 -12.531 1 97.19 42 SER B N 1
ATOM 2636 C CA . SER B 1 42 ? 16.125 -29.047 -13.812 1 97.19 42 SER B CA 1
ATOM 2637 C C . SER B 1 42 ? 15.172 -27.922 -14.195 1 97.19 42 SER B C 1
ATOM 2639 O O . SER B 1 42 ? 13.984 -27.969 -13.875 1 97.19 42 SER B O 1
ATOM 2641 N N . LEU B 1 43 ? 15.727 -26.875 -14.781 1 98.06 43 LEU B N 1
ATOM 2642 C CA . LEU B 1 43 ? 14.953 -25.703 -15.203 1 98.06 43 LEU B CA 1
ATOM 2643 C C . LEU B 1 43 ? 15 -25.547 -16.719 1 98.06 43 LEU B C 1
ATOM 2645 O O . LEU B 1 43 ? 16.078 -25.562 -17.312 1 98.06 43 LEU B O 1
ATOM 2649 N N . PHE B 1 44 ? 13.82 -25.391 -17.328 1 97.44 44 PHE B N 1
ATOM 2650 C CA . PHE B 1 44 ? 13.734 -25.266 -18.781 1 97.44 44 PHE B CA 1
ATOM 2651 C C . PHE B 1 44 ? 12.938 -24.031 -19.172 1 97.44 44 PHE B C 1
ATOM 2653 O O . PHE B 1 44 ? 11.953 -23.688 -18.516 1 97.44 44 PHE B O 1
ATOM 2660 N N . GLU B 1 45 ? 13.344 -23.328 -20.203 1 97.81 45 GLU B N 1
ATOM 2661 C CA . GLU B 1 45 ? 12.477 -22.438 -20.953 1 97.81 45 GLU B CA 1
ATOM 2662 C C . GLU B 1 45 ? 11.656 -23.203 -21.984 1 97.81 45 GLU B C 1
ATOM 2664 O O . GLU B 1 45 ? 12.195 -24.031 -22.719 1 97.81 45 GLU B O 1
ATOM 2669 N N . VAL B 1 46 ? 10.367 -22.922 -22.047 1 95.75 46 VAL B N 1
ATOM 2670 C CA . VAL B 1 46 ? 9.5 -23.797 -22.844 1 95.75 46 VAL B CA 1
ATOM 2671 C C . VAL B 1 46 ? 8.812 -22.984 -23.938 1 95.75 46 VAL B C 1
ATOM 2673 O O . VAL B 1 46 ? 8.375 -21.859 -23.703 1 95.75 46 VAL B O 1
ATOM 2676 N N . GLU B 1 47 ? 8.797 -23.5 -25.109 1 94.88 47 GLU B N 1
ATOM 2677 C CA . GLU B 1 47 ? 7.898 -23.078 -26.172 1 94.88 47 GLU B CA 1
ATOM 2678 C C . GLU B 1 47 ? 6.758 -24.062 -26.375 1 94.88 47 GLU B C 1
ATOM 2680 O O . GLU B 1 47 ? 6.953 -25.281 -26.25 1 94.88 47 GLU B O 1
ATOM 2685 N N . HIS B 1 48 ? 5.578 -23.547 -26.469 1 93.38 48 HIS B N 1
ATOM 2686 C CA . HIS B 1 48 ? 4.449 -24.438 -26.688 1 93.38 48 HIS B CA 1
ATOM 2687 C C . HIS B 1 48 ? 3.537 -23.922 -27.797 1 93.38 48 HIS B C 1
ATOM 2689 O O . HIS B 1 48 ? 3.627 -22.75 -28.172 1 93.38 48 HIS B O 1
ATOM 2695 N N . GLN B 1 49 ? 2.824 -24.828 -28.391 1 92.38 49 GLN B N 1
ATOM 2696 C CA . GLN B 1 49 ? 1.895 -24.484 -29.469 1 92.38 49 GLN B CA 1
ATOM 2697 C C . GLN B 1 49 ? 0.545 -25.172 -29.266 1 92.38 49 GLN B C 1
ATOM 2699 O O . GLN B 1 49 ? 0.451 -26.156 -28.547 1 92.38 49 GLN B O 1
ATOM 2704 N N . GLY B 1 50 ? -0.5 -24.547 -29.875 1 90.44 50 GLY B N 1
ATOM 2705 C CA . GLY B 1 50 ? -1.842 -25.094 -29.797 1 90.44 50 GLY B CA 1
ATOM 2706 C C . GLY B 1 50 ? -2.854 -24.141 -29.203 1 90.44 50 GLY B C 1
ATOM 2707 O O . GLY B 1 50 ? -2.586 -22.938 -29.094 1 90.44 50 GLY B O 1
ATOM 2708 N N . GLU B 1 51 ? -4.074 -24.656 -28.969 1 87.44 51 GLU B N 1
ATOM 2709 C CA . GLU B 1 51 ? -5.168 -23.859 -28.422 1 87.44 51 GLU B CA 1
ATOM 2710 C C . GLU B 1 51 ? -5.676 -24.438 -27.109 1 87.44 51 GLU B C 1
ATOM 2712 O O . GLU B 1 51 ? -5.375 -25.594 -26.766 1 87.44 51 GLU B O 1
ATOM 2717 N N . GLY B 1 52 ? -6.316 -23.625 -26.359 1 85.06 52 GLY B N 1
ATOM 2718 C CA . GLY B 1 52 ? -6.914 -24.094 -25.109 1 85.06 52 GLY B CA 1
ATOM 2719 C C . GLY B 1 52 ? -6.012 -23.906 -23.906 1 85.06 52 GLY B C 1
ATOM 2720 O O . GLY B 1 52 ? -4.977 -23.234 -24 1 85.06 52 GLY B O 1
ATOM 2721 N N . LEU B 1 53 ? -6.355 -24.547 -22.75 1 85.81 53 LEU B N 1
ATOM 2722 C CA . LEU B 1 53 ? -5.676 -24.375 -21.484 1 85.81 53 LEU B CA 1
ATOM 2723 C C . LEU B 1 53 ? -4.395 -25.188 -21.422 1 85.81 53 LEU B C 1
ATOM 2725 O O . LEU B 1 53 ? -3.451 -24.828 -20.719 1 85.81 53 LEU B O 1
ATOM 2729 N N . LEU B 1 54 ? -4.41 -26.297 -22.094 1 87.25 54 LEU B N 1
ATOM 2730 C CA . LEU B 1 54 ? -3.221 -27.141 -22.203 1 87.25 54 LEU B CA 1
ATOM 2731 C C . LEU B 1 54 ? -2.682 -27.141 -23.625 1 87.25 54 LEU B C 1
ATOM 2733 O O . LEU B 1 54 ? -3.445 -27.281 -24.578 1 87.25 54 LEU B O 1
ATOM 2737 N N . ARG B 1 55 ? -1.345 -26.922 -23.688 1 90.75 55 ARG B N 1
ATOM 2738 C CA . ARG B 1 55 ? -0.699 -26.844 -25 1 90.75 55 ARG B CA 1
ATOM 2739 C C . ARG B 1 55 ? 0.505 -27.766 -25.078 1 90.75 55 ARG B C 1
ATOM 2741 O O . ARG B 1 55 ? 1.038 -28.188 -24.031 1 90.75 55 ARG B O 1
ATOM 2748 N N . ASP B 1 56 ? 0.854 -28.094 -26.312 1 91.31 56 ASP B N 1
ATOM 2749 C CA . ASP B 1 56 ? 1.968 -29.016 -26.5 1 91.31 56 ASP B CA 1
ATOM 2750 C C . ASP B 1 56 ? 3.307 -28.297 -26.391 1 91.31 56 ASP B C 1
ATOM 2752 O O . ASP B 1 56 ? 3.543 -27.312 -27.109 1 91.31 56 ASP B O 1
ATOM 2756 N N . ALA B 1 57 ? 4.133 -28.828 -25.516 1 93.25 57 ALA B N 1
ATOM 2757 C CA . ALA B 1 57 ? 5.5 -28.312 -25.469 1 93.25 57 ALA B CA 1
ATOM 2758 C C . ALA B 1 57 ? 6.262 -28.703 -26.734 1 93.25 57 ALA B C 1
ATOM 2760 O O . ALA B 1 57 ? 6.332 -29.875 -27.094 1 93.25 57 ALA B O 1
ATOM 2761 N N . THR B 1 58 ? 6.82 -27.766 -27.422 1 93.31 58 THR B N 1
ATOM 2762 C CA . THR B 1 58 ? 7.488 -28.031 -28.703 1 93.31 58 THR B CA 1
ATOM 2763 C C . THR B 1 58 ? 9 -27.891 -28.547 1 93.31 58 THR B C 1
ATOM 2765 O O . THR B 1 58 ? 9.766 -28.469 -29.328 1 93.31 58 THR B O 1
ATOM 2768 N N . CYS B 1 59 ? 9.43 -27.156 -27.609 1 93.62 59 CYS B N 1
ATOM 2769 C CA . CYS B 1 59 ? 10.852 -26.953 -27.375 1 93.62 59 CYS B CA 1
ATOM 2770 C C . CYS B 1 59 ? 11.141 -26.734 -25.891 1 93.62 59 CYS B C 1
ATOM 2772 O O . CYS B 1 59 ? 10.438 -25.984 -25.219 1 93.62 59 CYS B O 1
ATOM 2774 N N . LEU B 1 60 ? 12.117 -27.406 -25.438 1 94.62 60 LEU B N 1
ATOM 2775 C CA . LEU B 1 60 ? 12.602 -27.266 -24.062 1 94.62 60 LEU B CA 1
ATOM 2776 C C . LEU B 1 60 ? 14.086 -26.906 -24.047 1 94.62 60 LEU B C 1
ATOM 2778 O O . LEU B 1 60 ? 14.938 -27.766 -24.344 1 94.62 60 LEU B O 1
ATOM 2782 N N . LYS B 1 61 ? 14.344 -25.688 -23.766 1 96.81 61 LYS B N 1
ATOM 2783 C CA . LYS B 1 61 ? 15.734 -25.25 -23.641 1 96.81 61 LYS B CA 1
ATOM 2784 C C . LYS B 1 61 ? 16.188 -25.297 -22.188 1 96.81 61 LYS B C 1
ATOM 2786 O O . LYS B 1 61 ? 15.68 -24.547 -21.344 1 96.81 61 LYS B O 1
ATOM 2791 N N . GLU B 1 62 ? 17.156 -26.141 -21.938 1 97.38 62 GLU B N 1
ATOM 2792 C CA . GLU B 1 62 ? 17.656 -26.266 -20.578 1 97.38 62 GLU B CA 1
ATOM 2793 C C . GLU B 1 62 ? 18.422 -25.016 -20.141 1 97.38 62 GLU B C 1
ATOM 2795 O O . GLU B 1 62 ? 19.312 -24.547 -20.859 1 97.38 62 GLU B O 1
ATOM 2800 N N . LEU B 1 63 ? 18.062 -24.438 -19.016 1 98.19 63 LEU B N 1
ATOM 2801 C CA . LEU B 1 63 ? 18.703 -23.25 -18.484 1 98.19 63 LEU B CA 1
ATOM 2802 C C . LEU B 1 63 ? 19.656 -23.625 -17.359 1 98.19 63 LEU B C 1
ATOM 2804 O O . LEU B 1 63 ? 20.719 -23 -17.203 1 98.19 63 LEU B O 1
ATOM 2808 N N . ALA B 1 64 ? 19.328 -24.562 -16.531 1 98.06 64 ALA B N 1
ATOM 2809 C CA . ALA B 1 64 ? 20.109 -25.031 -15.391 1 98.06 64 ALA B CA 1
ATOM 2810 C C . ALA B 1 64 ? 19.688 -26.438 -14.969 1 98.06 64 ALA B C 1
ATOM 2812 O O . ALA B 1 64 ? 18.562 -26.859 -15.234 1 98.06 64 ALA B O 1
ATOM 2813 N N . SER B 1 65 ? 20.641 -27.172 -14.305 1 96.88 65 SER B N 1
ATOM 2814 C CA . SER B 1 65 ? 20.312 -28.531 -13.875 1 96.88 65 SER B CA 1
ATOM 2815 C C . SER B 1 65 ? 21.234 -29 -12.75 1 96.88 65 SER B C 1
ATOM 2817 O O . SER B 1 65 ? 22.328 -28.453 -12.586 1 96.88 65 SER B O 1
ATOM 2819 N N . GLY B 1 66 ? 20.672 -29.906 -12.008 1 94.81 66 GLY B N 1
ATOM 2820 C CA . GLY B 1 66 ? 21.469 -30.594 -11.016 1 94.81 66 GLY B CA 1
ATOM 2821 C C . GLY B 1 66 ? 22.062 -29.672 -9.977 1 94.81 66 GLY B C 1
ATOM 2822 O O . GLY B 1 66 ? 21.344 -28.922 -9.312 1 94.81 66 GLY B O 1
ATOM 2823 N N . GLU B 1 67 ? 23.359 -29.625 -9.945 1 95.5 67 GLU B N 1
ATOM 2824 C CA . GLU B 1 67 ? 24.078 -28.922 -8.898 1 95.5 67 GLU B CA 1
ATOM 2825 C C . GLU B 1 67 ? 23.984 -27.406 -9.07 1 95.5 67 GLU B C 1
ATOM 2827 O O . GLU B 1 67 ? 24.297 -26.641 -8.156 1 95.5 67 GLU B O 1
ATOM 2832 N N . GLU B 1 68 ? 23.5 -27 -10.172 1 98 68 GLU B N 1
ATOM 2833 C CA . GLU B 1 68 ? 23.375 -25.578 -10.438 1 98 68 GLU B CA 1
ATOM 2834 C C . GLU B 1 68 ? 22.141 -24.984 -9.758 1 98 68 GLU B C 1
ATOM 2836 O O . GLU B 1 68 ? 22 -23.766 -9.664 1 98 68 GLU B O 1
ATOM 2841 N N . ILE B 1 69 ? 21.25 -25.875 -9.281 1 98.31 69 ILE B N 1
ATOM 2842 C CA . ILE B 1 69 ? 19.953 -25.438 -8.773 1 98.31 69 ILE B CA 1
ATOM 2843 C C . ILE B 1 69 ? 19.812 -25.828 -7.305 1 98.31 69 ILE B C 1
ATOM 2845 O O . ILE B 1 69 ? 20.109 -26.969 -6.93 1 98.31 69 ILE B O 1
ATOM 2849 N N . VAL B 1 70 ? 19.391 -24.891 -6.492 1 97.12 70 VAL B N 1
ATOM 2850 C CA . VAL B 1 70 ? 19.016 -25.188 -5.113 1 97.12 70 VAL B CA 1
ATOM 2851 C C . VAL B 1 70 ? 17.609 -24.688 -4.84 1 97.12 70 VAL B C 1
ATOM 2853 O O . VAL B 1 70 ? 17.203 -23.641 -5.363 1 97.12 70 VAL B O 1
ATOM 2856 N N . ARG B 1 71 ? 16.891 -25.406 -4.121 1 96.81 71 ARG B N 1
ATOM 2857 C CA . ARG B 1 71 ? 15.594 -24.953 -3.631 1 96.81 71 ARG B CA 1
ATOM 2858 C C . ARG B 1 71 ? 15.719 -24.328 -2.248 1 96.81 71 ARG B C 1
ATOM 2860 O O . ARG B 1 71 ? 16.234 -24.953 -1.318 1 96.81 71 ARG B O 1
ATOM 2867 N N . TYR B 1 72 ? 15.273 -23.062 -2.127 1 97.44 72 TYR B N 1
ATOM 2868 C CA . TYR B 1 72 ? 15.312 -22.359 -0.843 1 97.44 72 TYR B CA 1
ATOM 2869 C C . TYR B 1 72 ? 14.328 -22.984 0.141 1 97.44 72 TYR B C 1
ATOM 2871 O O . TYR B 1 72 ? 13.188 -23.281 -0.215 1 97.44 72 TYR B O 1
ATOM 2879 N N . GLU B 1 73 ? 14.656 -23.141 1.393 1 94.88 73 GLU B N 1
ATOM 2880 C CA . GLU B 1 73 ? 13.922 -23.953 2.361 1 94.88 73 GLU B CA 1
ATOM 2881 C C . GLU B 1 73 ? 12.711 -23.203 2.91 1 94.88 73 GLU B C 1
ATOM 2883 O O . GLU B 1 73 ? 11.664 -23.812 3.148 1 94.88 73 GLU B O 1
ATOM 2888 N N . LYS B 1 74 ? 12.852 -21.922 3.057 1 95.56 74 LYS B N 1
ATOM 2889 C CA . LYS B 1 74 ? 11.781 -21.156 3.699 1 95.56 74 LYS B CA 1
ATOM 2890 C C . LYS B 1 74 ? 10.789 -20.625 2.67 1 95.56 74 LYS B C 1
ATOM 2892 O O . LYS B 1 74 ? 11.156 -20.344 1.53 1 95.56 74 LYS B O 1
ATOM 2897 N N . GLU B 1 75 ? 9.508 -20.594 3.08 1 93.12 75 GLU B N 1
ATOM 2898 C CA . GLU B 1 75 ? 8.492 -19.906 2.273 1 93.12 75 GLU B CA 1
ATOM 2899 C C . GLU B 1 75 ? 8.641 -18.391 2.369 1 93.12 75 GLU B C 1
ATOM 2901 O O . GLU B 1 75 ? 8.898 -17.859 3.447 1 93.12 75 GLU B O 1
ATOM 2906 N N . LEU B 1 76 ? 8.562 -17.734 1.221 1 94 76 LEU B N 1
ATOM 2907 C CA . LEU B 1 76 ? 8.711 -16.281 1.159 1 94 76 LEU B CA 1
ATOM 2908 C C . LEU B 1 76 ? 7.566 -15.648 0.37 1 94 76 LEU B C 1
ATOM 2910 O O . LEU B 1 76 ? 6.793 -16.359 -0.281 1 94 76 LEU B O 1
ATOM 2914 N N . ASN B 1 77 ? 7.387 -14.367 0.559 1 91.25 77 ASN B N 1
ATOM 2915 C CA . ASN B 1 77 ? 6.531 -13.633 -0.371 1 91.25 77 ASN B CA 1
ATOM 2916 C C . ASN B 1 77 ? 7.156 -13.547 -1.76 1 91.25 77 ASN B C 1
ATOM 2918 O O . ASN B 1 77 ? 8.07 -12.758 -1.983 1 91.25 77 ASN B O 1
ATOM 2922 N N . ILE B 1 78 ? 6.648 -14.281 -2.623 1 92.5 78 ILE B N 1
ATOM 2923 C CA . ILE B 1 78 ? 7.32 -14.414 -3.91 1 92.5 78 ILE B CA 1
ATOM 2924 C C . ILE B 1 78 ? 6.98 -13.219 -4.797 1 92.5 78 ILE B C 1
ATOM 2926 O O . ILE B 1 78 ? 7.48 -13.109 -5.918 1 92.5 78 ILE B O 1
ATOM 2930 N N . LYS B 1 79 ? 6.145 -12.312 -4.273 1 92.38 79 LYS B N 1
ATOM 2931 C CA . LYS B 1 79 ? 5.883 -11.062 -4.984 1 92.38 79 LYS B CA 1
ATOM 2932 C C . LYS B 1 79 ? 6.914 -9.992 -4.625 1 92.38 79 LYS B C 1
ATOM 2934 O O . LYS B 1 79 ? 7 -8.961 -5.285 1 92.38 79 LYS B O 1
ATOM 2939 N N . ASP B 1 80 ? 7.684 -10.227 -3.605 1 94.44 80 ASP B N 1
ATOM 2940 C CA . ASP B 1 80 ? 8.766 -9.32 -3.213 1 94.44 80 ASP B CA 1
ATOM 2941 C C . ASP B 1 80 ? 10.031 -9.609 -4.012 1 94.44 80 ASP B C 1
ATOM 2943 O O . ASP B 1 80 ? 10.906 -10.352 -3.561 1 94.44 80 ASP B O 1
ATOM 2947 N N . ARG B 1 81 ? 10.18 -8.977 -5.074 1 96.88 81 ARG B N 1
ATOM 2948 C CA . ARG B 1 81 ? 11.234 -9.289 -6.027 1 96.88 81 ARG B CA 1
ATOM 2949 C C . ARG B 1 81 ? 12.609 -8.969 -5.445 1 96.88 81 ARG B C 1
ATOM 2951 O O . ARG B 1 81 ? 13.547 -9.75 -5.586 1 96.88 81 ARG B O 1
ATOM 2958 N N . ALA B 1 82 ? 12.742 -7.801 -4.797 1 97.31 82 ALA B N 1
ATOM 2959 C CA . ALA B 1 82 ? 14.031 -7.426 -4.219 1 97.31 82 ALA B CA 1
ATOM 2960 C C . ALA B 1 82 ? 14.508 -8.469 -3.211 1 97.31 82 ALA B C 1
ATOM 2962 O O . ALA B 1 82 ? 15.68 -8.852 -3.209 1 97.31 82 ALA B O 1
ATOM 2963 N N . LEU B 1 83 ? 13.594 -8.93 -2.387 1 97.06 83 LEU B N 1
ATOM 2964 C CA . LEU B 1 83 ? 13.906 -9.953 -1.395 1 97.06 83 LEU B CA 1
ATOM 2965 C C . LEU B 1 83 ? 14.438 -11.219 -2.066 1 97.06 83 LEU B C 1
ATOM 2967 O O . LEU B 1 83 ? 15.438 -11.789 -1.626 1 97.06 83 LEU B O 1
ATOM 2971 N N . LEU B 1 84 ? 13.82 -11.656 -3.15 1 97.94 84 LEU B N 1
ATOM 2972 C CA . LEU B 1 84 ? 14.203 -12.883 -3.83 1 97.94 84 LEU B CA 1
ATOM 2973 C C . LEU B 1 84 ? 15.539 -12.719 -4.547 1 97.94 84 LEU B C 1
ATOM 2975 O O . LEU B 1 84 ? 16.375 -13.625 -4.531 1 97.94 84 LEU B O 1
ATOM 2979 N N . ILE B 1 85 ? 15.734 -11.586 -5.172 1 98.31 85 ILE B N 1
ATOM 2980 C CA . ILE B 1 85 ? 17 -11.32 -5.836 1 98.31 85 ILE B CA 1
ATOM 2981 C C . ILE B 1 85 ? 18.141 -11.336 -4.812 1 98.31 85 ILE B C 1
ATOM 2983 O O . ILE B 1 85 ? 19.172 -11.984 -5.027 1 98.31 85 ILE B O 1
ATOM 2987 N N . ASP B 1 86 ? 17.938 -10.695 -3.703 1 98.12 86 ASP B N 1
ATOM 2988 C CA . ASP B 1 86 ? 18.953 -10.648 -2.65 1 98.12 86 ASP B CA 1
ATOM 2989 C C . ASP B 1 86 ? 19.266 -12.047 -2.127 1 98.12 86 ASP B C 1
ATOM 2991 O O . ASP B 1 86 ? 20.438 -12.422 -2.008 1 98.12 86 ASP B O 1
ATOM 2995 N N . THR B 1 87 ? 18.203 -12.758 -1.834 1 98.25 87 THR B N 1
ATOM 2996 C CA . THR B 1 87 ? 18.359 -14.102 -1.286 1 98.25 87 THR B CA 1
ATOM 2997 C C . THR B 1 87 ? 19.078 -15.008 -2.277 1 98.25 87 THR B C 1
ATOM 2999 O O . THR B 1 87 ? 20.016 -15.719 -1.906 1 98.25 87 THR B O 1
ATOM 3002 N N . ALA B 1 88 ? 18.688 -14.945 -3.525 1 98.56 88 ALA B N 1
ATOM 3003 C CA . ALA B 1 88 ? 19.328 -15.75 -4.566 1 98.56 88 ALA B CA 1
ATOM 3004 C C . ALA B 1 88 ? 20.797 -15.367 -4.738 1 98.56 88 ALA B C 1
ATOM 3006 O O . ALA B 1 88 ? 21.656 -16.234 -4.895 1 98.56 88 ALA B O 1
ATOM 3007 N N . THR B 1 89 ? 21.062 -14.062 -4.742 1 98.38 89 THR B N 1
ATOM 3008 C CA . THR B 1 89 ? 22.422 -13.57 -4.887 1 98.38 89 THR B CA 1
ATOM 3009 C C . THR B 1 89 ? 23.328 -14.117 -3.777 1 98.38 89 THR B C 1
ATOM 3011 O O . THR B 1 89 ? 24.422 -14.602 -4.043 1 98.38 89 THR B O 1
ATOM 3014 N N . GLU B 1 90 ? 22.844 -14.047 -2.566 1 98.06 90 GLU B N 1
ATOM 3015 C CA . GLU B 1 90 ? 23.609 -14.531 -1.423 1 98.06 90 GLU B CA 1
ATOM 3016 C C . GLU B 1 90 ? 23.875 -16.031 -1.536 1 98.06 90 GLU B C 1
ATOM 3018 O O . GLU B 1 90 ? 25 -16.484 -1.307 1 98.06 90 GLU B O 1
ATOM 3023 N N . ILE B 1 91 ? 22.891 -16.766 -1.933 1 98.06 91 ILE B N 1
ATOM 3024 C CA . ILE B 1 91 ? 23.016 -18.219 -2.051 1 98.06 91 ILE B CA 1
ATOM 3025 C C . ILE B 1 91 ? 23.984 -18.562 -3.178 1 98.06 91 ILE B C 1
ATOM 3027 O O . ILE B 1 91 ? 24.875 -19.406 -3.006 1 98.06 91 ILE B O 1
ATOM 3031 N N . CYS B 1 92 ? 23.859 -17.906 -4.301 1 97.75 92 CYS B N 1
ATOM 3032 C CA . CYS B 1 92 ? 24.703 -18.188 -5.449 1 97.75 92 CYS B CA 1
ATOM 3033 C C . CYS B 1 92 ? 26.156 -17.812 -5.16 1 97.75 92 CYS B C 1
ATOM 3035 O O . CYS B 1 92 ? 27.078 -18.453 -5.676 1 97.75 92 CYS B O 1
ATOM 3037 N N . LYS B 1 93 ? 26.375 -16.828 -4.371 1 96.81 93 LYS B N 1
ATOM 3038 C CA . LYS B 1 93 ? 27.719 -16.438 -3.982 1 96.81 93 LYS B CA 1
ATOM 3039 C C . LYS B 1 93 ? 28.344 -17.453 -3.025 1 96.81 93 LYS B C 1
ATOM 3041 O O . LYS B 1 93 ? 29.547 -17.688 -3.043 1 96.81 93 LYS B O 1
ATOM 3046 N N . SER B 1 94 ? 27.5 -17.969 -2.217 1 96.44 94 SER B N 1
ATOM 3047 C CA . SER B 1 94 ? 27.984 -18.828 -1.146 1 96.44 94 SER B CA 1
ATOM 3048 C C . SER B 1 94 ? 28.203 -20.25 -1.642 1 96.44 94 SER B C 1
ATOM 3050 O O . SER B 1 94 ? 28.922 -21.031 -1.004 1 96.44 94 SER B O 1
ATOM 3052 N N . LYS B 1 95 ? 27.641 -20.562 -2.809 1 94.94 95 LYS B N 1
ATOM 3053 C CA . LYS B 1 95 ? 27.75 -21.922 -3.34 1 94.94 95 LYS B CA 1
ATOM 3054 C C . LYS B 1 95 ? 28.328 -21.922 -4.75 1 94.94 95 LYS B C 1
ATOM 3056 O O . LYS B 1 95 ? 27.703 -21.422 -5.684 1 94.94 95 LYS B O 1
ATOM 3061 N N . GLU B 1 96 ? 29.438 -22.375 -5.004 1 90 96 GLU B N 1
ATOM 3062 C CA . GLU B 1 96 ? 30.266 -22.25 -6.207 1 90 96 GLU B CA 1
ATOM 3063 C C . GLU B 1 96 ? 29.484 -22.688 -7.449 1 90 96 GLU B C 1
ATOM 3065 O O . GLU B 1 96 ? 29.562 -22.031 -8.492 1 90 96 GLU B O 1
ATOM 3070 N N . LYS B 1 97 ? 28.641 -23.734 -7.418 1 95.06 97 LYS B N 1
ATOM 3071 C CA . LYS B 1 97 ? 28.031 -24.266 -8.633 1 95.06 97 LYS B CA 1
ATOM 3072 C C . LYS B 1 97 ? 26.578 -23.812 -8.766 1 95.06 97 LYS B C 1
ATOM 3074 O O . LYS B 1 97 ? 25.953 -24 -9.805 1 95.06 97 LYS B O 1
ATOM 3079 N N . VAL B 1 98 ? 26.172 -23.078 -7.859 1 98 98 VAL B N 1
ATOM 3080 C CA . VAL B 1 98 ? 24.75 -22.734 -7.855 1 98 98 VAL B CA 1
ATOM 3081 C C . VAL B 1 98 ? 24.547 -21.406 -8.594 1 98 98 VAL B C 1
ATOM 3083 O O . VAL B 1 98 ? 25.203 -20.406 -8.289 1 98 98 VAL B O 1
ATOM 3086 N N . ASN B 1 99 ? 23.672 -21.359 -9.562 1 98.56 99 ASN B N 1
ATOM 3087 C CA . ASN B 1 99 ? 23.344 -20.125 -10.266 1 98.56 99 ASN B CA 1
ATOM 3088 C C . ASN B 1 99 ? 21.844 -19.922 -10.344 1 98.56 99 ASN B C 1
ATOM 3090 O O . ASN B 1 99 ? 21.375 -18.922 -10.906 1 98.56 99 ASN B O 1
ATOM 3094 N N . THR B 1 100 ? 21.078 -20.875 -9.812 1 98.75 100 THR B N 1
ATOM 3095 C CA . THR B 1 100 ? 19.625 -20.828 -9.852 1 98.75 100 THR B CA 1
ATOM 3096 C C . THR B 1 100 ? 19.031 -21.203 -8.492 1 98.75 100 THR B C 1
ATOM 3098 O O . THR B 1 100 ? 19.438 -22.188 -7.887 1 98.75 100 THR B O 1
ATOM 3101 N N . VAL B 1 101 ? 18.156 -20.344 -8.023 1 98.69 101 VAL B N 1
ATOM 3102 C CA . VAL B 1 101 ? 17.484 -20.625 -6.762 1 98.69 101 VAL B CA 1
ATOM 3103 C C . VAL B 1 101 ? 15.984 -20.734 -6.992 1 98.69 101 VAL B C 1
ATOM 3105 O O . VAL B 1 101 ? 15.375 -19.828 -7.57 1 98.69 101 VAL B O 1
ATOM 3108 N N . ILE B 1 102 ? 15.367 -21.812 -6.609 1 98.25 102 ILE B N 1
ATOM 3109 C CA . ILE B 1 102 ? 13.922 -22 -6.637 1 98.25 102 ILE B CA 1
ATOM 3110 C C . ILE B 1 102 ? 13.32 -21.578 -5.301 1 98.25 102 ILE B C 1
ATOM 3112 O O . ILE B 1 102 ? 13.844 -21.906 -4.238 1 98.25 102 ILE B O 1
ATOM 3116 N N . PHE B 1 103 ? 12.273 -20.766 -5.398 1 97.56 103 PHE B N 1
ATOM 3117 C CA . PHE B 1 103 ? 11.578 -20.297 -4.207 1 97.56 103 PHE B CA 1
ATOM 3118 C C . PHE B 1 103 ? 10.156 -20.844 -4.156 1 97.56 103 PHE B C 1
ATOM 3120 O O . PHE B 1 103 ? 9.516 -21 -5.191 1 97.56 103 PHE B O 1
ATOM 3127 N N . THR B 1 104 ? 9.742 -21.094 -2.906 1 93.44 104 THR B N 1
ATOM 3128 C CA . THR B 1 104 ? 8.344 -21.438 -2.631 1 93.44 104 THR B CA 1
ATOM 3129 C C . THR B 1 104 ? 7.637 -20.266 -1.945 1 93.44 104 THR B C 1
ATOM 3131 O O . THR B 1 104 ? 8.117 -19.734 -0.942 1 93.44 104 THR B O 1
ATOM 3134 N N . GLY B 1 105 ? 6.527 -19.859 -2.551 1 90 105 GLY B N 1
ATOM 3135 C CA . GLY B 1 105 ? 5.742 -18.797 -1.963 1 90 105 GLY B CA 1
ATOM 3136 C C . GLY B 1 105 ? 4.945 -19.234 -0.75 1 90 105 GLY B C 1
ATOM 3137 O O . GLY B 1 105 ? 4.699 -20.422 -0.561 1 90 105 GLY B O 1
ATOM 3138 N N . ILE B 1 106 ? 4.527 -18.281 0.044 1 83.81 106 ILE B N 1
ATOM 3139 C CA . ILE B 1 106 ? 3.643 -18.531 1.174 1 83.81 106 ILE B CA 1
ATOM 3140 C C . ILE B 1 106 ? 2.354 -19.188 0.679 1 83.81 106 ILE B C 1
ATOM 3142 O O . ILE B 1 106 ? 1.745 -20 1.388 1 83.81 106 ILE B O 1
ATOM 3146 N N . ASP B 1 107 ? 1.963 -18.922 -0.509 1 78.44 107 ASP B N 1
ATOM 3147 C CA . ASP B 1 107 ? 0.787 -19.531 -1.134 1 78.44 107 ASP B CA 1
ATOM 3148 C C . ASP B 1 107 ? 1.138 -20.844 -1.811 1 78.44 107 ASP B C 1
ATOM 3150 O O . ASP B 1 107 ? 0.314 -21.422 -2.523 1 78.44 107 ASP B O 1
ATOM 3154 N N . LYS B 1 108 ? 2.398 -21.266 -1.732 1 83.12 108 LYS B N 1
ATOM 3155 C CA . LYS B 1 108 ? 2.912 -22.562 -2.156 1 83.12 108 LYS B CA 1
ATOM 3156 C C . LYS B 1 108 ? 3.221 -22.578 -3.65 1 83.12 108 LYS B C 1
ATOM 3158 O O . LYS B 1 108 ? 3.629 -23.594 -4.203 1 83.12 108 LYS B O 1
ATOM 3163 N N . HIS B 1 109 ? 3.102 -21.484 -4.273 1 87 109 HIS B N 1
ATOM 3164 C CA . HIS B 1 109 ? 3.52 -21.391 -5.668 1 87 109 HIS B CA 1
ATOM 3165 C C . HIS B 1 109 ? 5.035 -21.281 -5.781 1 87 109 HIS B C 1
ATOM 3167 O O . HIS B 1 109 ? 5.695 -20.781 -4.871 1 87 109 HIS B O 1
ATOM 3173 N N . LEU B 1 110 ? 5.477 -21.75 -6.914 1 92.38 110 LEU B N 1
ATOM 3174 C CA . LEU B 1 110 ? 6.926 -21.766 -7.105 1 92.38 110 LEU B CA 1
ATOM 3175 C C . LEU B 1 110 ? 7.352 -20.641 -8.055 1 92.38 110 LEU B C 1
ATOM 3177 O O . LEU B 1 110 ? 6.594 -20.266 -8.953 1 92.38 110 LEU B O 1
ATOM 3181 N N . THR B 1 111 ? 8.5 -20.109 -7.797 1 96.44 111 THR B N 1
ATOM 3182 C CA . THR B 1 111 ? 9.219 -19.25 -8.727 1 96.44 111 THR B CA 1
ATOM 3183 C C . THR B 1 111 ? 10.727 -19.469 -8.609 1 96.44 111 THR B C 1
ATOM 3185 O O . THR B 1 111 ? 11.172 -20.375 -7.914 1 96.44 111 THR B O 1
ATOM 3188 N N . PHE B 1 112 ? 11.453 -18.75 -9.445 1 98.44 112 PHE B N 1
ATOM 3189 C CA . PHE B 1 112 ? 12.906 -18.922 -9.391 1 98.44 112 PHE B CA 1
ATOM 3190 C C . PHE B 1 112 ? 13.625 -17.641 -9.812 1 98.44 112 PHE B C 1
ATOM 3192 O O . PHE B 1 112 ? 13.008 -16.734 -10.375 1 98.44 112 PHE B O 1
ATOM 3199 N N . VAL B 1 113 ? 14.82 -17.578 -9.406 1 98.69 113 VAL B N 1
ATOM 3200 C CA . VAL B 1 113 ? 15.75 -16.578 -9.922 1 98.69 113 VAL B CA 1
ATOM 3201 C C . VAL B 1 113 ? 16.984 -17.266 -10.492 1 98.69 113 VAL B C 1
ATOM 3203 O O . VAL B 1 113 ? 17.672 -18.016 -9.789 1 98.69 113 VAL B O 1
ATOM 3206 N N . HIS B 1 114 ? 17.203 -17.125 -11.805 1 98.81 114 HIS B N 1
ATOM 3207 C CA . HIS B 1 114 ? 18.344 -17.672 -12.516 1 98.81 114 HIS B CA 1
ATOM 3208 C C . HIS B 1 114 ? 19.375 -16.594 -12.82 1 98.81 114 HIS B C 1
ATOM 3210 O O . HIS B 1 114 ? 19.047 -15.578 -13.445 1 98.81 114 HIS B O 1
ATOM 3216 N N . LYS B 1 115 ? 20.641 -16.781 -12.359 1 98.44 115 LYS B N 1
ATOM 3217 C CA . LYS B 1 115 ? 21.734 -15.844 -12.516 1 98.44 115 LYS B CA 1
ATOM 3218 C C . LYS B 1 115 ? 21.359 -14.469 -11.977 1 98.44 115 LYS B C 1
ATOM 3220 O O . LYS B 1 115 ? 21.359 -13.484 -12.727 1 98.44 115 LYS B O 1
ATOM 3225 N N . PRO B 1 116 ? 21.062 -14.43 -10.633 1 98.44 116 PRO B N 1
ATOM 3226 C CA . PRO B 1 116 ? 20.609 -13.188 -10.008 1 98.44 116 PRO B CA 1
ATOM 3227 C C . PRO B 1 116 ? 21.547 -12.016 -10.273 1 98.44 116 PRO B C 1
ATOM 3229 O O . PRO B 1 116 ? 22.766 -12.195 -10.273 1 98.44 116 PRO B O 1
ATOM 3232 N N . ASP B 1 117 ? 20.969 -10.914 -10.562 1 97.62 117 ASP B N 1
ATOM 3233 C CA . ASP B 1 117 ? 21.688 -9.672 -10.828 1 97.62 117 ASP B CA 1
ATOM 3234 C C . ASP B 1 117 ? 21.219 -8.555 -9.906 1 97.62 117 ASP B C 1
ATOM 3236 O O . ASP B 1 117 ? 20.281 -7.824 -10.242 1 97.62 117 ASP B O 1
ATOM 3240 N N . PRO B 1 118 ? 21.859 -8.336 -8.828 1 96.69 118 PRO B N 1
ATOM 3241 C CA . PRO B 1 118 ? 21.438 -7.328 -7.859 1 96.69 118 PRO B CA 1
ATOM 3242 C C . PRO B 1 118 ? 21.438 -5.914 -8.438 1 96.69 118 PRO B C 1
ATOM 3244 O O . PRO B 1 118 ? 20.812 -5.012 -7.871 1 96.69 118 PRO B O 1
ATOM 3247 N N . SER B 1 119 ? 22.172 -5.715 -9.531 1 95.56 119 SER B N 1
ATOM 3248 C CA . SER B 1 119 ? 22.234 -4.387 -10.133 1 95.56 119 SER B CA 1
ATOM 3249 C C . SER B 1 119 ? 20.891 -3.982 -10.719 1 95.56 119 SER B C 1
ATOM 3251 O O . SER B 1 119 ? 20.672 -2.811 -11.031 1 95.56 119 SER B O 1
ATOM 3253 N N . GLU B 1 120 ? 19.969 -4.945 -10.836 1 94.25 120 GLU B N 1
ATOM 3254 C CA . GLU B 1 120 ? 18.625 -4.664 -11.367 1 94.25 120 GLU B CA 1
ATOM 3255 C C . GLU B 1 120 ? 17.734 -4.062 -10.289 1 94.25 120 GLU B C 1
ATOM 3257 O O . GLU B 1 120 ? 16.641 -3.574 -10.594 1 94.25 120 GLU B O 1
ATOM 3262 N N . ILE B 1 121 ? 18.172 -4.102 -9.047 1 97.12 121 ILE B N 1
ATOM 3263 C CA . ILE B 1 121 ? 17.422 -3.488 -7.965 1 97.12 121 ILE B CA 1
ATOM 3264 C C . ILE B 1 121 ? 17.656 -1.98 -7.953 1 97.12 121 ILE B C 1
ATOM 3266 O O . ILE B 1 121 ? 18.812 -1.528 -7.977 1 97.12 121 ILE B O 1
ATOM 3270 N N . ILE B 1 122 ? 16.609 -1.221 -7.973 1 97.44 122 ILE B N 1
ATOM 3271 C CA . ILE B 1 122 ? 16.688 0.235 -7.934 1 97.44 122 ILE B CA 1
ATOM 3272 C C . ILE B 1 122 ? 16.812 0.707 -6.484 1 97.44 122 ILE B C 1
ATOM 3274 O O . ILE B 1 122 ? 15.984 0.343 -5.641 1 97.44 122 ILE B O 1
ATOM 3278 N N . GLU B 1 123 ? 17.828 1.479 -6.211 1 97.88 123 GLU B N 1
ATOM 3279 C CA . GLU B 1 123 ? 18 2.072 -4.891 1 97.88 123 GLU B CA 1
ATOM 3280 C C . GLU B 1 123 ? 17.344 3.449 -4.812 1 97.88 123 GLU B C 1
ATOM 3282 O O . GLU B 1 123 ? 17.609 4.32 -5.641 1 97.88 123 GLU B O 1
ATOM 3287 N N . ILE B 1 124 ? 16.469 3.639 -3.855 1 98.56 124 ILE B N 1
ATOM 3288 C CA . ILE B 1 124 ? 15.789 4.914 -3.66 1 98.56 124 ILE B CA 1
ATOM 3289 C C . ILE B 1 124 ? 16.125 5.473 -2.279 1 98.56 124 ILE B C 1
ATOM 3291 O O . ILE B 1 124 ? 15.922 4.797 -1.265 1 98.56 124 ILE B O 1
ATOM 3295 N N . GLU B 1 125 ? 16.625 6.598 -2.266 1 98.19 125 GLU B N 1
ATOM 3296 C CA . GLU B 1 125 ? 16.984 7.281 -1.027 1 98.19 125 GLU B CA 1
ATOM 3297 C C . GLU B 1 125 ? 15.805 8.07 -0.469 1 98.19 125 GLU B C 1
ATOM 3299 O O . GLU B 1 125 ? 15.141 8.805 -1.203 1 98.19 125 GLU B O 1
ATOM 3304 N N . ILE B 1 126 ? 15.492 7.812 0.804 1 97.88 126 ILE B N 1
ATOM 3305 C CA . ILE B 1 126 ? 14.508 8.625 1.505 1 97.88 126 ILE B CA 1
ATOM 3306 C C . ILE B 1 126 ? 15.188 9.859 2.102 1 97.88 126 ILE B C 1
ATOM 3308 O O . ILE B 1 126 ? 15.953 9.75 3.061 1 97.88 126 ILE B O 1
ATOM 3312 N N . VAL B 1 127 ? 14.914 10.961 1.505 1 96.19 127 VAL B N 1
ATOM 3313 C CA . VAL B 1 127 ? 15.484 12.219 1.976 1 96.19 127 VAL B CA 1
ATOM 3314 C C . VAL B 1 127 ? 14.453 12.984 2.801 1 96.19 127 VAL B C 1
ATOM 3316 O O . VAL B 1 127 ? 13.453 13.461 2.264 1 96.19 127 VAL B O 1
ATOM 3319 N N . ASP B 1 128 ? 14.734 13.055 4.066 1 94.38 128 ASP B N 1
ATOM 3320 C CA . ASP B 1 128 ? 13.758 13.656 4.973 1 94.38 128 ASP B CA 1
ATOM 3321 C C . ASP B 1 128 ? 14.445 14.242 6.203 1 94.38 128 ASP B C 1
ATOM 3323 O O . ASP B 1 128 ? 15.68 14.227 6.301 1 94.38 128 ASP B O 1
ATOM 3327 N N . ILE B 1 129 ? 13.656 14.891 7.004 1 91.31 129 ILE B N 1
ATOM 3328 C CA . ILE B 1 129 ? 14.18 15.523 8.211 1 91.31 129 ILE B CA 1
ATOM 3329 C C . ILE B 1 129 ? 13.492 14.945 9.438 1 91.31 129 ILE B C 1
ATOM 3331 O O . ILE B 1 129 ? 12.406 14.367 9.344 1 91.31 129 ILE B O 1
ATOM 3335 N N . PHE B 1 130 ? 14.18 15 10.539 1 88.94 130 PHE B N 1
ATOM 3336 C CA . PHE B 1 130 ? 13.648 14.695 11.867 1 88.94 130 PHE B CA 1
ATOM 3337 C C . PHE B 1 130 ? 14.234 15.633 12.914 1 88.94 130 PHE B C 1
ATOM 3339 O O . PHE B 1 130 ? 15.312 16.203 12.711 1 88.94 130 PHE B O 1
ATOM 3346 N N . PRO B 1 131 ? 13.508 15.891 13.961 1 88.06 131 PRO B N 1
ATOM 3347 C CA . PRO B 1 131 ? 12.258 15.289 14.438 1 88.06 131 PRO B CA 1
ATOM 3348 C C . PRO B 1 131 ? 11.039 15.797 13.672 1 88.06 131 PRO B C 1
ATOM 3350 O O . PRO B 1 131 ? 11.102 16.828 13.016 1 88.06 131 PRO B O 1
ATOM 3353 N N . PRO B 1 132 ? 9.906 15.008 13.992 1 81.75 132 PRO B N 1
ATOM 3354 C CA . PRO B 1 132 ? 9.828 13.891 14.938 1 81.75 132 PRO B CA 1
ATOM 3355 C C . PRO B 1 132 ? 10.617 12.672 14.477 1 81.75 132 PRO B C 1
ATOM 3357 O O . PRO B 1 132 ? 11.039 12.609 13.312 1 81.75 132 PRO B O 1
ATOM 3360 N N . GLU B 1 133 ? 10.922 11.75 15.562 1 82.62 133 GLU B N 1
ATOM 3361 C CA . GLU B 1 133 ? 11.594 10.492 15.281 1 82.62 133 GLU B CA 1
ATOM 3362 C C . GLU B 1 133 ? 10.656 9.305 15.477 1 82.62 133 GLU B C 1
ATOM 3364 O O . GLU B 1 133 ? 10.102 9.117 16.562 1 82.62 133 GLU B O 1
ATOM 3369 N N . PRO B 1 134 ? 10.5 8.445 14.453 1 85.19 134 PRO B N 1
ATOM 3370 C CA . PRO B 1 134 ? 11.094 8.484 13.117 1 85.19 134 PRO B CA 1
ATOM 3371 C C . PRO B 1 134 ? 10.508 9.578 12.234 1 85.19 134 PRO B C 1
ATOM 3373 O O . PRO B 1 134 ? 9.43 10.102 12.531 1 85.19 134 PRO B O 1
ATOM 3376 N N . SER B 1 135 ? 11.359 9.961 11.172 1 90.38 135 SER B N 1
ATOM 3377 C CA . SER B 1 135 ? 10.789 10.898 10.203 1 90.38 135 SER B CA 1
ATOM 3378 C C . SER B 1 135 ? 9.5 10.359 9.602 1 90.38 135 SER B C 1
ATOM 3380 O O . SER B 1 135 ? 9.328 9.148 9.469 1 90.38 135 SER B O 1
ATOM 3382 N N . TRP B 1 136 ? 8.688 11.25 9.32 1 90.19 136 TRP B N 1
ATOM 3383 C CA . TRP B 1 136 ? 7.383 10.844 8.812 1 90.19 136 TRP B CA 1
ATOM 3384 C C . TRP B 1 136 ? 7.523 10.031 7.531 1 90.19 136 TRP B C 1
ATOM 3386 O O . TRP B 1 136 ? 6.949 8.945 7.41 1 90.19 136 TRP B O 1
ATOM 3396 N N . LEU B 1 137 ? 8.258 10.516 6.621 1 95.56 137 LEU B N 1
ATOM 3397 C CA . LEU B 1 137 ? 8.367 9.875 5.32 1 95.56 137 LEU B CA 1
ATOM 3398 C C . LEU B 1 137 ? 9.031 8.508 5.445 1 95.56 137 LEU B C 1
ATOM 3400 O O . LEU B 1 137 ? 8.594 7.535 4.828 1 95.56 137 LEU B O 1
ATOM 3404 N N . ALA B 1 138 ? 10.086 8.477 6.23 1 95.88 138 ALA B N 1
ATOM 3405 C CA . ALA B 1 138 ? 10.758 7.199 6.441 1 95.88 138 ALA B CA 1
ATOM 3406 C C . ALA B 1 138 ? 9.812 6.176 7.074 1 95.88 138 ALA B C 1
ATOM 3408 O O . ALA B 1 138 ? 9.781 5.016 6.66 1 95.88 138 ALA B O 1
ATOM 3409 N N . SER B 1 139 ? 9.086 6.637 8.031 1 94.69 139 SER B N 1
ATOM 3410 C CA . SER B 1 139 ? 8.148 5.758 8.711 1 94.69 139 SER B CA 1
ATOM 3411 C C . SER B 1 139 ? 7.062 5.262 7.758 1 94.69 139 SER B C 1
ATOM 3413 O O . SER B 1 139 ? 6.73 4.074 7.754 1 94.69 139 SER B O 1
ATOM 3415 N N . VAL B 1 140 ? 6.555 6.129 6.957 1 95.94 140 VAL B N 1
ATOM 3416 C CA . VAL B 1 140 ? 5.512 5.801 5.996 1 95.94 140 VAL B CA 1
ATOM 3417 C C . VAL B 1 140 ? 6.047 4.801 4.973 1 95.94 140 VAL B C 1
ATOM 3419 O O . VAL B 1 140 ? 5.41 3.783 4.695 1 95.94 140 VAL B O 1
ATOM 3422 N N . VAL B 1 141 ? 7.211 5.023 4.465 1 97.88 141 VAL B N 1
ATOM 3423 C CA . VAL B 1 141 ? 7.812 4.168 3.449 1 97.88 141 VAL B CA 1
ATOM 3424 C C . VAL B 1 141 ? 8.047 2.771 4.023 1 97.88 141 VAL B C 1
ATOM 3426 O O . VAL B 1 141 ? 7.754 1.769 3.369 1 97.88 141 VAL B O 1
ATOM 3429 N N . ARG B 1 142 ? 8.5 2.764 5.227 1 96.5 142 ARG B N 1
ATOM 3430 C CA . ARG B 1 142 ? 8.773 1.48 5.867 1 96.5 142 ARG B CA 1
ATOM 3431 C C . ARG B 1 142 ? 7.492 0.658 6 1 96.5 142 ARG B C 1
ATOM 3433 O O . ARG B 1 142 ? 7.48 -0.536 5.695 1 96.5 142 ARG B O 1
ATOM 3440 N N . ARG B 1 143 ? 6.441 1.253 6.453 1 96.19 143 ARG B N 1
ATOM 3441 C CA . ARG B 1 143 ? 5.172 0.552 6.629 1 96.19 143 ARG B CA 1
ATOM 3442 C C . ARG B 1 143 ? 4.633 0.058 5.293 1 96.19 143 ARG B C 1
ATOM 3444 O O . ARG B 1 143 ? 4.172 -1.081 5.184 1 96.19 143 ARG B O 1
ATOM 3451 N N . ILE B 1 144 ? 4.73 0.891 4.293 1 97.88 144 ILE B N 1
ATOM 3452 C CA . ILE B 1 144 ? 4.219 0.524 2.977 1 97.88 144 ILE B CA 1
ATOM 3453 C C . ILE B 1 144 ? 5.059 -0.608 2.393 1 97.88 144 ILE B C 1
ATOM 3455 O O . ILE B 1 144 ? 4.52 -1.557 1.817 1 97.88 144 ILE B O 1
ATOM 3459 N N . GLU B 1 145 ? 6.336 -0.456 2.559 1 97.25 145 GLU B N 1
ATOM 3460 C CA . GLU B 1 145 ? 7.227 -1.507 2.074 1 97.25 145 GLU B CA 1
ATOM 3461 C C . GLU B 1 145 ? 6.887 -2.854 2.709 1 97.25 145 GLU B C 1
ATOM 3463 O O . GLU B 1 145 ? 6.848 -3.877 2.021 1 97.25 145 GLU B O 1
ATOM 3468 N N . GLN B 1 146 ? 6.602 -2.877 3.951 1 95.75 146 GLN B N 1
ATOM 3469 C CA . GLN B 1 146 ? 6.305 -4.098 4.691 1 95.75 146 GLN B CA 1
ATOM 3470 C C . GLN B 1 146 ? 5 -4.73 4.207 1 95.75 146 GLN B C 1
ATOM 3472 O O . GLN B 1 146 ? 4.809 -5.941 4.328 1 95.75 146 GLN B O 1
ATOM 3477 N N . SER B 1 147 ? 4.137 -3.951 3.654 1 96.81 147 SER B N 1
ATOM 3478 C CA . SER B 1 147 ? 2.854 -4.461 3.18 1 96.81 147 SER B CA 1
ATOM 3479 C C . SER B 1 147 ? 3.02 -5.258 1.89 1 96.81 147 SER B C 1
ATOM 3481 O O . SER B 1 147 ? 2.135 -6.031 1.514 1 96.81 147 SER B O 1
ATOM 3483 N N . GLY B 1 148 ? 4.07 -4.961 1.143 1 96.38 148 GLY B N 1
ATOM 3484 C CA . GLY B 1 148 ? 4.328 -5.664 -0.104 1 96.38 148 GLY B CA 1
ATOM 3485 C C . GLY B 1 148 ? 3.812 -4.926 -1.324 1 96.38 148 GLY B C 1
ATOM 3486 O O . GLY B 1 148 ? 3.973 -5.391 -2.453 1 96.38 148 GLY B O 1
ATOM 3487 N N . VAL B 1 149 ? 3.277 -3.742 -1.152 1 97.75 149 VAL B N 1
ATOM 3488 C CA . VAL B 1 149 ? 2.621 -3.02 -2.238 1 97.75 149 VAL B CA 1
ATOM 3489 C C . VAL B 1 149 ? 3.637 -2.697 -3.332 1 97.75 149 VAL B C 1
ATOM 3491 O O . VAL B 1 149 ? 3.277 -2.576 -4.504 1 97.75 149 VAL B O 1
ATOM 3494 N N . TRP B 1 150 ? 4.914 -2.619 -2.977 1 97.75 150 TRP B N 1
ATOM 3495 C CA . TRP B 1 150 ? 5.957 -2.326 -3.953 1 97.75 150 TRP B CA 1
ATOM 3496 C C . TRP B 1 150 ? 6.746 -3.584 -4.305 1 97.75 150 TRP B C 1
ATOM 3498 O O . TRP B 1 150 ? 7.832 -3.504 -4.887 1 97.75 150 TRP B O 1
ATOM 3508 N N . GLY B 1 151 ? 6.238 -4.711 -3.963 1 95.69 151 GLY B N 1
ATOM 3509 C CA . GLY B 1 151 ? 6.98 -5.949 -4.113 1 95.69 151 GLY B CA 1
ATOM 3510 C C . GLY B 1 151 ? 7.379 -6.234 -5.551 1 95.69 151 GLY B C 1
ATOM 3511 O O . GLY B 1 151 ? 8.406 -6.875 -5.797 1 95.69 151 GLY B O 1
ATOM 3512 N N . ASP B 1 152 ? 6.605 -5.719 -6.504 1 94.88 152 ASP B N 1
ATOM 3513 C CA . ASP B 1 152 ? 6.82 -6.012 -7.918 1 94.88 152 ASP B CA 1
ATOM 3514 C C . ASP B 1 152 ? 7.848 -5.059 -8.523 1 94.88 152 ASP B C 1
ATOM 3516 O O . ASP B 1 152 ? 8.258 -5.23 -9.68 1 94.88 152 ASP B O 1
ATOM 3520 N N . LEU B 1 153 ? 8.414 -4.062 -7.844 1 96.5 153 LEU B N 1
ATOM 3521 C CA . LEU B 1 153 ? 9.188 -2.98 -8.438 1 96.5 153 LEU B CA 1
ATOM 3522 C C . LEU B 1 153 ? 10.688 -3.242 -8.281 1 96.5 153 LEU B C 1
ATOM 3524 O O . LEU B 1 153 ? 11.508 -2.543 -8.883 1 96.5 153 LEU B O 1
ATOM 3528 N N . SER B 1 154 ? 11.117 -4.242 -7.527 1 96.19 154 SER B N 1
ATOM 3529 C CA . SER B 1 154 ? 12.531 -4.527 -7.273 1 96.19 154 SER B CA 1
ATOM 3530 C C . SER B 1 154 ? 13.258 -3.295 -6.758 1 96.19 154 SER B C 1
ATOM 3532 O O . SER B 1 154 ? 14.188 -2.799 -7.402 1 96.19 154 SER B O 1
ATOM 3534 N N . ILE B 1 155 ? 12.891 -2.816 -5.594 1 97.94 155 ILE B N 1
ATOM 3535 C CA . ILE B 1 155 ? 13.469 -1.589 -5.059 1 97.94 155 ILE B CA 1
ATOM 3536 C C . ILE B 1 155 ? 13.953 -1.826 -3.631 1 97.94 155 ILE B C 1
ATOM 3538 O O . ILE B 1 155 ? 13.43 -2.691 -2.926 1 97.94 155 ILE B O 1
ATOM 3542 N N . HIS B 1 156 ? 14.992 -1.123 -3.295 1 97.81 156 HIS B N 1
ATOM 3543 C CA . HIS B 1 156 ? 15.484 -0.96 -1.933 1 97.81 156 HIS B CA 1
ATOM 3544 C C . HIS B 1 156 ? 15.438 0.501 -1.499 1 97.81 156 HIS B C 1
ATOM 3546 O O . HIS B 1 156 ? 15.57 1.403 -2.328 1 97.81 156 HIS B O 1
ATOM 3552 N N . PHE B 1 157 ? 15.273 0.655 -0.227 1 98.19 157 PHE B N 1
ATOM 3553 C CA . PHE B 1 157 ? 15.281 2.01 0.312 1 98.19 157 PHE B CA 1
ATOM 3554 C C . PHE B 1 157 ? 16.484 2.223 1.229 1 98.19 157 PHE B C 1
ATOM 3556 O O . PHE B 1 157 ? 16.891 1.309 1.949 1 98.19 157 PHE B O 1
ATOM 3563 N N . SER B 1 158 ? 17.047 3.289 1.154 1 97.62 158 SER B N 1
ATOM 3564 C CA . SER B 1 158 ? 18.016 3.775 2.127 1 97.62 158 SER B CA 1
ATOM 3565 C C . SER B 1 158 ? 17.609 5.133 2.689 1 97.62 158 SER B C 1
ATOM 3567 O O . SER B 1 158 ? 16.812 5.852 2.076 1 97.62 158 SER B O 1
ATOM 3569 N N . GLU B 1 159 ? 18.094 5.465 3.904 1 96.75 159 GLU B N 1
ATOM 3570 C CA . GLU B 1 159 ? 17.672 6.695 4.562 1 96.75 159 GLU B CA 1
ATOM 3571 C C . GLU B 1 159 ? 18.781 7.746 4.539 1 96.75 159 GLU B C 1
ATOM 3573 O O . GLU B 1 159 ? 19.938 7.434 4.785 1 96.75 159 GLU B O 1
ATOM 3578 N N . ASN B 1 160 ? 18.469 8.859 4.094 1 95.38 160 ASN B N 1
ATOM 3579 C CA . ASN B 1 160 ? 19.234 10.094 4.18 1 95.38 160 ASN B CA 1
ATOM 3580 C C . ASN B 1 160 ? 18.484 11.172 4.961 1 95.38 160 ASN B C 1
ATOM 3582 O O . ASN B 1 160 ? 17.859 12.055 4.367 1 95.38 160 ASN B O 1
ATOM 3586 N N . LEU B 1 161 ? 18.594 11.047 6.301 1 94.31 161 LEU B N 1
ATOM 3587 C CA . LEU B 1 161 ? 17.797 11.883 7.195 1 94.31 161 LEU B CA 1
ATOM 3588 C C . LEU B 1 161 ? 18.656 12.969 7.84 1 94.31 161 LEU B C 1
ATOM 3590 O O . LEU B 1 161 ? 19.797 12.711 8.227 1 94.31 161 LEU B O 1
ATOM 3594 N N . THR B 1 162 ? 18.156 14.117 7.867 1 92.88 162 THR B N 1
ATOM 3595 C CA . THR B 1 162 ? 18.844 15.234 8.5 1 92.88 162 THR B CA 1
ATOM 3596 C C . THR B 1 162 ? 18.25 15.523 9.875 1 92.88 162 THR B C 1
ATOM 3598 O O . THR B 1 162 ? 17.031 15.711 10.008 1 92.88 162 THR B O 1
ATOM 3601 N N . ASP B 1 163 ? 19.109 15.562 10.844 1 93.25 163 ASP B N 1
ATOM 3602 C CA . ASP B 1 163 ? 18.719 15.859 12.219 1 93.25 163 ASP B CA 1
ATOM 3603 C C . ASP B 1 163 ? 18.672 17.375 12.461 1 93.25 163 ASP B C 1
ATOM 3605 O O . ASP B 1 163 ? 19.719 18.016 12.562 1 93.25 163 ASP B O 1
ATOM 3609 N N . LEU B 1 164 ? 17.484 17.906 12.625 1 92.56 164 LEU B N 1
ATOM 3610 C CA . LEU B 1 164 ? 17.344 19.359 12.789 1 92.56 164 LEU B CA 1
ATOM 3611 C C . LEU B 1 164 ? 17.75 19.797 14.188 1 92.56 164 LEU B C 1
ATOM 3613 O O . LEU B 1 164 ? 17.922 20.984 14.445 1 92.56 164 LEU B O 1
ATOM 3617 N N . ARG B 1 165 ? 17.953 18.922 15.148 1 93.81 165 ARG B N 1
ATOM 3618 C CA . ARG B 1 165 ? 18.375 19.25 16.5 1 93.81 165 ARG B CA 1
ATOM 3619 C C . ARG B 1 165 ? 19.734 19.969 16.5 1 93.81 165 ARG B C 1
ATOM 3621 O O . ARG B 1 165 ? 20.078 20.688 17.438 1 93.81 165 ARG B O 1
ATOM 3628 N N . GLN B 1 166 ? 20.438 19.672 15.391 1 94 166 GLN B N 1
ATOM 3629 C CA . GLN B 1 166 ? 21.75 20.281 15.258 1 94 166 GLN B CA 1
ATOM 3630 C C . GLN B 1 166 ? 21.641 21.812 15.195 1 94 166 GLN B C 1
ATOM 3632 O O . GLN B 1 166 ? 22.625 22.516 15.422 1 94 166 GLN B O 1
ATOM 3637 N N . PHE B 1 167 ? 20.438 22.328 14.984 1 94.19 167 PHE B N 1
ATOM 3638 C CA . PHE B 1 167 ? 20.25 23.766 14.852 1 94.19 167 PHE B CA 1
ATOM 3639 C C . PHE B 1 167 ? 19.562 24.344 16.078 1 94.19 167 PHE B C 1
ATOM 3641 O O . PHE B 1 167 ? 19.234 25.531 16.109 1 94.19 167 PHE B O 1
ATOM 3648 N N . GLU B 1 168 ? 19.266 23.578 17.031 1 94.62 168 GLU B N 1
ATOM 3649 C CA . GLU B 1 168 ? 18.578 24.062 18.219 1 94.62 168 GLU B CA 1
ATOM 3650 C C . GLU B 1 168 ? 19.359 25.156 18.922 1 94.62 168 GLU B C 1
ATOM 3652 O O . GLU B 1 168 ? 20.594 25.109 18.969 1 94.62 168 GLU B O 1
ATOM 3657 N N . GLY B 1 169 ? 18.641 26.078 19.484 1 91.62 169 GLY B N 1
ATOM 3658 C CA . GLY B 1 169 ? 19.219 27.203 20.203 1 91.62 169 GLY B CA 1
ATOM 3659 C C . GLY B 1 169 ? 18.172 28.203 20.672 1 91.62 169 GLY B C 1
ATOM 3660 O O . GLY B 1 169 ? 17.031 28.188 20.203 1 91.62 169 GLY B O 1
ATOM 3661 N N . GLU B 1 170 ? 18.578 29.016 21.484 1 89.12 170 GLU B N 1
ATOM 3662 C CA . GLU B 1 170 ? 17.688 30 22.078 1 89.12 170 GLU B CA 1
ATOM 3663 C C . GLU B 1 170 ? 17.141 30.969 21.031 1 89.12 170 GLU B C 1
ATOM 3665 O O . GLU B 1 170 ? 16 31.406 21.125 1 89.12 170 GLU B O 1
ATOM 3670 N N . ASN B 1 171 ? 17.969 31.25 20.031 1 92.19 171 ASN B N 1
ATOM 3671 C CA . ASN B 1 171 ? 17.578 32.25 19.031 1 92.19 171 ASN B CA 1
ATOM 3672 C C . ASN B 1 171 ? 17.125 31.594 17.734 1 92.19 171 ASN B C 1
ATOM 3674 O O . ASN B 1 171 ? 16.922 32.281 16.734 1 92.19 171 ASN B O 1
ATOM 3678 N N . THR B 1 172 ? 17 30.297 17.797 1 95.75 172 THR B N 1
ATOM 3679 C CA . THR B 1 172 ? 16.594 29.594 16.594 1 95.75 172 THR B CA 1
ATOM 3680 C C . THR B 1 172 ? 15.07 29.578 16.469 1 95.75 172 THR B C 1
ATOM 3682 O O . THR B 1 172 ? 14.359 29.422 17.469 1 95.75 172 THR B O 1
ATOM 3685 N N . VAL B 1 173 ? 14.602 29.781 15.242 1 95.06 173 VAL B N 1
ATOM 3686 C CA . VAL B 1 173 ? 13.172 29.781 14.953 1 95.06 173 VAL B CA 1
ATOM 3687 C C . VAL B 1 173 ? 12.844 28.656 13.984 1 95.06 173 VAL B C 1
ATOM 3689 O O . VAL B 1 173 ? 13.414 28.578 12.891 1 95.06 173 VAL B O 1
ATOM 3692 N N . PHE B 1 174 ? 11.961 27.828 14.406 1 92.69 174 PHE B N 1
ATOM 3693 C CA . PHE B 1 174 ? 11.484 26.719 13.578 1 92.69 174 PHE B CA 1
ATOM 3694 C C . PHE B 1 174 ? 10.055 26.984 13.109 1 92.69 174 PHE B C 1
ATOM 3696 O O . PHE B 1 174 ? 9.359 27.844 13.656 1 92.69 174 PHE B O 1
ATOM 3703 N N . PRO B 1 175 ? 9.695 26.234 12.07 1 85.12 175 PRO B N 1
ATOM 3704 C CA . PRO B 1 175 ? 8.367 26.516 11.516 1 85.12 175 PRO B CA 1
ATOM 3705 C C . PRO B 1 175 ? 7.234 26.125 12.453 1 85.12 175 PRO B C 1
ATOM 3707 O O . PRO B 1 175 ? 6.242 26.844 12.578 1 85.12 175 PRO B O 1
ATOM 3710 N N . CYS B 1 176 ? 7.391 25.016 13.078 1 81.38 176 CYS B N 1
ATOM 3711 C CA . CYS B 1 176 ? 6.23 24.469 13.773 1 81.38 176 CYS B CA 1
ATOM 3712 C C . CYS B 1 176 ? 6.617 23.938 15.148 1 81.38 176 CYS B C 1
ATOM 3714 O O . CYS B 1 176 ? 7.633 23.25 15.289 1 81.38 176 CYS B O 1
ATOM 3716 N N . SER B 1 177 ? 5.758 24.219 16.047 1 77.06 177 SER B N 1
ATOM 3717 C CA . SER B 1 177 ? 5.977 23.781 17.422 1 77.06 177 SER B CA 1
ATOM 3718 C C . SER B 1 177 ? 5.82 22.266 17.547 1 77.06 177 SER B C 1
ATOM 3720 O O . SER B 1 177 ? 6.309 21.656 18.5 1 77.06 177 SER B O 1
ATOM 3722 N N . SER B 1 178 ? 5.199 21.688 16.578 1 70.56 178 SER B N 1
ATOM 3723 C CA . SER B 1 178 ? 4.965 20.25 16.594 1 70.56 178 SER B CA 1
ATOM 3724 C C . SER B 1 178 ? 6.27 19.469 16.469 1 70.56 178 SER B C 1
ATOM 3726 O O . SER B 1 178 ? 6.32 18.281 16.781 1 70.56 178 SER B O 1
ATOM 3728 N N . SER B 1 179 ? 7.23 20.125 15.992 1 76.44 179 SER B N 1
ATOM 3729 C CA . SER B 1 179 ? 8.523 19.453 15.844 1 76.44 179 SER B CA 1
ATOM 3730 C C . SER B 1 179 ? 9.109 19.078 17.203 1 76.44 179 SER B C 1
ATOM 3732 O O . SER B 1 179 ? 9.945 18.172 17.297 1 76.44 179 SER B O 1
ATOM 3734 N N . GLY B 1 180 ? 8.711 19.797 18.234 1 78 180 GLY B N 1
ATOM 3735 C CA . GLY B 1 180 ? 9.258 19.594 19.562 1 78 180 GLY B CA 1
ATOM 3736 C C . GLY B 1 180 ? 10.68 20.094 19.719 1 78 180 GLY B C 1
ATOM 3737 O O . GLY B 1 180 ? 11.344 19.781 20.703 1 78 180 GLY B O 1
ATOM 3738 N N . LEU B 1 181 ? 11.141 20.859 18.781 1 87.62 181 LEU B N 1
ATOM 3739 C CA . LEU B 1 181 ? 12.508 21.359 18.797 1 87.62 181 LEU B CA 1
ATOM 3740 C C . LEU B 1 181 ? 12.656 22.516 19.781 1 87.62 181 LEU B C 1
ATOM 3742 O O . LEU B 1 181 ? 11.711 23.281 19.984 1 87.62 181 LEU B O 1
ATOM 3746 N N . LYS B 1 182 ? 13.836 22.547 20.359 1 88.94 182 LYS B N 1
ATOM 3747 C CA . LYS B 1 182 ? 14.117 23.625 21.281 1 88.94 182 LYS B CA 1
ATOM 3748 C C . LYS B 1 182 ? 14.383 24.938 20.547 1 88.94 182 LYS B C 1
ATOM 3750 O O . LYS B 1 182 ? 15.281 25 19.703 1 88.94 182 LYS B O 1
ATOM 3755 N N . GLY B 1 183 ? 13.68 25.906 20.781 1 89.62 183 GLY B N 1
ATOM 3756 C CA . GLY B 1 183 ? 13.719 27.219 20.156 1 89.62 183 GLY B CA 1
ATOM 3757 C C . GLY B 1 183 ? 12.367 27.891 20.078 1 89.62 183 GLY B C 1
ATOM 3758 O O . GLY B 1 183 ? 11.5 27.641 20.922 1 89.62 183 GLY B O 1
ATOM 3759 N N . LYS B 1 184 ? 12.289 28.828 19.234 1 90.19 184 LYS B N 1
ATOM 3760 C CA . LYS B 1 184 ? 11.016 29.484 18.969 1 90.19 184 LYS B CA 1
ATOM 3761 C C . LYS B 1 184 ? 10.336 28.891 17.734 1 90.19 184 LYS B C 1
ATOM 3763 O O . LYS B 1 184 ? 10.969 28.172 16.953 1 90.19 184 LYS B O 1
ATOM 3768 N N . CYS B 1 185 ? 9.109 29.109 17.688 1 87.5 185 CYS B N 1
ATOM 3769 C CA . CYS B 1 185 ? 8.359 28.578 16.562 1 87.5 185 CYS B CA 1
ATOM 3770 C C . CYS B 1 185 ? 7.488 29.641 15.922 1 87.5 185 CYS B C 1
ATOM 3772 O O . CYS B 1 185 ? 6.832 30.422 16.625 1 87.5 185 CYS B O 1
ATOM 3774 N N . LEU B 1 186 ? 7.473 29.609 14.617 1 85.38 186 LEU B N 1
ATOM 3775 C CA . LEU B 1 186 ? 6.734 30.609 13.852 1 85.38 186 LEU B CA 1
ATOM 3776 C C . LEU B 1 186 ? 5.242 30.531 14.172 1 85.38 186 LEU B C 1
ATOM 3778 O O . LEU B 1 186 ? 4.547 31.547 14.125 1 85.38 186 LEU B O 1
ATOM 3782 N N . ASP B 1 187 ? 4.785 29.406 14.539 1 76.31 187 ASP B N 1
ATOM 3783 C CA . ASP B 1 187 ? 3.346 29.219 14.695 1 76.31 187 ASP B CA 1
ATOM 3784 C C . ASP B 1 187 ? 2.865 29.734 16.047 1 76.31 187 ASP B C 1
ATOM 3786 O O . ASP B 1 187 ? 1.67 29.969 16.25 1 76.31 187 ASP B O 1
ATOM 3790 N N . CYS B 1 188 ? 3.812 29.984 16.984 1 76.94 188 CYS B N 1
ATOM 3791 C CA . CYS B 1 188 ? 3.264 30.297 18.297 1 76.94 188 CYS B CA 1
ATOM 3792 C C . CYS B 1 188 ? 4.066 31.391 18.969 1 76.94 188 CYS B C 1
ATOM 3794 O O . CYS B 1 188 ? 3.605 32 19.938 1 76.94 188 CYS B O 1
ATOM 3796 N N . ASP B 1 189 ? 5.223 31.734 18.438 1 82.56 189 ASP B N 1
ATOM 3797 C CA . ASP B 1 189 ? 6.07 32.688 19.156 1 82.56 189 ASP B CA 1
ATOM 3798 C C . ASP B 1 189 ? 6.148 34 18.406 1 82.56 189 ASP B C 1
ATOM 3800 O O . ASP B 1 189 ? 5.895 34.062 17.203 1 82.56 189 ASP B O 1
ATOM 3804 N N . VAL B 1 190 ? 6.457 35 19.219 1 87.06 190 VAL B N 1
ATOM 3805 C CA . VAL B 1 190 ? 6.715 36.312 18.672 1 87.06 190 VAL B CA 1
ATOM 3806 C C . VAL B 1 190 ? 8.219 36.594 18.688 1 87.06 190 VAL B C 1
ATOM 3808 O O . VAL B 1 190 ? 8.875 36.406 19.719 1 87.06 190 VAL B O 1
ATOM 3811 N N . ILE B 1 191 ? 8.711 37.031 17.578 1 90.44 191 ILE B N 1
ATOM 3812 C CA . ILE B 1 191 ? 10.125 37.344 17.453 1 90.44 191 ILE B CA 1
ATOM 3813 C C . ILE B 1 191 ? 10.297 38.875 17.453 1 90.44 191 ILE B C 1
ATOM 3815 O O . ILE B 1 191 ? 9.773 39.562 16.562 1 90.44 191 ILE B O 1
ATOM 3819 N N . GLU B 1 192 ? 11.062 39.375 18.391 1 89.69 192 GLU B N 1
ATOM 3820 C CA . GLU B 1 192 ? 11.156 40.844 18.547 1 89.69 192 GLU B CA 1
ATOM 3821 C C . GLU B 1 192 ? 12.578 41.344 18.297 1 89.69 192 GLU B C 1
ATOM 3823 O O . GLU B 1 192 ? 12.781 42.5 17.969 1 89.69 192 GLU B O 1
ATOM 3828 N N . GLU B 1 193 ? 13.508 40.5 18.469 1 91.25 193 GLU B N 1
ATOM 3829 C CA . GLU B 1 193 ? 14.898 40.938 18.406 1 91.25 193 GLU B CA 1
ATOM 3830 C C . GLU B 1 193 ? 15.578 40.438 17.141 1 91.25 193 GLU B C 1
ATOM 3832 O O . GLU B 1 193 ? 15.234 39.375 16.625 1 91.25 193 GLU B O 1
ATOM 3837 N N . ASP B 1 194 ? 16.547 41.219 16.719 1 93.75 194 ASP B N 1
ATOM 3838 C CA . ASP B 1 194 ? 17.359 40.812 15.578 1 93.75 194 ASP B CA 1
ATOM 3839 C C . ASP B 1 194 ? 18.266 39.656 15.938 1 93.75 194 ASP B C 1
ATOM 3841 O O . ASP B 1 194 ? 18.531 39.406 17.125 1 93.75 194 ASP B O 1
ATOM 3845 N N . GLY B 1 195 ? 18.641 38.875 14.875 1 93.25 195 GLY B N 1
ATOM 3846 C CA . GLY B 1 195 ? 19.656 37.875 15.07 1 93.25 195 GLY B CA 1
ATOM 3847 C C . GLY B 1 195 ? 19.094 36.469 15.148 1 93.25 195 GLY B C 1
ATOM 3848 O O . GLY B 1 195 ? 19.812 35.531 15.477 1 93.25 195 GLY B O 1
ATOM 3849 N N . ALA B 1 196 ? 17.844 36.344 14.844 1 94.75 196 ALA B N 1
ATOM 3850 C CA . ALA B 1 196 ? 17.234 35 14.859 1 94.75 196 ALA B CA 1
ATOM 3851 C C . ALA B 1 196 ? 17.812 34.125 13.734 1 94.75 196 ALA B C 1
ATOM 3853 O O . ALA B 1 196 ? 18.188 34.625 12.68 1 94.75 196 ALA B O 1
ATOM 3854 N N . LEU B 1 197 ? 17.984 32.844 14.031 1 96.56 197 LEU B N 1
ATOM 3855 C CA . LEU B 1 197 ? 18.281 31.844 13.016 1 96.56 197 LEU B CA 1
ATOM 3856 C C . LEU B 1 197 ? 17.016 31.109 12.594 1 96.56 197 LEU B C 1
ATOM 3858 O O . LEU B 1 197 ? 16.5 30.266 13.336 1 96.56 197 LEU B O 1
ATOM 3862 N N . LEU B 1 198 ? 16.578 31.422 11.398 1 96.12 198 LEU B N 1
ATOM 3863 C CA . LEU B 1 198 ? 15.406 30.75 10.867 1 96.12 198 LEU B CA 1
ATOM 3864 C C . LEU B 1 198 ? 15.797 29.453 10.164 1 96.12 198 LEU B C 1
ATOM 3866 O O . LEU B 1 198 ? 16.609 29.453 9.242 1 96.12 198 LEU B O 1
ATOM 3870 N N . VAL B 1 199 ? 15.273 28.344 10.648 1 93.94 199 VAL B N 1
ATOM 3871 C CA . VAL B 1 199 ? 15.461 27.047 10.008 1 93.94 199 VAL B CA 1
ATOM 3872 C C . VAL B 1 199 ? 14.148 26.609 9.367 1 93.94 199 VAL B C 1
ATOM 3874 O O . VAL B 1 199 ? 13.148 26.406 10.062 1 93.94 199 VAL B O 1
ATOM 3877 N N . GLY B 1 200 ? 14.086 26.516 8.102 1 91.94 200 GLY B N 1
ATOM 3878 C CA . GLY B 1 200 ? 12.852 26.141 7.434 1 91.94 200 GLY B CA 1
ATOM 3879 C C . GLY B 1 200 ? 12.938 26.203 5.922 1 91.94 200 GLY B C 1
ATOM 3880 O O . GLY B 1 200 ? 14.031 26.109 5.352 1 91.94 200 GLY B O 1
ATOM 3881 N N . CYS B 1 201 ? 11.828 26.188 5.297 1 89.75 201 CYS B N 1
ATOM 3882 C CA . CYS B 1 201 ? 11.773 26.281 3.844 1 89.75 201 CYS B CA 1
ATOM 3883 C C . CYS B 1 201 ? 11.414 27.688 3.393 1 89.75 201 CYS B C 1
ATOM 3885 O O . CYS B 1 201 ? 11.422 28.625 4.195 1 89.75 201 CYS B O 1
ATOM 3887 N N . GLU B 1 202 ? 11.156 27.828 2.076 1 84.5 202 GLU B N 1
ATOM 3888 C CA . GLU B 1 202 ? 10.836 29.141 1.521 1 84.5 202 GLU B CA 1
ATOM 3889 C C . GLU B 1 202 ? 9.516 29.672 2.078 1 84.5 202 GLU B C 1
ATOM 3891 O O . GLU B 1 202 ? 9.352 30.875 2.26 1 84.5 202 GLU B O 1
ATOM 3896 N N . ILE B 1 203 ? 8.688 28.766 2.352 1 86.94 203 ILE B N 1
ATOM 3897 C CA . ILE B 1 203 ? 7.414 29.172 2.936 1 86.94 203 ILE B CA 1
ATOM 3898 C C . ILE B 1 203 ? 7.641 29.703 4.348 1 86.94 203 ILE B C 1
ATOM 3900 O O . ILE B 1 203 ? 7.062 30.734 4.734 1 86.94 203 ILE B O 1
ATOM 3904 N N . SER B 1 204 ? 8.477 29.016 5.098 1 89.94 204 SER B N 1
ATOM 3905 C CA . SER B 1 204 ? 8.828 29.484 6.438 1 89.94 204 SER B CA 1
ATOM 3906 C C . SER B 1 204 ? 9.453 30.875 6.395 1 89.94 204 SER B C 1
ATOM 3908 O O . SER B 1 204 ? 9.156 31.719 7.238 1 89.94 204 SER B O 1
ATOM 3910 N N . LYS B 1 205 ? 10.273 31.031 5.426 1 91.44 205 LYS B N 1
ATOM 3911 C CA . LYS B 1 205 ? 10.906 32.344 5.25 1 91.44 205 LYS B CA 1
ATOM 3912 C C . LYS B 1 205 ? 9.875 33.406 4.969 1 91.44 205 LYS B C 1
ATOM 3914 O O . LYS B 1 205 ? 9.883 34.469 5.609 1 91.44 205 LYS B O 1
ATOM 3919 N N . SER B 1 206 ? 9 33.125 4.02 1 89.06 206 SER B N 1
ATOM 3920 C CA . SER B 1 206 ? 7.949 34.094 3.668 1 89.06 206 SER B CA 1
ATOM 3921 C C . SER B 1 206 ? 7.062 34.406 4.867 1 89.06 206 SER B C 1
ATOM 3923 O O . SER B 1 206 ? 6.676 35.562 5.074 1 89.06 206 SER B O 1
ATOM 3925 N N . LEU B 1 207 ? 6.793 33.406 5.648 1 88.81 207 LEU B N 1
ATOM 3926 C CA . LEU B 1 207 ? 5.969 33.594 6.84 1 88.81 207 LEU B CA 1
ATOM 3927 C C . LEU B 1 207 ? 6.684 34.469 7.867 1 88.81 207 LEU B C 1
ATOM 3929 O O . LEU B 1 207 ? 6.078 35.375 8.461 1 88.81 207 LEU B O 1
ATOM 3933 N N . PHE B 1 208 ? 7.941 34.219 8.062 1 92.19 208 PHE B N 1
ATOM 3934 C CA . PHE B 1 208 ? 8.75 34.969 8.992 1 92.19 208 PHE B CA 1
ATOM 3935 C C . PHE B 1 208 ? 8.758 36.469 8.609 1 92.19 208 PHE B C 1
ATOM 3937 O O . PHE B 1 208 ? 8.492 37.312 9.445 1 92.19 208 PHE B O 1
ATOM 3944 N N . GLU B 1 209 ? 8.961 36.688 7.367 1 91.69 209 GLU B N 1
ATOM 3945 C CA . GLU B 1 209 ? 9.062 38.062 6.871 1 91.69 209 GLU B CA 1
ATOM 3946 C C . GLU B 1 209 ? 7.719 38.781 6.953 1 91.69 209 GLU B C 1
ATOM 3948 O O . GLU B 1 209 ? 7.672 40 7.176 1 91.69 209 GLU B O 1
ATOM 3953 N N . SER B 1 210 ? 6.691 38.031 6.715 1 85.88 210 SER B N 1
ATOM 3954 C CA . SER B 1 210 ? 5.352 38.625 6.789 1 85.88 210 SER B CA 1
ATOM 3955 C C . SER B 1 210 ? 4.969 38.938 8.227 1 85.88 210 SER B C 1
ATOM 3957 O O . SER B 1 210 ? 4.391 40 8.5 1 85.88 210 SER B O 1
ATOM 3959 N N . ARG B 1 211 ? 5.324 38.094 9.164 1 86 211 ARG B N 1
ATOM 3960 C CA . ARG B 1 211 ? 4.93 38.25 10.562 1 86 211 ARG B CA 1
ATOM 3961 C C . ARG B 1 211 ? 5.82 39.25 11.289 1 86 211 ARG B C 1
ATOM 3963 O O . ARG B 1 211 ? 5.371 39.938 12.211 1 86 211 ARG B O 1
ATOM 3970 N N . PHE B 1 212 ? 7.027 39.281 10.836 1 91 212 PHE B N 1
ATOM 3971 C CA . PHE B 1 212 ? 8.008 40.125 11.539 1 91 212 PHE B CA 1
ATOM 3972 C C . PHE B 1 212 ? 8.789 40.969 10.555 1 91 212 PHE B C 1
ATOM 3974 O O . PHE B 1 212 ? 10 40.812 10.414 1 91 212 PHE B O 1
ATOM 3981 N N . PRO B 1 213 ? 8.078 41.938 9.984 1 90.06 213 PRO B N 1
ATOM 3982 C CA . PRO B 1 213 ? 8.75 42.781 9 1 90.06 213 PRO B CA 1
ATOM 3983 C C . PRO B 1 213 ? 9.891 43.594 9.602 1 90.06 213 PRO B C 1
ATOM 3985 O O . PRO B 1 213 ? 9.75 44.156 10.68 1 90.06 213 PRO B O 1
ATOM 3988 N N . GLY B 1 214 ? 11.031 43.531 8.914 1 92.62 214 GLY B N 1
ATOM 3989 C CA . GLY B 1 214 ? 12.141 44.406 9.273 1 92.62 214 GLY B CA 1
ATOM 3990 C C . GLY B 1 214 ? 13.125 43.75 10.227 1 92.62 214 GLY B C 1
ATOM 3991 O O . GLY B 1 214 ? 14.195 44.312 10.5 1 92.62 214 GLY B O 1
ATOM 3992 N N . ILE B 1 215 ? 12.773 42.625 10.805 1 94.38 215 ILE B N 1
ATOM 3993 C CA . ILE B 1 215 ? 13.664 41.906 11.719 1 94.38 215 ILE B CA 1
ATOM 3994 C C . ILE B 1 215 ? 14.773 41.219 10.922 1 94.38 215 ILE B C 1
ATOM 3996 O O . ILE B 1 215 ? 14.508 40.562 9.93 1 94.38 215 ILE B O 1
ATOM 4000 N N . GLU B 1 216 ? 15.992 41.5 11.383 1 95.75 216 GLU B N 1
ATOM 4001 C CA . GLU B 1 216 ? 17.125 40.844 10.742 1 95.75 216 GLU B CA 1
ATOM 4002 C C . GLU B 1 216 ? 17.266 39.406 11.227 1 95.75 216 GLU B C 1
ATOM 4004 O O . GLU B 1 216 ? 17.109 39.125 12.422 1 95.75 216 GLU B O 1
ATOM 4009 N N . TYR B 1 217 ? 17.531 38.469 10.289 1 96.44 217 TYR B N 1
ATOM 4010 C CA . TYR B 1 217 ? 17.641 37.062 10.633 1 96.44 217 TYR B CA 1
ATOM 4011 C C . TYR B 1 217 ? 18.609 36.344 9.688 1 96.44 217 TYR B C 1
ATOM 4013 O O . TYR B 1 217 ? 18.938 36.875 8.617 1 96.44 217 TYR B O 1
ATOM 4021 N N . SER B 1 218 ? 19.234 35.25 10.125 1 95.56 218 SER B N 1
ATOM 4022 C CA . SER B 1 218 ? 19.906 34.281 9.266 1 95.56 218 SER B CA 1
ATOM 4023 C C . SER B 1 218 ? 19 33.125 8.891 1 95.56 218 SER B C 1
ATOM 4025 O O . SER B 1 218 ? 18 32.875 9.578 1 95.56 218 SER B O 1
ATOM 4027 N N . PHE B 1 219 ? 19.344 32.5 7.727 1 95.12 219 PHE B N 1
ATOM 4028 C CA . PHE B 1 219 ? 18.406 31.531 7.203 1 95.12 219 PHE B CA 1
ATOM 4029 C C . PHE B 1 219 ? 19.125 30.234 6.828 1 95.12 219 PHE B C 1
ATOM 4031 O O . PHE B 1 219 ? 20.094 30.25 6.082 1 95.12 219 PHE B O 1
ATOM 4038 N N . VAL B 1 220 ? 18.719 29.156 7.484 1 93.69 220 VAL B N 1
ATOM 4039 C CA . VAL B 1 220 ? 19.109 27.812 7.062 1 93.69 220 VAL B CA 1
ATOM 4040 C C . VAL B 1 220 ? 17.969 27.188 6.238 1 93.69 220 VAL B C 1
ATOM 4042 O O . VAL B 1 220 ? 16.906 26.891 6.77 1 93.69 220 VAL B O 1
ATOM 4045 N N . ASN B 1 221 ? 18.25 26.969 4.996 1 91.31 221 ASN B N 1
ATOM 4046 C CA . ASN B 1 221 ? 17.266 26.453 4.055 1 91.31 221 ASN B CA 1
ATOM 4047 C C . ASN B 1 221 ? 17.234 24.922 4.059 1 91.31 221 ASN B C 1
ATOM 4049 O O . ASN B 1 221 ? 18.25 24.281 3.779 1 91.31 221 ASN B O 1
ATOM 4053 N N . ILE B 1 222 ? 16.094 24.375 4.363 1 89.31 222 ILE B N 1
ATOM 4054 C CA . ILE B 1 222 ? 16 22.922 4.41 1 89.31 222 ILE B CA 1
ATOM 4055 C C . ILE B 1 222 ? 15.133 22.422 3.256 1 89.31 222 ILE B C 1
ATOM 4057 O O . ILE B 1 222 ? 14.672 21.281 3.268 1 89.31 222 ILE B O 1
ATOM 4061 N N . CYS B 1 223 ? 14.891 23.281 2.328 1 88.69 223 CYS B N 1
ATOM 4062 C CA . CYS B 1 223 ? 14.188 22.875 1.114 1 88.69 223 CYS B CA 1
ATOM 4063 C C . CYS B 1 223 ? 15.047 21.953 0.268 1 88.69 223 CYS B C 1
ATOM 4065 O O . CYS B 1 223 ? 16.188 22.281 -0.084 1 88.69 223 CYS B O 1
ATOM 4067 N N . PRO B 1 224 ? 14.508 20.812 -0.107 1 84.19 224 PRO B N 1
ATOM 4068 C CA . PRO B 1 224 ? 15.305 19.875 -0.896 1 84.19 224 PRO B CA 1
ATOM 4069 C C . PRO B 1 224 ? 15.781 20.453 -2.221 1 84.19 224 PRO B C 1
ATOM 4071 O O . PRO B 1 224 ? 16.812 20.031 -2.756 1 84.19 224 PRO B O 1
ATOM 4074 N N . PHE B 1 225 ? 15.148 21.516 -2.723 1 87.31 225 PHE B N 1
ATOM 4075 C CA . PHE B 1 225 ? 15.469 22.078 -4.023 1 87.31 225 PHE B CA 1
ATOM 4076 C C . PHE B 1 225 ? 16.625 23.078 -3.912 1 87.31 225 PHE B C 1
ATOM 4078 O O . PHE B 1 225 ? 17.297 23.359 -4.902 1 87.31 225 PHE B O 1
ATOM 4085 N N . LYS B 1 226 ? 16.828 23.578 -2.748 1 85.62 226 LYS B N 1
ATOM 4086 C CA . LYS B 1 226 ? 17.75 24.688 -2.65 1 85.62 226 LYS B CA 1
ATOM 4087 C C . LYS B 1 226 ? 18.781 24.453 -1.548 1 85.62 226 LYS B C 1
ATOM 4089 O O . LYS B 1 226 ? 19.781 25.172 -1.471 1 85.62 226 LYS B O 1
ATOM 4094 N N . SER B 1 227 ? 18.531 23.469 -0.785 1 83.81 227 SER B N 1
ATOM 4095 C CA . SER B 1 227 ? 19.328 23.281 0.414 1 83.81 227 SER B CA 1
ATOM 4096 C C . SER B 1 227 ? 20.703 22.703 0.072 1 83.81 227 SER B C 1
ATOM 4098 O O . SER B 1 227 ? 20.828 21.875 -0.823 1 83.81 227 SER B O 1
ATOM 4100 N N . ASP B 1 228 ? 21.672 23.188 0.813 1 79.31 228 ASP B N 1
ATOM 4101 C CA . ASP B 1 228 ? 23 22.609 0.723 1 79.31 228 ASP B CA 1
ATOM 4102 C C . ASP B 1 228 ? 23.188 21.484 1.751 1 79.31 228 ASP B C 1
ATOM 4104 O O . ASP B 1 228 ? 24.156 20.734 1.685 1 79.31 228 ASP B O 1
ATOM 4108 N N . ILE B 1 229 ? 22.297 21.375 2.611 1 80.06 229 ILE B N 1
ATOM 4109 C CA . ILE B 1 229 ? 22.422 20.422 3.705 1 80.06 229 ILE B CA 1
ATOM 4110 C C . ILE B 1 229 ? 21.547 19.203 3.426 1 80.06 229 ILE B C 1
ATOM 4112 O O . ILE B 1 229 ? 21.859 18.094 3.842 1 80.06 229 ILE B O 1
ATOM 4116 N N . PHE B 1 230 ? 20.578 19.453 2.732 1 80 230 PHE B N 1
ATOM 4117 C CA . PHE B 1 230 ? 19.547 18.453 2.432 1 80 230 PHE B CA 1
ATOM 4118 C C . PHE B 1 230 ? 19.578 18.094 0.955 1 80 230 PHE B C 1
ATOM 4120 O O . PHE B 1 230 ? 18.922 18.734 0.135 1 80 230 PHE B O 1
ATOM 4127 N N . LYS B 1 231 ? 20.516 17.141 0.604 1 85.31 231 LYS B N 1
ATOM 4128 C CA . LYS B 1 231 ? 20.641 16.828 -0.816 1 85.31 231 LYS B CA 1
ATOM 4129 C C . LYS B 1 231 ? 20.609 15.32 -1.047 1 85.31 231 LYS B C 1
ATOM 4131 O O . LYS B 1 231 ? 21.188 14.555 -0.279 1 85.31 231 LYS B O 1
ATOM 4136 N N . PRO B 1 232 ? 19.844 15.031 -2.035 1 94.06 232 PRO B N 1
ATOM 4137 C CA . PRO B 1 232 ? 19.891 13.609 -2.393 1 94.06 232 PRO B CA 1
ATOM 4138 C C . PRO B 1 232 ? 21.219 13.203 -3.004 1 94.06 232 PRO B C 1
ATOM 4140 O O . PRO B 1 232 ? 21.891 14.016 -3.65 1 94.06 232 PRO B O 1
ATOM 4143 N N . THR B 1 233 ? 21.688 12.008 -2.83 1 94.12 233 THR B N 1
ATOM 4144 C CA . THR B 1 233 ? 22.922 11.492 -3.387 1 94.12 233 THR B CA 1
ATOM 4145 C C . THR B 1 233 ? 22.656 10.438 -4.453 1 94.12 233 THR B C 1
ATOM 4147 O O . THR B 1 233 ? 23.562 10.039 -5.191 1 94.12 233 THR B O 1
ATOM 4150 N N . ARG B 1 234 ? 21.484 10.016 -4.641 1 96.62 234 ARG B N 1
ATOM 4151 C CA . ARG B 1 234 ? 20.984 9.062 -5.629 1 96.62 234 ARG B CA 1
ATOM 4152 C C . ARG B 1 234 ? 19.484 9.219 -5.836 1 96.62 234 ARG B C 1
ATOM 4154 O O . ARG B 1 234 ? 18.875 10.141 -5.289 1 96.62 234 ARG B O 1
ATOM 4161 N N . VAL B 1 235 ? 18.906 8.383 -6.668 1 97.88 235 VAL B N 1
ATOM 4162 C CA . VAL B 1 235 ? 17.469 8.414 -6.883 1 97.88 235 VAL B CA 1
ATOM 4163 C C . VAL B 1 235 ? 16.75 8.523 -5.539 1 97.88 235 VAL B C 1
ATOM 4165 O O . VAL B 1 235 ? 17.109 7.84 -4.578 1 97.88 235 VAL B O 1
ATOM 4168 N N . PHE B 1 236 ? 15.688 9.445 -5.469 1 98.31 236 PHE B N 1
ATOM 4169 C CA . PHE B 1 236 ? 15.227 9.766 -4.121 1 98.31 236 PHE B CA 1
ATOM 4170 C C . PHE B 1 236 ? 13.727 10.031 -4.109 1 98.31 236 PHE B C 1
ATOM 4172 O O . PHE B 1 236 ? 13.109 10.195 -5.168 1 98.31 236 PHE B O 1
ATOM 4179 N N . ILE B 1 237 ? 13.211 9.961 -2.912 1 98.44 237 ILE B N 1
ATOM 4180 C CA . ILE B 1 237 ? 11.914 10.547 -2.582 1 98.44 237 ILE B CA 1
ATOM 4181 C C . ILE B 1 237 ? 12.07 11.531 -1.426 1 98.44 237 ILE B C 1
ATOM 4183 O O . ILE B 1 237 ? 12.828 11.281 -0.49 1 98.44 237 ILE B O 1
ATOM 4187 N N . THR B 1 238 ? 11.383 12.609 -1.512 1 97.06 238 THR B N 1
ATOM 4188 C CA . THR B 1 238 ? 11.43 13.617 -0.463 1 97.06 238 THR B CA 1
ATOM 4189 C C . THR B 1 238 ? 10.102 14.367 -0.371 1 97.06 238 THR B C 1
ATOM 4191 O O . THR B 1 238 ? 9.141 14.023 -1.055 1 97.06 238 THR B O 1
ATOM 4194 N N . ARG B 1 239 ? 10.023 15.297 0.54 1 93.69 239 ARG B N 1
ATOM 4195 C CA . ARG B 1 239 ? 8.805 16.062 0.736 1 93.69 239 ARG B CA 1
ATOM 4196 C C . ARG B 1 239 ? 9.055 17.562 0.519 1 93.69 239 ARG B C 1
ATOM 4198 O O . ARG B 1 239 ? 10.164 18.047 0.749 1 93.69 239 ARG B O 1
ATOM 4205 N N . CYS B 1 240 ? 7.988 18.156 0.092 1 92.06 240 CYS B N 1
ATOM 4206 C CA . CYS B 1 240 ? 8.016 19.609 -0.094 1 92.06 240 CYS B CA 1
ATOM 4207 C C . CYS B 1 240 ? 6.742 20.25 0.439 1 92.06 240 CYS B C 1
ATOM 4209 O O . CYS B 1 240 ? 5.668 19.656 0.374 1 92.06 240 CYS B O 1
ATOM 4211 N N . CYS B 1 241 ? 6.836 21.484 0.946 1 87.81 241 CYS B N 1
ATOM 4212 C CA . CYS B 1 241 ? 5.707 22.203 1.515 1 87.81 241 CYS B CA 1
ATOM 4213 C C . CYS B 1 241 ? 4.797 22.75 0.417 1 87.81 241 CYS B C 1
ATOM 4215 O O . CYS B 1 241 ? 3.658 23.141 0.684 1 87.81 241 CYS B O 1
ATOM 4217 N N . ARG B 1 242 ? 5.344 22.797 -0.77 1 88.06 242 ARG B N 1
ATOM 4218 C CA . ARG B 1 242 ? 4.57 23.312 -1.899 1 88.06 242 ARG B CA 1
ATOM 4219 C C . ARG B 1 242 ? 3.986 22.156 -2.719 1 88.06 242 ARG B C 1
ATOM 4221 O O . ARG B 1 242 ? 4.723 21.422 -3.373 1 88.06 242 ARG B O 1
ATOM 4228 N N . ALA B 1 243 ? 2.693 22.094 -2.779 1 87.06 243 ALA B N 1
ATOM 4229 C CA . ALA B 1 243 ? 2.002 21.016 -3.48 1 87.06 243 ALA B CA 1
ATOM 4230 C C . ALA B 1 243 ? 2.352 21.016 -4.965 1 87.06 243 ALA B C 1
ATOM 4232 O O . ALA B 1 243 ? 2.416 19.953 -5.594 1 87.06 243 ALA B O 1
ATOM 4233 N N . GLU B 1 244 ? 2.596 22.25 -5.516 1 90.44 244 GLU B N 1
ATOM 4234 C CA . GLU B 1 244 ? 2.879 22.391 -6.941 1 90.44 244 GLU B CA 1
ATOM 4235 C C . GLU B 1 244 ? 4.211 21.734 -7.301 1 90.44 244 GLU B C 1
ATOM 4237 O O . GLU B 1 244 ? 4.48 21.469 -8.477 1 90.44 244 GLU B O 1
ATOM 4242 N N . ASN B 1 245 ? 5.051 21.484 -6.32 1 92.38 245 ASN B N 1
ATOM 4243 C CA . ASN B 1 245 ? 6.352 20.875 -6.559 1 92.38 245 ASN B CA 1
ATOM 4244 C C . ASN B 1 245 ? 6.27 19.344 -6.512 1 92.38 245 ASN B C 1
ATOM 4246 O O . ASN B 1 245 ? 7.262 18.656 -6.754 1 92.38 245 ASN B O 1
ATOM 4250 N N . SER B 1 246 ? 5.113 18.797 -6.246 1 95.06 246 SER B N 1
ATOM 4251 C CA . SER B 1 246 ? 4.973 17.359 -6.152 1 95.06 246 SER B CA 1
ATOM 4252 C C . SER B 1 246 ? 5.133 16.688 -7.52 1 95.06 246 SER B C 1
ATOM 4254 O O . SER B 1 246 ? 4.789 17.281 -8.547 1 95.06 246 SER B O 1
ATOM 4256 N N . GLY B 1 247 ? 5.578 15.484 -7.539 1 97.06 247 GLY B N 1
ATOM 4257 C CA . GLY B 1 247 ? 5.773 14.734 -8.766 1 97.06 247 GLY B CA 1
ATOM 4258 C C . GLY B 1 247 ? 7.215 14.328 -9 1 97.06 247 GLY B C 1
ATOM 4259 O O . GLY B 1 247 ? 8.016 14.305 -8.07 1 97.06 247 GLY B O 1
ATOM 4260 N N . ILE B 1 248 ? 7.469 13.898 -10.219 1 97.94 248 ILE B N 1
ATOM 4261 C CA . ILE B 1 248 ? 8.82 13.523 -10.602 1 97.94 248 ILE B CA 1
ATOM 4262 C C . ILE B 1 248 ? 9.656 14.781 -10.844 1 97.94 248 ILE B C 1
ATOM 4264 O O . ILE B 1 248 ? 9.227 15.68 -11.578 1 97.94 248 ILE B O 1
ATOM 4268 N N . VAL B 1 249 ? 10.773 14.812 -10.219 1 96.88 249 VAL B N 1
ATOM 4269 C CA . VAL B 1 249 ? 11.617 16 -10.312 1 96.88 249 VAL B CA 1
ATOM 4270 C C . VAL B 1 249 ? 13.078 15.594 -10.508 1 96.88 249 VAL B C 1
ATOM 4272 O O . VAL B 1 249 ? 13.406 14.406 -10.453 1 96.88 249 VAL B O 1
ATOM 4275 N N . THR B 1 250 ? 13.898 16.578 -10.836 1 95.38 250 THR B N 1
ATOM 4276 C CA . THR B 1 250 ? 15.352 16.453 -10.836 1 95.38 250 THR B CA 1
ATOM 4277 C C . THR B 1 250 ? 15.984 17.484 -9.914 1 95.38 250 THR B C 1
ATOM 4279 O O . THR B 1 250 ? 15.75 18.688 -10.055 1 95.38 250 THR B O 1
ATOM 4282 N N . ILE B 1 251 ? 16.672 16.984 -8.914 1 93 251 ILE B N 1
ATOM 4283 C CA . ILE B 1 251 ? 17.391 17.844 -7.98 1 93 251 ILE B CA 1
ATOM 4284 C C . ILE B 1 251 ? 18.891 17.547 -8.047 1 93 251 ILE B C 1
ATOM 4286 O O . ILE B 1 251 ? 19.312 16.391 -7.875 1 93 251 ILE B O 1
ATOM 4290 N N . ALA B 1 252 ? 19.703 18.594 -8.344 1 87.88 252 ALA B N 1
ATOM 4291 C CA . ALA B 1 252 ? 21.141 18.438 -8.461 1 87.88 252 ALA B CA 1
ATOM 4292 C C . ALA B 1 252 ? 21.5 17.328 -9.445 1 87.88 252 ALA B C 1
ATOM 4294 O O . ALA B 1 252 ? 22.375 16.484 -9.156 1 87.88 252 ALA B O 1
ATOM 4295 N N . GLY B 1 253 ? 20.719 17.141 -10.453 1 92.25 253 GLY B N 1
ATOM 4296 C CA . GLY B 1 253 ? 21 16.188 -11.523 1 92.25 253 GLY B CA 1
ATOM 4297 C C . GLY B 1 253 ? 20.484 14.797 -11.219 1 92.25 253 GLY B C 1
ATOM 4298 O O . GLY B 1 253 ? 20.656 13.883 -12.031 1 92.25 253 GLY B O 1
ATOM 4299 N N . ILE B 1 254 ? 19.875 14.664 -10.117 1 95.38 254 ILE B N 1
ATOM 4300 C CA . ILE B 1 254 ? 19.422 13.336 -9.711 1 95.38 254 ILE B CA 1
ATOM 4301 C C . ILE B 1 254 ? 17.906 13.266 -9.797 1 95.38 254 ILE B C 1
ATOM 4303 O O . ILE B 1 254 ? 17.203 14.148 -9.289 1 95.38 254 ILE B O 1
ATOM 4307 N N . LYS B 1 255 ? 17.422 12.25 -10.43 1 96.62 255 LYS B N 1
ATOM 4308 C CA . LYS B 1 255 ? 15.977 12.047 -10.57 1 96.62 255 LYS B CA 1
ATOM 4309 C C . LYS B 1 255 ? 15.359 11.562 -9.266 1 96.62 255 LYS B C 1
ATOM 4311 O O . LYS B 1 255 ? 15.945 10.742 -8.562 1 96.62 255 LYS B O 1
ATOM 4316 N N . GLY B 1 256 ? 14.18 12.125 -8.969 1 98 256 GLY B N 1
ATOM 4317 C CA . GLY B 1 256 ? 13.469 11.703 -7.773 1 98 256 GLY B CA 1
ATOM 4318 C C . GLY B 1 256 ? 12 12.086 -7.789 1 98 256 GLY B C 1
ATOM 4319 O O . GLY B 1 256 ? 11.477 12.5 -8.82 1 98 256 GLY B O 1
ATOM 4320 N N . ALA B 1 257 ? 11.391 11.789 -6.68 1 98.44 257 ALA B N 1
ATOM 4321 C CA . ALA B 1 257 ? 9.984 12.125 -6.492 1 98.44 257 ALA B CA 1
ATOM 4322 C C . ALA B 1 257 ? 9.789 13 -5.258 1 98.44 257 ALA B C 1
ATOM 4324 O O . ALA B 1 257 ? 10.477 12.828 -4.25 1 98.44 257 ALA B O 1
ATOM 4325 N N . VAL B 1 258 ? 8.844 13.906 -5.363 1 97.44 258 VAL B N 1
ATOM 4326 C CA . VAL B 1 258 ? 8.492 14.797 -4.262 1 97.44 258 VAL B CA 1
ATOM 4327 C C . VAL B 1 258 ? 7.016 14.633 -3.92 1 97.44 258 VAL B C 1
ATOM 4329 O O . VAL B 1 258 ? 6.164 14.602 -4.812 1 97.44 258 VAL B O 1
ATOM 4332 N N . VAL B 1 259 ? 6.766 14.438 -2.66 1 96.75 259 VAL B N 1
ATOM 4333 C CA . VAL B 1 259 ? 5.387 14.469 -2.186 1 96.75 259 VAL B CA 1
ATOM 4334 C C . VAL B 1 259 ? 5.184 15.672 -1.266 1 96.75 259 VAL B C 1
ATOM 4336 O O . VAL B 1 259 ? 6.145 16.203 -0.709 1 96.75 259 VAL B O 1
ATOM 4339 N N . HIS B 1 260 ? 3.961 16.109 -1.174 1 92.38 260 HIS B N 1
ATOM 4340 C CA . HIS B 1 260 ? 3.627 17.219 -0.298 1 92.38 260 HIS B CA 1
ATOM 4341 C C . HIS B 1 260 ? 3.684 16.812 1.169 1 92.38 260 HIS B C 1
ATOM 4343 O O . HIS B 1 260 ? 3.512 15.633 1.493 1 92.38 260 HIS B O 1
ATOM 4349 N N . TRP B 1 261 ? 3.842 17.75 2.041 1 85.56 261 TRP B N 1
ATOM 4350 C CA . TRP B 1 261 ? 3.869 17.484 3.475 1 85.56 261 TRP B CA 1
ATOM 4351 C C . TRP B 1 261 ? 2.547 16.891 3.939 1 85.56 261 TRP B C 1
ATOM 4353 O O . TRP B 1 261 ? 2.512 16.125 4.91 1 85.56 261 TRP B O 1
ATOM 4363 N N . GLY B 1 262 ? 1.525 17.156 3.266 1 85.5 262 GLY B N 1
ATOM 4364 C CA . GLY B 1 262 ? 0.214 16.625 3.594 1 85.5 262 GLY B CA 1
ATOM 4365 C C . GLY B 1 262 ? -0.118 15.352 2.838 1 85.5 262 GLY B C 1
ATOM 4366 O O . GLY B 1 262 ? -1.265 14.898 2.848 1 85.5 262 GLY B O 1
ATOM 4367 N N . ALA B 1 263 ? 0.851 14.758 2.205 1 91.75 263 ALA B N 1
ATOM 4368 C CA . ALA B 1 263 ? 0.621 13.57 1.384 1 91.75 263 ALA B CA 1
ATOM 4369 C C . ALA B 1 263 ? 0.142 12.398 2.234 1 91.75 263 ALA B C 1
ATOM 4371 O O . ALA B 1 263 ? 0.542 12.266 3.395 1 91.75 263 ALA B O 1
ATOM 4372 N N . SER B 1 264 ? -0.721 11.609 1.647 1 93 264 SER B N 1
ATOM 4373 C CA . SER B 1 264 ? -1.162 10.359 2.264 1 93 264 SER B CA 1
ATOM 4374 C C . SER B 1 264 ? -0.218 9.211 1.926 1 93 264 SER B C 1
ATOM 4376 O O . SER B 1 264 ? 0.673 9.359 1.087 1 93 264 SER B O 1
ATOM 4378 N N . GLU B 1 265 ? -0.444 8.094 2.658 1 96.5 265 GLU B N 1
ATOM 4379 C CA . GLU B 1 265 ? 0.313 6.895 2.324 1 96.5 265 GLU B CA 1
ATOM 4380 C C . GLU B 1 265 ? 0.097 6.492 0.869 1 96.5 265 GLU B C 1
ATOM 4382 O O . GLU B 1 265 ? 1.027 6.031 0.202 1 96.5 265 GLU B O 1
ATOM 4387 N N . PHE B 1 266 ? -1.109 6.688 0.365 1 97.56 266 PHE B N 1
ATOM 4388 C CA . PHE B 1 266 ? -1.394 6.359 -1.027 1 97.56 266 PHE B CA 1
ATOM 4389 C C . PHE B 1 266 ? -0.611 7.266 -1.97 1 97.56 266 PHE B C 1
ATOM 4391 O O . PHE B 1 266 ? -0.084 6.809 -2.984 1 97.56 266 PHE B O 1
ATOM 4398 N N . ASP B 1 267 ? -0.524 8.539 -1.678 1 96.81 267 ASP B N 1
ATOM 4399 C CA . ASP B 1 267 ? 0.262 9.477 -2.48 1 96.81 267 ASP B CA 1
ATOM 4400 C C . ASP B 1 267 ? 1.72 9.023 -2.572 1 96.81 267 ASP B C 1
ATOM 4402 O O . ASP B 1 267 ? 2.32 9.07 -3.648 1 96.81 267 ASP B O 1
ATOM 4406 N N . VAL B 1 268 ? 2.252 8.625 -1.438 1 98.19 268 VAL B N 1
ATOM 4407 C CA . VAL B 1 268 ? 3.635 8.164 -1.388 1 98.19 268 VAL B CA 1
ATOM 4408 C C . VAL B 1 268 ? 3.793 6.906 -2.24 1 98.19 268 VAL B C 1
ATOM 4410 O O . VAL B 1 268 ? 4.762 6.777 -2.994 1 98.19 268 VAL B O 1
ATOM 4413 N N . THR B 1 269 ? 2.828 5.973 -2.139 1 98.62 269 THR B N 1
ATOM 4414 C CA . THR B 1 269 ? 2.84 4.742 -2.922 1 98.62 269 THR B CA 1
ATOM 4415 C C . THR B 1 269 ? 2.924 5.051 -4.414 1 98.62 269 THR B C 1
ATOM 4417 O O . THR B 1 269 ? 3.773 4.504 -5.121 1 98.62 269 THR B O 1
ATOM 4420 N N . MET B 1 270 ? 2.098 5.961 -4.824 1 98.44 270 MET B N 1
ATOM 4421 C CA . MET B 1 270 ? 2.027 6.293 -6.246 1 98.44 270 MET B CA 1
ATOM 4422 C C . MET B 1 270 ? 3.273 7.051 -6.688 1 98.44 270 MET B C 1
ATOM 4424 O O . MET B 1 270 ? 3.754 6.867 -7.809 1 98.44 270 MET B O 1
ATOM 4428 N N . ALA B 1 271 ? 3.768 7.934 -5.836 1 98.62 271 ALA B N 1
ATOM 4429 C CA . ALA B 1 271 ? 4.973 8.688 -6.168 1 98.62 271 ALA B CA 1
ATOM 4430 C C . ALA B 1 271 ? 6.141 7.754 -6.461 1 98.62 271 ALA B C 1
ATOM 4432 O O . ALA B 1 271 ? 6.867 7.941 -7.441 1 98.62 271 ALA B O 1
ATOM 4433 N N . ILE B 1 272 ? 6.324 6.715 -5.641 1 98.69 272 ILE B N 1
ATOM 4434 C CA . ILE B 1 272 ? 7.414 5.758 -5.801 1 98.69 272 ILE B CA 1
ATOM 4435 C C . ILE B 1 272 ? 7.195 4.941 -7.07 1 98.69 272 ILE B C 1
ATOM 4437 O O . ILE B 1 272 ? 8.133 4.73 -7.852 1 98.69 272 ILE B O 1
ATOM 4441 N N . ARG B 1 273 ? 6.004 4.465 -7.293 1 98.31 273 ARG B N 1
ATOM 4442 C CA . ARG B 1 273 ? 5.719 3.672 -8.484 1 98.31 273 ARG B CA 1
ATOM 4443 C C . ARG B 1 273 ? 5.965 4.48 -9.75 1 98.31 273 ARG B C 1
ATOM 4445 O O . ARG B 1 273 ? 6.566 3.982 -10.703 1 98.31 273 ARG B O 1
ATOM 4452 N N . ASN B 1 274 ? 5.449 5.75 -9.75 1 98.19 274 ASN B N 1
ATOM 4453 C CA . ASN B 1 274 ? 5.668 6.625 -10.898 1 98.19 274 ASN B CA 1
ATOM 4454 C C . ASN B 1 274 ? 7.156 6.867 -11.141 1 98.19 274 ASN B C 1
ATOM 4456 O O . ASN B 1 274 ? 7.605 6.902 -12.281 1 98.19 274 ASN B O 1
ATOM 4460 N N . LEU B 1 275 ? 7.895 7.031 -10.086 1 98.5 275 LEU B N 1
ATOM 4461 C CA . LEU B 1 275 ? 9.336 7.234 -10.188 1 98.5 275 LEU B CA 1
ATOM 4462 C C . LEU B 1 275 ? 10.016 6.031 -10.836 1 98.5 275 LEU B C 1
ATOM 4464 O O . LEU B 1 275 ? 10.805 6.188 -11.766 1 98.5 275 LEU B O 1
ATOM 4468 N N . VAL B 1 276 ? 9.68 4.84 -10.383 1 97.88 276 VAL B N 1
ATOM 4469 C CA . VAL B 1 276 ? 10.281 3.615 -10.906 1 97.88 276 VAL B CA 1
ATOM 4470 C C . VAL B 1 276 ? 9.922 3.445 -12.375 1 97.88 276 VAL B C 1
ATOM 4472 O O . VAL B 1 276 ? 10.773 3.07 -13.188 1 97.88 276 VAL B O 1
ATOM 4475 N N . GLN B 1 277 ? 8.68 3.729 -12.68 1 96.38 277 GLN B N 1
ATOM 4476 C CA . GLN B 1 277 ? 8.258 3.641 -14.07 1 96.38 277 GLN B CA 1
ATOM 4477 C C . GLN B 1 277 ? 9.047 4.605 -14.953 1 96.38 277 GLN B C 1
ATOM 4479 O O . GLN B 1 277 ? 9.469 4.246 -16.047 1 96.38 277 GLN B O 1
ATOM 4484 N N . GLU B 1 278 ? 9.242 5.805 -14.461 1 96.06 278 GLU B N 1
ATOM 4485 C CA . GLU B 1 278 ? 10.023 6.801 -15.188 1 96.06 278 GLU B CA 1
ATOM 4486 C C . GLU B 1 278 ? 11.469 6.344 -15.375 1 96.06 278 GLU B C 1
ATOM 4488 O O . GLU B 1 278 ? 12.047 6.531 -16.453 1 96.06 278 GLU B O 1
ATOM 4493 N N . LEU B 1 279 ? 12.031 5.754 -14.375 1 95.81 279 LEU B N 1
ATOM 4494 C CA . LEU B 1 279 ? 13.414 5.281 -14.43 1 95.81 279 LEU B CA 1
ATOM 4495 C C . LEU B 1 279 ? 13.555 4.145 -15.438 1 95.81 279 LEU B C 1
ATOM 4497 O O . LEU B 1 279 ? 14.539 4.082 -16.172 1 95.81 279 LEU B O 1
ATOM 4501 N N . LYS B 1 280 ? 12.57 3.275 -15.477 1 92.06 280 LYS B N 1
ATOM 4502 C CA . LYS B 1 280 ? 12.617 2.143 -16.391 1 92.06 280 LYS B CA 1
ATOM 4503 C C . LYS B 1 280 ? 12.43 2.598 -17.844 1 92.06 280 LYS B C 1
ATOM 4505 O O . LYS B 1 280 ? 13.023 2.023 -18.766 1 92.06 280 LYS B O 1
ATOM 4510 N N . LEU B 1 281 ? 11.602 3.57 -18.016 1 88.12 281 LEU B N 1
ATOM 4511 C CA . LEU B 1 281 ? 11.414 4.129 -19.344 1 88.12 281 LEU B CA 1
ATOM 4512 C C . LEU B 1 281 ? 12.688 4.812 -19.828 1 88.12 281 LEU B C 1
ATOM 4514 O O . LEU B 1 281 ? 13.031 4.727 -21.016 1 88.12 281 LEU B O 1
ATOM 4518 N N . SER B 1 282 ? 13.383 5.445 -18.953 1 82.94 282 SER B N 1
ATOM 4519 C CA . SER B 1 282 ? 14.617 6.145 -19.312 1 82.94 282 SER B CA 1
ATOM 4520 C C . SER B 1 282 ? 15.719 5.164 -19.703 1 82.94 282 SER B C 1
ATOM 4522 O O . SER B 1 282 ? 16.484 5.41 -20.625 1 82.94 282 SER B O 1
ATOM 4524 N N . VAL B 1 283 ? 15.812 4.074 -19.016 1 77.5 283 VAL B N 1
ATOM 4525 C CA . VAL B 1 283 ? 16.812 3.059 -19.312 1 77.5 283 VAL B CA 1
ATOM 4526 C C . VAL B 1 283 ? 16.516 2.42 -20.672 1 77.5 283 VAL B C 1
ATOM 4528 O O . VAL B 1 283 ? 17.438 2.189 -21.469 1 77.5 283 VAL B O 1
ATOM 4531 N N . LYS B 1 284 ? 15.219 2.178 -20.906 1 72.94 284 LYS B N 1
ATOM 4532 C CA . LYS B 1 284 ? 14.852 1.597 -22.188 1 72.94 284 LYS B CA 1
ATOM 4533 C C . LYS B 1 284 ? 15.203 2.537 -23.344 1 72.94 284 LYS B C 1
ATOM 4535 O O . LYS B 1 284 ? 15.633 2.09 -24.406 1 72.94 284 LYS B O 1
ATOM 4540 N N . LYS B 1 285 ? 15.055 3.885 -23.141 1 73 285 LYS B N 1
ATOM 4541 C CA . LYS B 1 285 ? 15.352 4.867 -24.172 1 73 285 LYS B CA 1
ATOM 4542 C C . LYS B 1 285 ? 16.859 4.953 -24.438 1 73 285 LYS B C 1
ATOM 4544 O O . LYS B 1 285 ? 17.281 5.172 -25.562 1 73 285 LYS B O 1
ATOM 4549 N N . ASP B 1 286 ? 17.578 4.691 -23.391 1 68.5 286 ASP B N 1
ATOM 4550 C CA . ASP B 1 286 ? 19.031 4.75 -23.531 1 68.5 286 ASP B CA 1
ATOM 4551 C C . ASP B 1 286 ? 19.562 3.506 -24.234 1 68.5 286 ASP B C 1
ATOM 4553 O O . ASP B 1 286 ? 20.641 3.541 -24.844 1 68.5 286 ASP B O 1
ATOM 4557 N N . ASN B 1 287 ? 18.828 2.465 -24.141 1 62.59 287 ASN B N 1
ATOM 4558 C CA . ASN B 1 287 ? 19.234 1.216 -24.781 1 62.59 287 ASN B CA 1
ATOM 4559 C C . ASN B 1 287 ? 18.688 1.094 -26.203 1 62.59 287 ASN B C 1
ATOM 4561 O O . ASN B 1 287 ? 18.969 0.119 -26.891 1 62.59 287 ASN B O 1
ATOM 4565 N N . LEU B 1 288 ? 17.859 1.938 -26.594 1 54.78 288 LEU B N 1
ATOM 4566 C CA . LEU B 1 288 ? 17.406 1.997 -27.969 1 54.78 288 LEU B CA 1
ATOM 4567 C C . LEU B 1 288 ? 18.297 2.932 -28.797 1 54.78 288 LEU B C 1
ATOM 4569 O O . LEU B 1 288 ? 18.578 2.656 -29.953 1 54.78 288 LEU B O 1
#

Sequence (576 aa):
MIFPDEYKHVGHSKEMPDGEDRRIYFLTRYMIVENCETGNYSLFEVEHQGEGLLRDATCLKELASGEEIVRYEKELNIKDRALLIDTATEICKSKEKVNTVIFTGIDKHLTFVHKPDPSEIIEIEIVDIFPPEPSWLASVVRRIEQSGVWGDLSIHFSENLTDLRQFEGENTVFPCSSSGLKGKCLDCDVIEEDGALLVGCEISKSLFESRFPGIEYSFVNICPFKSDIFKPTRVFITRCCRAENSGIVTIAGIKGAVVHWGASEFDVTMAIRNLVQELKLSVKKDNLMIFPDEYKHVGHSKEMPDGEDRRIYFLTRYMIVENCETGNYSLFEVEHQGEGLLRDATCLKELASGEEIVRYEKELNIKDRALLIDTATEICKSKEKVNTVIFTGIDKHLTFVHKPDPSEIIEIEIVDIFPPEPSWLASVVRRIEQSGVWGDLSIHFSENLTDLRQFEGENTVFPCSSSGLKGKCLDCDVIEEDGALLVGCEISKSLFESRFPGIEYSFVNICPFKSDIFKPTRVFITRCCRAENSGIVTIAGIKGAVVHWGASEFDVTMAIRNLVQELKLSVKKDNL

Radius of gyration: 29.02 Å; Cα contacts (8 Å, |Δi|>4): 1221; chains: 2; bounding box: 59×88×61 Å

Secondary structure (DSSP, 8-state):
-B--SSGGGEEEESS-S-TT--EEETT--EEEEE-TTT--EEEEEEEEE-SSSEEEEEEEEEEEEGGGEEEEEEEE-TT-HHHHHHHHHHHHHHSTT--EEEEEETTS-EEEEES--GGGSEEEEEEEEESSSS-HHHHHHHHHHHHTTTGGG-EEEEEEEEEGGGG--TTEEES-GGG--SSEETTT----SS-EEEEE-HHHHHHHHHHSTT--EEEEE--TTT-SSS--SSSEEEEES-GGG-EEEEETTEEEEEEETT--HHHHHHHHHHHHHHHHHHHHHH--/-B--SSGGGEEEESS-S-TT--EEETT--EEEEE-TTT--EEEEEEEEESSSSEEEEEEEEEEEEGGGEEEEEEEE-TT-HHHHHHHHHHHHHHSTT--EEEEEETTS-EEEEES--GGGSEEEEEEEEESSSS-HHHHHHHHHHHHTTTGGG-EEEEEEEEEGGGG--TTEEES-GGG--SSEETTT----SS-EEEEE-HHHHHHHHHHSTT--EEEEE--TTT-SSS--SSSEEEEES-GGG-EEEEETTEEEEEEETT--HHHHHHHHHHHHHHHHHHHHHH--

Nearest PDB structures (foldseek):
  3dah-assembly1_C  TM=1.691E-01  e=4.245E+00  Burkholderia pseudomallei 1710b
  6ix3-assembly1_B-2  TM=2.722E-01  e=2.358E+00  Aspergillus flavus NRRL3357

pLDDT: mean 91.99, std 6.75, range [54.78, 98.81]

Solvent-accessible surface area (backbone atoms only — not comparable to full-atom values): 30967 Å² total; per-residue (Å²): 103,52,60,73,93,48,50,72,29,43,37,77,36,70,54,75,57,45,85,92,53,17,66,37,57,62,60,41,42,30,37,40,30,36,36,81,88,79,69,35,38,34,35,27,42,43,42,66,50,82,65,74,66,53,17,39,50,76,42,75,46,78,76,45,45,43,74,22,42,44,72,54,88,64,67,38,67,75,56,30,40,38,60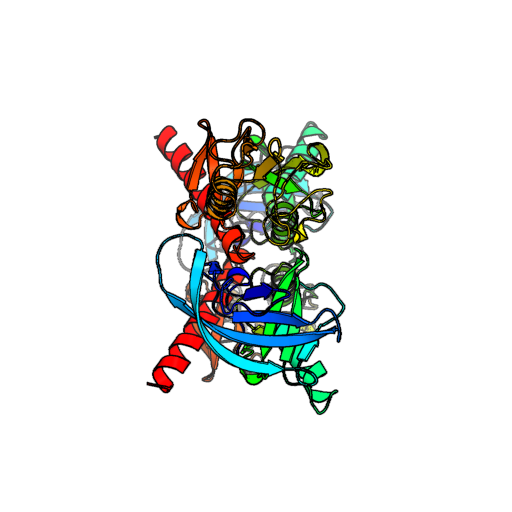,50,38,51,52,34,38,54,51,32,70,75,32,90,62,28,43,29,32,36,40,34,18,74,77,52,46,45,48,48,36,36,48,53,53,70,82,72,44,45,64,34,31,38,38,48,53,24,59,48,87,69,27,65,65,58,50,48,50,50,37,38,53,73,34,34,48,56,14,82,68,19,57,46,77,46,82,48,69,43,65,56,70,82,61,51,36,87,53,18,32,32,54,48,64,61,41,69,65,61,48,38,20,64,71,80,48,84,80,86,62,67,68,28,37,36,44,33,37,71,65,44,49,53,48,47,47,69,76,34,69,90,60,50,63,46,79,48,53,60,32,60,87,75,20,89,80,37,64,77,91,50,36,28,37,35,60,34,89,46,64,87,65,39,42,78,47,71,49,96,86,31,50,28,24,30,38,30,74,81,53,48,51,44,52,52,54,50,42,53,52,52,40,52,52,51,53,52,52,50,53,52,60,71,73,102,101,53,59,72,92,46,51,71,29,42,38,78,35,72,54,76,56,46,86,92,54,16,66,37,57,60,61,40,42,30,38,39,32,36,38,82,88,80,69,36,38,34,35,26,42,43,41,65,49,82,66,74,66,53,18,39,50,75,42,75,44,78,75,46,44,43,71,22,44,44,72,53,86,63,65,38,66,74,55,31,40,38,60,51,39,51,52,34,39,53,51,31,69,74,32,92,62,27,44,30,31,35,41,33,19,75,77,50,45,47,45,49,37,35,48,52,53,70,84,73,43,45,64,33,31,38,40,48,53,24,60,49,88,70,27,65,64,58,50,48,50,51,38,36,54,73,33,34,49,55,14,83,68,19,57,46,78,45,80,49,69,45,66,55,69,80,60,51,37,87,54,18,31,32,54,48,65,58,42,69,66,61,49,40,20,63,72,79,48,84,79,85,63,66,66,29,36,36,44,34,37,70,66,44,49,54,49,48,49,70,76,35,67,89,59,51,64,47,77,47,54,59,32,58,86,74,19,89,80,36,65,76,92,50,37,28,37,36,62,34,89,47,64,88,66,40,41,79,46,69,48,98,85,30,52,28,22,30,37,30,74,82,54,49,51,44,53,52,53,50,43,52,52,51,40,52,52,52,53,53,51,50,52,52,60,72,73,103

InterPro domains:
  IPR056131 Protein of unknown function DUF7714 [PF24830] (1-278)